Protein AF-A0A0K9CNA4-F1 (afdb_monomer_lite)

Radius of gyration: 55.71 Å; chains: 1; bounding box: 121×59×143 Å

pLDDT: mean 85.48, std 12.44, range [35.09, 97.56]

InterPro domains:
  IPR031617 Putative exopolysaccharide exporter [PF16933] (3-164)

Secondary structure (DSSP, 8-state):
-HHHIIIIIHHHHHHHHHIIIII--HHHHHHHHHHHHHHHHHHHHHHHHHHHHHHHHHHHHHHHHHHHTT--HHHHHHHHHHHHHHHHHHHHHHHHHHHHHTT-HHHHHHHHHHHHHHHHHHHHHHHHH-GGGTTHHHHHHHHHHHHHHHHHHHHHHHTHHHHHHHHTT-------HHHHHHHHHHHTTHHHHHHHHHHHHHH-GGGGB-TTSBBTTT--BTTTSSSB-TTSBBTTSBBTTSBBTTSBBTTS-BTTTSSSB-TTSBBTTS-BTTT-SSS-TTSB-TTS-BTTTTBSS-TTSB-TTS-BTTTSSSS-TTSB-TTS-BTTTSSSS-TTSB-TTSBBTTSBBTTS-BTTTTBSS-TTSB-TTS-BTTT-SSS-TTSB-TTS-BTTTTBSS-TTSB-TTS-BTTTSSSB-TTSBBTTS-BTTTSSSS-TTSB-TTSBBTTSPBTT-SPTT---TT--TTSB-TTS-B-S--

Structure (mmCIF, N/CA/C/O backbone):
data_AF-A0A0K9CNA4-F1
#
_entry.id   AF-A0A0K9CNA4-F1
#
loop_
_atom_site.group_PDB
_atom_site.id
_atom_site.type_symbol
_atom_site.label_atom_id
_atom_site.label_alt_id
_atom_site.label_comp_id
_atom_site.label_asym_id
_atom_site.label_entity_id
_atom_site.label_seq_id
_atom_site.pdbx_PDB_ins_code
_atom_site.Cartn_x
_atom_site.Cartn_y
_atom_site.Cartn_z
_atom_site.occupancy
_atom_site.B_iso_or_equiv
_atom_site.auth_seq_id
_atom_site.auth_comp_id
_atom_site.auth_asym_id
_atom_site.auth_atom_id
_atom_site.pdbx_PDB_model_num
ATOM 1 N N . MET A 1 1 ? -33.905 -14.607 45.290 1.00 48.09 1 MET A N 1
ATOM 2 C CA . MET A 1 1 ? -34.233 -13.929 46.566 1.00 48.09 1 MET A CA 1
ATOM 3 C C . MET A 1 1 ? -35.742 -13.783 46.834 1.00 48.09 1 MET A C 1
ATOM 5 O O . MET A 1 1 ? -36.136 -14.145 47.935 1.00 48.09 1 MET A O 1
ATOM 9 N N . PRO A 1 2 ? -36.607 -13.326 45.896 1.00 49.91 2 PRO A N 1
ATOM 10 C CA . PRO A 1 2 ? -38.028 -13.052 46.197 1.00 49.91 2 PRO A CA 1
ATOM 11 C C . PRO A 1 2 ? -38.812 -14.277 46.697 1.00 49.91 2 PRO A C 1
ATOM 13 O O . PRO A 1 2 ? -39.568 -14.187 47.656 1.00 49.91 2 PRO A O 1
ATOM 16 N N . PHE A 1 3 ? -38.535 -15.444 46.113 1.00 51.66 3 PHE A N 1
ATOM 17 C CA . PHE A 1 3 ? -39.210 -16.709 46.414 1.00 51.66 3 PHE A CA 1
ATOM 18 C C . PHE A 1 3 ? -39.052 -17.189 47.874 1.00 51.66 3 PHE A C 1
ATOM 20 O O . PHE A 1 3 ? -39.953 -17.803 48.441 1.00 51.66 3 PHE A O 1
ATOM 27 N N . PHE A 1 4 ? -37.920 -16.895 48.521 1.00 59.25 4 PHE A N 1
ATOM 28 C CA . PHE A 1 4 ? -37.645 -17.368 49.887 1.00 59.25 4 PHE A CA 1
ATOM 29 C C . PHE A 1 4 ? -38.283 -16.479 50.964 1.00 59.25 4 PHE A C 1
ATOM 31 O O . PHE A 1 4 ? -38.802 -16.977 51.966 1.00 59.25 4 PHE A O 1
ATOM 38 N N . LEU A 1 5 ? -38.344 -15.170 50.705 1.00 61.72 5 LEU A N 1
ATOM 39 C CA . LEU A 1 5 ? -39.048 -14.193 51.543 1.00 61.72 5 LEU A CA 1
ATOM 40 C C . LEU A 1 5 ? -40.558 -14.504 51.608 1.00 61.72 5 LEU A C 1
ATOM 42 O O . LEU A 1 5 ? -41.210 -14.317 52.634 1.00 61.72 5 LEU A O 1
ATOM 46 N N . GLU A 1 6 ? -41.103 -15.051 50.526 1.00 62.84 6 GLU A N 1
ATOM 47 C CA . GLU A 1 6 ? -42.517 -15.400 50.410 1.00 62.84 6 GLU A CA 1
ATOM 48 C C . GLU A 1 6 ? -42.867 -16.762 51.034 1.00 62.84 6 GLU A C 1
ATOM 50 O O . GLU A 1 6 ? -43.941 -16.920 51.607 1.00 62.84 6 GLU A O 1
ATOM 55 N N . THR A 1 7 ? -41.962 -17.742 50.995 1.00 75.81 7 THR A N 1
ATOM 56 C CA . THR A 1 7 ? -42.242 -19.104 51.490 1.00 75.81 7 THR A CA 1
ATOM 57 C C . THR A 1 7 ? -42.028 -19.272 52.994 1.00 75.81 7 THR A C 1
ATOM 59 O O . THR A 1 7 ? -42.847 -19.911 53.654 1.00 75.81 7 THR A O 1
ATOM 62 N N . LYS A 1 8 ? -40.965 -18.690 53.567 1.00 76.81 8 LYS A N 1
ATOM 63 C CA . LYS A 1 8 ? -40.631 -18.865 54.995 1.00 76.81 8 LYS A CA 1
ATOM 64 C C . LYS A 1 8 ? -41.016 -17.689 55.882 1.00 76.81 8 LYS A C 1
ATOM 66 O O . LYS A 1 8 ? -41.422 -17.890 57.025 1.00 76.81 8 LYS A O 1
ATOM 71 N N . PHE A 1 9 ? -40.887 -16.465 55.380 1.00 82.25 9 PHE A N 1
ATOM 72 C CA . PHE A 1 9 ? -41.113 -15.269 56.188 1.00 82.25 9 PHE A CA 1
ATOM 73 C C . PHE A 1 9 ? -42.588 -14.829 56.192 1.00 82.25 9 PHE A C 1
ATOM 75 O O . PHE A 1 9 ? -43.105 -14.453 57.246 1.00 82.25 9 PHE A O 1
ATOM 82 N N . LEU A 1 10 ? -43.310 -14.963 55.071 1.00 82.00 10 LEU A N 1
ATOM 83 C CA . LEU A 1 10 ? -44.731 -14.594 54.974 1.00 82.00 10 LEU A CA 1
ATOM 84 C C . LEU A 1 10 ? -45.638 -15.265 56.031 1.00 82.00 10 LEU A C 1
ATOM 86 O O . LEU A 1 10 ? -46.483 -14.559 56.592 1.00 82.00 10 LEU A O 1
ATOM 90 N N . PRO A 1 11 ? -45.507 -16.572 56.354 1.00 85.19 11 PRO A N 1
ATOM 91 C CA . PRO A 1 11 ? -46.324 -17.193 57.399 1.00 85.19 11 PRO A CA 1
ATOM 92 C C . PRO A 1 11 ? -46.094 -16.561 58.779 1.00 85.19 11 PRO A C 1
ATOM 94 O O . PRO A 1 11 ? -47.057 -16.242 59.476 1.00 85.19 11 PRO A O 1
ATOM 97 N N . VAL A 1 12 ? -44.830 -16.313 59.144 1.00 86.75 12 VAL A N 1
ATOM 98 C CA . VAL A 1 12 ? -44.446 -15.732 60.444 1.00 86.75 12 VAL A CA 1
ATOM 99 C C . VAL A 1 12 ? -44.872 -14.264 60.540 1.00 86.75 12 VAL A C 1
ATOM 101 O O . VAL A 1 12 ? -45.348 -13.817 61.583 1.00 86.75 12 VAL A O 1
ATOM 104 N N . TYR A 1 13 ? -44.781 -13.526 59.432 1.00 85.44 13 TYR A N 1
ATOM 105 C CA . TYR A 1 13 ? -45.308 -12.168 59.318 1.00 85.44 13 TYR A CA 1
ATOM 106 C C . TYR A 1 13 ? -46.828 -12.121 59.532 1.00 85.44 13 TYR A C 1
ATOM 108 O O . TYR A 1 13 ? -47.316 -11.332 60.342 1.00 85.44 13 TYR A O 1
ATOM 116 N N . LYS A 1 14 ? -47.589 -12.992 58.850 1.00 85.31 14 LYS A N 1
ATOM 117 C CA . LYS A 1 14 ? -49.051 -13.075 59.010 1.00 85.31 14 LYS A CA 1
ATOM 118 C C . LYS A 1 14 ? -49.438 -13.433 60.444 1.00 85.31 14 LYS A C 1
ATOM 120 O O . LYS A 1 14 ? -50.411 -12.888 60.962 1.00 85.31 14 LYS A O 1
ATOM 125 N N . GLU A 1 15 ? -48.684 -14.321 61.090 1.00 86.06 15 GLU A N 1
ATOM 126 C CA . GLU A 1 15 ? -48.907 -14.691 62.489 1.00 86.06 15 GLU A CA 1
ATOM 127 C C . GLU A 1 15 ? -48.700 -13.498 63.437 1.00 86.06 15 GLU A C 1
ATOM 129 O O . GLU A 1 15 ? -49.558 -13.235 64.283 1.00 86.06 15 GLU A O 1
ATOM 134 N N . TYR A 1 16 ? -47.625 -12.726 63.249 1.00 86.81 16 TYR A N 1
ATOM 135 C CA . TYR A 1 16 ? -47.361 -11.509 64.022 1.00 86.81 16 TYR A CA 1
ATOM 136 C C . TYR A 1 16 ? -48.473 -10.463 63.854 1.00 86.81 16 TYR A C 1
ATOM 138 O O . TYR A 1 16 ? -49.037 -10.008 64.851 1.00 86.81 16 TYR A O 1
ATOM 146 N N . TYR A 1 17 ? -48.867 -10.141 62.616 1.00 83.50 17 TYR A N 1
ATOM 147 C CA . TYR A 1 17 ? -49.935 -9.161 62.378 1.00 83.50 17 TYR A CA 1
ATOM 148 C C . TYR A 1 17 ? -51.318 -9.654 62.833 1.00 83.50 17 TYR A C 1
ATOM 150 O O . TYR A 1 17 ? -52.154 -8.859 63.259 1.00 83.50 17 TYR A O 1
ATOM 158 N N . LYS A 1 18 ? -51.573 -10.969 62.823 1.00 84.12 18 LYS A N 1
ATOM 159 C CA . LYS A 1 18 ? -52.784 -11.539 63.433 1.00 84.12 18 LYS A CA 1
ATOM 160 C C . LYS A 1 18 ? -52.814 -11.278 64.943 1.00 84.12 18 LYS A C 1
ATOM 162 O O . LYS A 1 18 ? -53.856 -10.878 65.461 1.00 84.12 18 LYS A O 1
ATOM 167 N N . LYS A 1 19 ? -51.690 -11.492 65.636 1.00 82.56 19 LYS A N 1
ATOM 168 C CA . LYS A 1 19 ? -51.584 -11.293 67.090 1.00 82.56 19 LYS A CA 1
ATOM 169 C C . LYS A 1 19 ? -51.678 -9.818 67.472 1.00 82.56 19 LYS A C 1
ATOM 171 O O . LYS A 1 19 ? -52.413 -9.507 68.401 1.00 82.56 19 LYS A O 1
ATOM 176 N N . ILE A 1 20 ? -51.027 -8.920 66.728 1.00 82.19 20 ILE A N 1
ATOM 177 C CA . ILE A 1 20 ? -51.046 -7.482 67.039 1.00 82.19 20 ILE A CA 1
ATOM 178 C C . ILE A 1 20 ? -52.407 -6.820 66.765 1.00 82.19 20 ILE A C 1
ATOM 180 O O . ILE A 1 20 ? -52.779 -5.904 67.487 1.00 82.19 20 ILE A O 1
ATOM 184 N N . CYS A 1 21 ? -53.163 -7.284 65.757 1.00 74.06 21 CYS A N 1
ATOM 185 C CA . CYS A 1 21 ? -54.408 -6.628 65.335 1.00 74.06 21 CYS A CA 1
ATOM 186 C C . CYS A 1 21 ? -55.697 -7.235 65.911 1.00 74.06 21 CYS A C 1
ATOM 188 O O . CYS A 1 21 ? -56.732 -6.580 65.829 1.00 74.06 21 CYS A O 1
ATOM 190 N N . LYS A 1 22 ? -55.701 -8.489 66.393 1.00 71.31 22 LYS A N 1
ATOM 191 C CA . LYS A 1 22 ? -56.961 -9.177 66.750 1.00 71.31 22 LYS A CA 1
ATOM 192 C C . LYS A 1 22 ? -57.032 -9.734 68.172 1.00 71.31 22 LYS A C 1
ATOM 194 O O . LYS A 1 22 ? -58.067 -9.558 68.802 1.00 71.31 22 LYS A O 1
ATOM 199 N N . THR A 1 23 ? -56.020 -10.464 68.654 1.00 67.81 23 THR A N 1
ATOM 200 C CA . THR A 1 23 ? -56.215 -11.346 69.832 1.00 67.81 23 THR A CA 1
ATOM 201 C C . THR A 1 23 ? -54.992 -11.583 70.732 1.00 67.81 23 THR A C 1
ATOM 203 O O . THR A 1 23 ? -55.099 -12.391 71.646 1.00 67.81 23 THR A O 1
ATOM 206 N N . GLY A 1 24 ? -53.821 -10.994 70.470 1.00 76.25 24 GLY A N 1
ATOM 207 C CA . GLY A 1 24 ? -52.584 -11.360 71.178 1.00 76.25 24 GLY A CA 1
ATOM 208 C C . GLY A 1 24 ? -52.373 -10.628 72.505 1.00 76.25 24 GLY A C 1
ATOM 209 O O . GLY A 1 24 ? -52.599 -9.422 72.595 1.00 76.25 24 GLY A O 1
ATOM 210 N N . THR A 1 25 ? -51.862 -11.331 73.519 1.00 84.19 25 THR A N 1
ATOM 211 C CA . THR A 1 25 ? -51.316 -10.682 74.728 1.00 84.19 25 THR A CA 1
ATOM 212 C C . THR A 1 25 ? -49.968 -10.009 74.430 1.00 84.19 25 THR A C 1
ATOM 214 O O . THR A 1 25 ? -49.297 -10.350 73.454 1.00 84.19 25 THR A O 1
ATOM 217 N N . TYR A 1 26 ? -49.521 -9.069 75.275 1.00 83.25 26 TYR A N 1
ATOM 218 C CA . TYR A 1 26 ? -48.230 -8.383 75.088 1.00 83.25 26 TYR A CA 1
ATOM 219 C C . TYR A 1 26 ? -47.056 -9.371 74.918 1.00 83.25 26 TYR A C 1
ATOM 221 O O . TYR A 1 26 ? -46.272 -9.242 73.978 1.00 83.25 26 TYR A O 1
ATOM 229 N N . SER A 1 27 ? -46.994 -10.413 75.757 1.00 84.00 27 SER A N 1
ATOM 230 C CA . SER A 1 27 ? -45.951 -11.448 75.686 1.00 84.00 27 SER A CA 1
ATOM 231 C C . SER A 1 27 ? -46.016 -12.263 74.387 1.00 84.00 27 SER A C 1
ATOM 233 O O . SER A 1 27 ? -44.988 -12.555 73.776 1.00 84.00 27 SER A O 1
ATOM 235 N N . GLU A 1 28 ? -47.216 -12.590 73.902 1.00 86.62 28 GLU A N 1
ATOM 236 C CA . GLU A 1 28 ? -47.394 -13.307 72.634 1.00 86.62 28 GLU A CA 1
ATOM 237 C C . GLU A 1 28 ? -46.996 -12.465 71.418 1.00 86.62 28 GLU A C 1
ATOM 239 O O . GLU A 1 28 ? -46.422 -13.000 70.463 1.00 86.62 28 GLU A O 1
ATOM 244 N N . ILE A 1 29 ? -47.283 -11.159 71.447 1.00 85.06 29 ILE A N 1
ATOM 245 C CA . ILE A 1 29 ? -46.887 -10.207 70.402 1.00 85.06 29 ILE A CA 1
ATOM 246 C C . ILE A 1 29 ? -45.363 -10.072 70.376 1.00 85.06 29 ILE A C 1
ATOM 248 O O . ILE A 1 29 ? -44.761 -10.150 69.305 1.00 85.06 29 ILE A O 1
ATOM 252 N N . GLU A 1 30 ? -44.726 -9.926 71.537 1.00 85.00 30 GLU A N 1
ATOM 253 C CA . GLU A 1 30 ? -43.272 -9.790 71.643 1.00 85.00 30 GLU A CA 1
ATOM 254 C C . GLU A 1 30 ? -42.537 -11.067 71.203 1.00 85.00 30 GLU A C 1
ATOM 256 O O . GLU A 1 30 ? -41.606 -10.998 70.394 1.00 85.00 30 GLU A O 1
ATOM 261 N N . ASN A 1 31 ? -43.024 -12.243 71.611 1.00 87.31 31 ASN A N 1
ATOM 262 C CA . ASN A 1 31 ? -42.500 -13.532 71.151 1.00 87.31 31 ASN A CA 1
ATOM 263 C C . ASN A 1 31 ? -42.659 -13.708 69.632 1.00 87.31 31 ASN A C 1
ATOM 265 O O . ASN A 1 31 ? -41.731 -14.144 68.947 1.00 87.31 31 ASN A O 1
ATOM 269 N N . SER A 1 32 ? -43.814 -13.328 69.078 1.00 86.56 32 SER A N 1
ATOM 270 C CA . SER A 1 32 ? -44.059 -13.394 67.634 1.00 86.56 32 SER A CA 1
ATOM 271 C C . SER A 1 32 ? -43.191 -12.412 66.843 1.00 86.56 32 SER A C 1
ATOM 273 O O . SER A 1 32 ? -42.721 -12.758 65.758 1.00 86.56 32 SER A O 1
ATOM 275 N N . LEU A 1 33 ? -42.952 -11.210 67.376 1.00 86.88 33 LEU A N 1
ATOM 276 C CA . LEU A 1 33 ? -42.043 -10.222 66.795 1.00 86.88 33 LEU A CA 1
ATOM 277 C C . LEU A 1 33 ? -40.601 -10.739 66.795 1.00 86.88 33 LEU A C 1
ATOM 279 O O . LEU A 1 33 ? -39.902 -10.592 65.794 1.00 86.88 33 LEU A O 1
ATOM 283 N N . SER A 1 34 ? -40.156 -11.340 67.902 1.00 87.12 34 SER A N 1
ATOM 284 C CA . SER A 1 34 ? -38.816 -11.923 68.020 1.00 87.12 34 SER A CA 1
ATOM 285 C C . SER A 1 34 ? -38.610 -13.043 66.998 1.00 87.12 34 SER A C 1
ATOM 287 O O . SER A 1 34 ? -37.649 -13.007 66.228 1.00 87.12 34 SER A O 1
ATOM 289 N N . LYS A 1 35 ? -39.581 -13.962 66.886 1.00 88.75 35 LYS A N 1
ATOM 290 C CA . LYS A 1 35 ? -39.570 -15.038 65.885 1.00 88.75 35 LYS A CA 1
ATOM 291 C C . LYS A 1 35 ? -39.524 -14.488 64.457 1.00 88.75 35 LYS A C 1
ATOM 293 O O . LYS A 1 35 ? -38.694 -14.922 63.666 1.00 88.75 35 LYS A O 1
ATOM 298 N N . MET A 1 36 ? -40.348 -13.485 64.141 1.00 88.38 36 MET A N 1
ATOM 299 C CA . MET A 1 36 ? -40.337 -12.822 62.831 1.00 88.38 36 MET A CA 1
ATOM 300 C C . MET A 1 36 ? -38.982 -12.172 62.524 1.00 88.38 36 MET A C 1
ATOM 302 O O . MET A 1 36 ? -38.463 -12.338 61.421 1.00 88.38 36 MET A O 1
ATOM 306 N N . LYS A 1 37 ? -38.391 -11.455 63.490 1.00 87.06 37 LYS A N 1
ATOM 307 C CA . LYS A 1 37 ? -37.064 -10.835 63.348 1.00 87.06 37 LYS A CA 1
ATOM 308 C C . LYS A 1 37 ? -35.988 -11.881 63.096 1.00 87.06 37 LYS A C 1
ATOM 310 O O . LYS A 1 37 ? -35.196 -11.711 62.177 1.00 87.06 37 LYS A O 1
ATOM 315 N N . GLN A 1 38 ? -35.968 -12.950 63.887 1.00 85.81 38 GLN A N 1
ATOM 316 C CA . GLN A 1 38 ? -34.984 -14.017 63.752 1.00 85.81 38 GLN A CA 1
ATOM 317 C C . GLN A 1 38 ? -35.065 -14.675 62.372 1.00 85.81 38 GLN A C 1
ATOM 319 O O . GLN A 1 38 ? -34.043 -14.770 61.696 1.00 85.81 38 GLN A O 1
ATOM 324 N N . THR A 1 39 ? -36.268 -15.054 61.926 1.00 85.94 39 THR A N 1
ATOM 325 C CA . THR A 1 39 ? -36.469 -15.619 60.585 1.00 85.94 39 THR A CA 1
ATOM 326 C C . THR A 1 39 ? -36.018 -14.640 59.502 1.00 85.94 39 THR A C 1
ATOM 328 O O . THR A 1 39 ? -35.315 -15.032 58.579 1.00 85.94 39 THR A O 1
ATOM 331 N N . LEU A 1 40 ? -36.348 -13.353 59.625 1.00 85.75 40 LEU A N 1
ATOM 332 C CA . LEU A 1 40 ? -35.943 -12.345 58.647 1.00 85.75 40 LEU A CA 1
ATOM 333 C C . LEU A 1 40 ? -34.417 -12.183 58.561 1.00 85.75 40 LEU A C 1
ATOM 335 O O . LEU A 1 40 ? -33.871 -12.173 57.461 1.00 85.75 40 LEU A O 1
ATOM 339 N N . TYR A 1 41 ? -33.722 -12.082 59.699 1.00 86.25 41 TYR A N 1
ATOM 340 C CA . TYR A 1 41 ? -32.261 -11.964 59.716 1.00 86.25 41 TYR A CA 1
ATOM 341 C C . TYR A 1 41 ? -31.575 -13.202 59.145 1.00 86.25 41 TYR A C 1
ATOM 343 O O . TYR A 1 41 ? -30.636 -13.058 58.368 1.00 86.25 41 TYR A O 1
ATOM 351 N N . GLN A 1 42 ? -32.054 -14.400 59.490 1.00 84.69 42 GLN A N 1
ATOM 352 C CA . GLN A 1 42 ? -31.517 -15.652 58.954 1.00 84.69 42 GLN A CA 1
ATOM 353 C C . GLN A 1 42 ? -31.632 -15.705 57.428 1.00 84.69 42 GLN A C 1
ATOM 355 O O . GLN A 1 42 ? -30.658 -16.020 56.753 1.00 84.69 42 GLN A O 1
ATOM 360 N N . GLU A 1 43 ? -32.789 -15.339 56.875 1.00 83.25 43 GLU A N 1
ATOM 361 C CA . GLU A 1 43 ? -33.006 -15.382 55.426 1.00 83.25 43 GLU A CA 1
ATOM 362 C C . GLU A 1 43 ? -32.226 -14.282 54.679 1.00 83.25 43 GLU A C 1
ATOM 364 O O . GLU A 1 43 ? -31.711 -14.528 53.587 1.00 83.25 43 GLU A O 1
ATOM 369 N N . ILE A 1 44 ? -32.076 -13.084 55.264 1.00 84.31 44 ILE A N 1
ATOM 370 C CA . ILE A 1 44 ? -31.217 -12.030 54.696 1.00 84.31 44 ILE A CA 1
ATOM 371 C C . ILE A 1 44 ? -29.754 -12.484 54.682 1.00 84.31 44 ILE A C 1
ATOM 373 O O . ILE A 1 44 ? -29.110 -12.371 53.641 1.00 84.31 44 ILE A O 1
ATOM 377 N N . LEU A 1 45 ? -29.240 -13.011 55.799 1.00 86.12 45 LEU A N 1
ATOM 378 C CA . LEU A 1 45 ? -27.852 -13.473 55.911 1.00 86.12 45 LEU A CA 1
ATOM 379 C C . LEU A 1 45 ? -27.560 -14.626 54.952 1.00 86.12 45 LEU A C 1
ATOM 381 O O . LEU A 1 45 ? -26.584 -14.560 54.213 1.00 86.12 45 LEU A O 1
ATOM 385 N N . TYR A 1 46 ? -28.444 -15.623 54.883 1.00 84.69 46 TYR A N 1
ATOM 386 C CA . TYR A 1 46 ? -28.299 -16.733 53.943 1.00 84.69 46 TYR A CA 1
ATOM 387 C C . TYR A 1 46 ? -28.238 -16.248 52.488 1.00 84.69 46 TYR A C 1
ATOM 389 O O . TYR A 1 46 ? -27.394 -16.681 51.702 1.00 84.69 46 TYR A O 1
ATOM 397 N N . GLY A 1 47 ? -29.106 -15.304 52.114 1.00 83.19 47 GLY A N 1
ATOM 398 C CA . GLY A 1 47 ? -29.063 -14.737 50.771 1.00 83.19 47 GLY A CA 1
ATOM 399 C C . GLY A 1 47 ? -27.835 -13.854 50.520 1.00 83.19 47 GLY A C 1
ATOM 400 O O . GLY A 1 47 ? -27.329 -13.852 49.399 1.00 83.19 47 GLY A O 1
ATOM 401 N N . MET A 1 48 ? -27.320 -13.155 51.540 1.00 87.44 48 MET A N 1
ATOM 402 C CA . MET A 1 48 ? -26.035 -12.446 51.474 1.00 87.44 48 MET A CA 1
ATOM 403 C C . MET A 1 48 ? -24.877 -13.402 51.213 1.00 87.44 48 MET A C 1
ATOM 405 O O . MET A 1 48 ? -24.109 -13.163 50.286 1.00 87.44 48 MET A O 1
ATOM 409 N N . GLU A 1 49 ? -24.783 -14.500 51.960 1.00 88.00 49 GLU A N 1
ATOM 410 C CA . GLU A 1 49 ? -23.741 -15.516 51.785 1.00 88.00 49 GLU A CA 1
ATOM 411 C C . GLU A 1 49 ? -23.778 -16.126 50.380 1.00 88.00 49 GLU A C 1
ATOM 413 O O 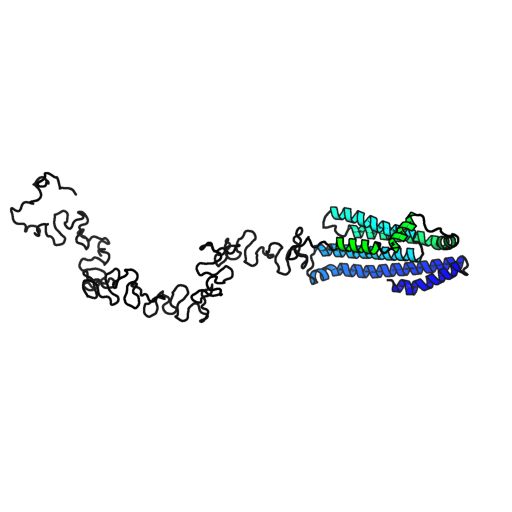. GLU A 1 49 ? -22.765 -16.128 49.677 1.00 88.00 49 GLU A O 1
ATOM 418 N N . LEU A 1 50 ? -24.955 -16.570 49.924 1.00 87.06 50 LEU A N 1
ATOM 419 C CA . LEU A 1 50 ? -25.106 -17.170 48.599 1.00 87.06 50 LEU A CA 1
ATOM 420 C C . LEU A 1 50 ? -24.755 -16.178 47.480 1.00 87.06 50 LEU A C 1
ATOM 422 O O . LEU A 1 50 ? -23.995 -16.506 46.568 1.00 87.06 50 LEU A O 1
ATOM 426 N N . GLN A 1 51 ? -25.285 -14.954 47.544 1.00 88.62 51 GLN A N 1
ATOM 427 C CA . GLN A 1 51 ? -25.028 -13.937 46.526 1.00 88.62 51 GLN A CA 1
ATOM 428 C C . GLN A 1 51 ? -23.564 -13.485 46.538 1.00 88.62 51 GLN A C 1
ATOM 430 O O . GLN A 1 51 ? -23.014 -13.173 45.479 1.00 88.62 51 GLN A O 1
ATOM 435 N N . PHE A 1 52 ? -22.926 -13.458 47.710 1.00 91.00 52 PHE A N 1
ATOM 436 C CA . PHE A 1 52 ? -21.512 -13.137 47.836 1.00 91.00 52 PHE A CA 1
ATOM 437 C C . PHE A 1 52 ? -20.654 -14.211 47.169 1.00 91.00 52 PHE A C 1
ATOM 439 O O . PHE A 1 52 ? -19.782 -13.864 46.378 1.00 91.00 52 PHE A O 1
ATOM 446 N N . LEU A 1 53 ? -20.952 -15.496 47.399 1.00 91.56 53 LEU A N 1
ATOM 447 C CA . LEU A 1 53 ? -20.260 -16.607 46.739 1.00 91.56 53 LEU A CA 1
ATOM 448 C C . LEU A 1 53 ? -20.386 -16.521 45.214 1.00 91.56 53 LEU A C 1
ATOM 450 O O . LEU A 1 53 ? -19.373 -16.560 44.524 1.00 91.56 53 LEU A O 1
ATOM 454 N N . ILE A 1 54 ? -21.600 -16.314 44.691 1.00 90.69 54 ILE A N 1
ATOM 455 C CA . ILE A 1 54 ? -21.835 -16.145 43.246 1.00 90.69 54 ILE A CA 1
ATOM 456 C C . ILE A 1 54 ? -21.036 -14.955 42.695 1.00 90.69 54 ILE A C 1
ATOM 458 O O . ILE A 1 54 ? -20.361 -15.072 41.673 1.00 90.69 54 ILE A O 1
ATOM 462 N N . SER A 1 55 ? -21.085 -13.810 43.381 1.00 92.25 55 SER A N 1
ATOM 463 C CA . SER A 1 55 ? -20.369 -12.598 42.961 1.00 92.25 55 SER A CA 1
ATOM 464 C C . SER A 1 55 ? -18.853 -12.816 42.960 1.00 92.25 55 SER A C 1
ATOM 466 O O . SER A 1 55 ? -18.174 -12.433 42.008 1.00 92.25 55 SER A O 1
ATOM 468 N N . LEU A 1 56 ? -18.324 -13.491 43.984 1.00 92.81 56 LEU A N 1
ATOM 469 C CA . LEU A 1 56 ? -16.912 -13.845 44.089 1.00 92.81 56 LEU A CA 1
ATOM 470 C C . LEU A 1 56 ? -16.488 -14.785 42.954 1.00 92.81 56 LEU A C 1
ATOM 472 O O . LEU A 1 56 ? -15.457 -14.553 42.327 1.00 92.81 56 LEU A O 1
ATOM 476 N N . THR A 1 57 ? -17.298 -15.797 42.632 1.00 93.12 57 THR A N 1
ATOM 477 C CA . THR A 1 57 ? -17.044 -16.695 41.497 1.00 93.12 57 THR A CA 1
ATOM 478 C C . THR A 1 57 ? -16.978 -15.926 40.175 1.00 93.12 57 THR A C 1
ATOM 480 O O . THR A 1 57 ? -16.036 -16.129 39.410 1.00 93.12 57 THR A O 1
ATOM 483 N N . CYS A 1 58 ? -17.905 -14.995 39.921 1.00 92.25 58 CYS A N 1
ATOM 484 C CA . CYS A 1 58 ? -17.873 -14.144 38.725 1.00 92.25 58 CYS A CA 1
ATOM 485 C C . CYS A 1 58 ? -16.600 -13.288 38.642 1.00 92.25 58 CYS A C 1
ATOM 487 O O . CYS A 1 58 ? -16.031 -13.138 37.564 1.00 92.25 58 CYS A O 1
ATOM 489 N N . VAL A 1 59 ? -16.130 -12.743 39.769 1.00 93.62 59 VAL A N 1
ATOM 490 C CA . VAL A 1 59 ? -14.895 -11.942 39.831 1.00 93.62 59 VAL A CA 1
ATOM 491 C C . VAL A 1 59 ? -13.658 -12.796 39.550 1.00 93.62 59 VAL A C 1
ATOM 493 O O . VAL A 1 59 ? -12.782 -12.367 38.799 1.00 93.62 59 VAL A O 1
ATOM 496 N N . LEU A 1 60 ? -13.588 -14.007 40.111 1.00 92.94 60 LEU A N 1
ATOM 497 C CA . LEU A 1 60 ? -12.463 -14.927 39.906 1.00 92.94 60 LEU A CA 1
ATOM 498 C C . LEU A 1 60 ? -12.410 -15.464 38.468 1.00 92.94 60 LEU A C 1
ATOM 500 O O . LEU A 1 60 ? -11.332 -15.560 37.885 1.00 92.94 60 LEU A O 1
ATOM 504 N N . LEU A 1 61 ? -13.568 -15.757 37.871 1.00 92.81 61 LEU A N 1
ATOM 505 C CA . LEU A 1 61 ? -13.673 -16.208 36.480 1.00 92.81 61 LEU A CA 1
ATOM 506 C C . LEU A 1 61 ? -13.578 -15.067 35.458 1.00 92.81 61 LEU A C 1
ATOM 508 O O . LEU A 1 61 ? -13.492 -15.342 34.262 1.00 92.81 61 LEU A O 1
ATOM 512 N N . ALA A 1 62 ? -13.556 -13.803 35.897 1.00 91.19 62 ALA A N 1
ATOM 513 C CA . ALA A 1 62 ? -13.563 -12.645 35.006 1.00 91.19 62 ALA A CA 1
ATOM 514 C C . ALA A 1 62 ? -12.418 -12.693 33.985 1.00 91.19 62 ALA A C 1
ATOM 516 O O . ALA A 1 62 ? -12.650 -12.447 32.810 1.00 91.19 62 ALA A O 1
ATOM 517 N N . ASN A 1 63 ? -11.210 -13.094 34.397 1.00 90.12 63 ASN A N 1
ATOM 518 C CA . ASN A 1 63 ? -10.081 -13.222 33.469 1.00 90.12 63 ASN A CA 1
ATOM 519 C C . ASN A 1 63 ? -10.379 -14.213 32.345 1.00 90.12 63 ASN A C 1
ATOM 521 O O . ASN A 1 63 ? -10.218 -13.878 31.180 1.00 90.12 63 ASN A O 1
ATOM 525 N N . ALA A 1 64 ? -10.853 -15.412 32.694 1.00 89.19 64 ALA A N 1
ATOM 526 C CA . ALA A 1 64 ? -11.146 -16.456 31.718 1.00 89.19 64 ALA A CA 1
ATOM 527 C C . ALA A 1 64 ? -12.248 -16.023 30.741 1.00 89.19 64 ALA A C 1
ATOM 529 O O . ALA A 1 64 ? -12.121 -16.236 29.540 1.00 89.19 64 ALA A O 1
ATOM 530 N N . VAL A 1 65 ? -13.297 -15.365 31.246 1.00 87.88 65 VAL A N 1
ATOM 531 C CA . VAL A 1 65 ? -14.387 -14.833 30.418 1.00 87.88 65 VAL A CA 1
ATOM 532 C C . VAL A 1 65 ? -13.872 -13.744 29.473 1.00 87.88 65 VAL A C 1
ATOM 534 O O . VAL A 1 65 ? -14.153 -13.790 28.280 1.00 87.88 65 VAL A O 1
ATOM 537 N N . PHE A 1 66 ? -13.087 -12.789 29.972 1.00 89.56 66 PHE A N 1
ATOM 538 C CA . PHE A 1 66 ? -12.565 -11.688 29.160 1.00 89.56 66 PHE A CA 1
ATOM 539 C C . PHE A 1 66 ? -11.585 -12.165 28.090 1.00 89.56 66 PHE A C 1
ATOM 541 O O . PHE A 1 66 ? -11.667 -11.701 26.959 1.00 89.56 66 PHE A O 1
ATOM 548 N N . THR A 1 67 ? -10.725 -13.135 28.411 1.00 86.81 67 THR A N 1
ATOM 549 C CA . THR A 1 67 ? -9.829 -13.759 27.431 1.00 86.81 67 THR A CA 1
ATOM 550 C C . THR A 1 67 ? -10.600 -14.568 26.390 1.00 86.81 67 THR A C 1
ATOM 552 O O . THR A 1 67 ? -10.281 -14.487 25.210 1.00 86.81 67 THR A O 1
ATOM 555 N N . TYR A 1 68 ? -11.629 -15.321 26.791 1.00 87.50 68 TYR A N 1
ATOM 556 C CA . TYR A 1 68 ? -12.433 -16.115 25.855 1.00 87.50 68 TYR A CA 1
ATOM 557 C C . TYR A 1 68 ? -13.182 -15.247 24.831 1.00 87.50 68 TYR A C 1
ATOM 559 O O . TYR A 1 68 ? -13.315 -15.641 23.675 1.00 87.50 68 TYR A O 1
ATOM 567 N N . PHE A 1 69 ? -13.652 -14.066 25.243 1.00 85.19 69 PHE A N 1
ATOM 568 C CA . PHE A 1 69 ? -14.373 -13.123 24.380 1.00 85.19 69 PHE A CA 1
ATOM 569 C C . PHE A 1 69 ? -13.491 -12.020 23.768 1.00 85.19 69 PHE A C 1
ATOM 571 O O . PHE A 1 69 ? -14.038 -11.112 23.147 1.00 85.19 69 PHE A O 1
ATOM 578 N N . ASP A 1 70 ? -12.166 -12.086 23.940 1.00 81.62 70 ASP A N 1
ATOM 579 C CA . ASP A 1 70 ? -11.198 -11.092 23.443 1.00 81.62 70 ASP A CA 1
ATOM 580 C C . ASP A 1 70 ? -11.559 -9.638 23.827 1.00 81.62 70 ASP A C 1
ATOM 582 O O . ASP A 1 70 ? -11.531 -8.709 23.021 1.00 81.62 70 ASP A O 1
ATOM 586 N N . MET A 1 71 ? -11.982 -9.446 25.082 1.00 81.12 71 MET A N 1
ATOM 587 C CA . MET A 1 71 ? -12.396 -8.143 25.613 1.00 81.12 71 MET A CA 1
ATOM 588 C C . MET A 1 71 ? -11.212 -7.361 26.203 1.00 81.12 71 MET A C 1
ATOM 590 O O . MET A 1 71 ? -10.319 -7.934 26.824 1.00 81.12 71 MET A O 1
ATOM 594 N N . ASP A 1 72 ? -11.251 -6.029 26.081 1.00 78.56 72 ASP A N 1
ATOM 595 C CA . ASP A 1 72 ? -10.209 -5.121 26.588 1.00 78.56 72 ASP A CA 1
ATOM 596 C C . ASP A 1 72 ? -9.966 -5.283 28.108 1.00 78.56 72 ASP A C 1
ATOM 598 O O . ASP A 1 72 ? -10.899 -5.306 28.919 1.00 78.56 72 ASP A O 1
ATOM 602 N N . ILE A 1 73 ? -8.689 -5.322 28.500 1.00 73.62 73 ILE A N 1
ATOM 603 C CA . ILE A 1 73 ? -8.211 -5.400 29.888 1.00 73.62 73 ILE A CA 1
ATOM 604 C C . ILE A 1 73 ? -8.722 -4.214 30.722 1.00 73.62 73 ILE A C 1
ATOM 606 O O . ILE A 1 73 ? -8.993 -4.375 31.908 1.00 73.62 73 ILE A O 1
ATOM 610 N N . TYR A 1 74 ? -8.938 -3.036 30.128 1.00 75.94 74 TYR A N 1
ATOM 611 C CA . TYR A 1 74 ? -9.521 -1.896 30.847 1.00 75.94 74 TYR A CA 1
ATOM 612 C C . TYR A 1 74 ? -10.924 -2.199 31.407 1.00 75.94 74 TYR A C 1
ATOM 614 O O . TYR A 1 74 ? -11.293 -1.744 32.493 1.00 75.94 74 TYR A O 1
ATOM 622 N N . LEU A 1 75 ? -11.718 -2.990 30.683 1.00 83.69 75 LEU A N 1
ATOM 623 C CA . LEU A 1 75 ? -13.072 -3.352 31.098 1.00 83.69 75 LEU A CA 1
ATOM 624 C C . LEU A 1 75 ? -13.080 -4.417 32.202 1.00 83.69 75 LEU A C 1
ATOM 626 O O . LEU A 1 75 ? -14.073 -4.536 32.918 1.00 83.69 75 LEU A O 1
ATOM 630 N N . LEU A 1 76 ? -11.984 -5.160 32.370 1.00 86.50 76 LEU A N 1
ATOM 631 C CA . LEU A 1 76 ? -11.852 -6.198 33.388 1.00 86.50 76 LEU A CA 1
ATOM 632 C C . LEU A 1 76 ? -11.910 -5.607 34.802 1.00 86.50 76 LEU A C 1
ATOM 634 O O . LEU A 1 76 ? -12.664 -6.090 35.649 1.00 86.50 76 LEU A O 1
ATOM 638 N N . ASP A 1 77 ? -11.156 -4.537 35.056 1.00 84.94 77 ASP A N 1
ATOM 639 C CA . ASP A 1 77 ? -11.141 -3.887 36.371 1.00 84.94 77 ASP A CA 1
ATOM 640 C C . ASP A 1 77 ? -12.481 -3.207 36.671 1.00 84.94 77 ASP A C 1
ATOM 642 O O . ASP A 1 77 ? -13.028 -3.350 37.770 1.00 84.94 77 ASP A O 1
ATOM 646 N N . LEU A 1 78 ? -13.076 -2.568 35.657 1.00 88.62 78 LEU A N 1
ATOM 647 C CA . LEU A 1 78 ? -14.421 -2.004 35.749 1.00 88.62 78 LEU A CA 1
ATOM 648 C C . LEU A 1 78 ? -15.463 -3.080 36.083 1.00 88.62 78 LEU A C 1
ATOM 650 O O . LEU A 1 78 ? -16.318 -2.864 36.946 1.00 88.62 78 LEU A O 1
ATOM 654 N N . PHE A 1 79 ? -15.399 -4.237 35.420 1.00 91.12 79 PHE A N 1
ATOM 655 C CA . PHE A 1 79 ? -16.309 -5.354 35.652 1.00 91.12 79 PHE A CA 1
ATOM 656 C C . PHE A 1 79 ? -16.203 -5.865 37.088 1.00 91.12 79 PHE A C 1
ATOM 658 O O . PHE A 1 79 ? -17.216 -5.947 37.782 1.00 91.12 79 PHE A O 1
ATOM 665 N N . ARG A 1 80 ? -14.984 -6.131 37.573 1.00 90.75 80 ARG A N 1
ATOM 666 C CA . ARG A 1 80 ? -14.752 -6.629 38.939 1.00 90.75 80 ARG A CA 1
ATOM 667 C C . ARG A 1 80 ? -15.324 -5.688 40.000 1.00 90.75 80 ARG A C 1
ATOM 669 O O . ARG A 1 80 ? -16.038 -6.134 40.898 1.00 90.75 80 ARG A O 1
ATOM 676 N N . ILE A 1 81 ? -15.065 -4.385 39.874 1.00 91.75 81 ILE A N 1
ATOM 677 C CA . ILE A 1 81 ? -15.596 -3.370 40.798 1.00 91.75 81 ILE A CA 1
ATOM 678 C C . ILE A 1 81 ? -17.126 -3.294 40.695 1.00 91.75 81 ILE A C 1
ATOM 680 O O . ILE A 1 81 ? -17.826 -3.198 41.708 1.00 91.75 81 ILE A O 1
ATOM 684 N N . SER A 1 82 ? -17.674 -3.386 39.483 1.00 92.00 82 SER A N 1
ATOM 685 C CA . SER A 1 82 ? -19.120 -3.320 39.247 1.00 92.00 82 SER A CA 1
ATOM 686 C C . SER A 1 82 ? -19.870 -4.515 39.838 1.00 92.00 82 SER A C 1
ATOM 688 O O . SER A 1 82 ? -20.964 -4.334 40.374 1.00 92.00 82 SER A O 1
ATOM 690 N N . VAL A 1 83 ? -19.292 -5.720 39.819 1.00 94.12 83 VAL A N 1
ATOM 691 C CA . VAL A 1 83 ? -19.891 -6.910 40.450 1.00 94.12 83 VAL A CA 1
ATOM 692 C C . VAL A 1 83 ? -20.074 -6.696 41.958 1.00 94.12 83 VAL A C 1
ATOM 694 O O . VAL A 1 83 ? -21.168 -6.895 42.483 1.00 94.12 83 VAL A O 1
ATOM 697 N N . PHE A 1 84 ? -19.061 -6.188 42.664 1.00 93.12 84 PHE A N 1
ATOM 698 C CA . PHE A 1 84 ? -19.211 -5.880 44.093 1.00 93.12 84 PHE A CA 1
ATOM 699 C C . PHE A 1 84 ? -20.146 -4.691 44.356 1.00 93.12 84 PHE A C 1
ATOM 701 O O . PHE A 1 84 ? -20.898 -4.687 45.332 1.00 93.12 84 PHE A O 1
ATOM 708 N N . SER A 1 85 ? -20.153 -3.697 43.468 1.00 93.44 85 SER A N 1
ATOM 709 C CA . SER A 1 85 ? -21.065 -2.551 43.573 1.00 93.44 85 SER A CA 1
ATOM 710 C C . SER A 1 85 ? -22.526 -2.979 43.455 1.00 93.44 85 SER A C 1
ATOM 712 O O . SER A 1 85 ? -23.367 -2.599 44.271 1.00 93.44 85 SER A O 1
ATOM 714 N N . THR A 1 86 ? -22.823 -3.811 42.455 1.00 92.38 86 THR A N 1
ATOM 715 C CA . THR A 1 86 ? -24.166 -4.346 42.204 1.00 92.38 86 THR A CA 1
ATOM 716 C C . THR A 1 86 ? -24.612 -5.294 43.310 1.00 92.38 86 THR A C 1
ATOM 718 O O . THR A 1 86 ? -25.781 -5.239 43.693 1.00 92.38 86 THR A O 1
ATOM 721 N N . TYR A 1 87 ? -23.701 -6.078 43.897 1.00 93.50 87 TYR A N 1
ATOM 722 C CA . TYR A 1 87 ? -23.964 -6.838 45.122 1.00 93.50 87 TYR A CA 1
ATOM 723 C C . TYR A 1 87 ? -24.514 -5.922 46.230 1.00 93.50 87 TYR A C 1
ATOM 725 O O . TYR A 1 87 ? -25.646 -6.117 46.677 1.00 93.50 87 TYR A O 1
ATOM 733 N N . CYS A 1 88 ? -23.788 -4.862 46.610 1.00 93.88 88 CYS A N 1
ATOM 734 C CA . CYS A 1 88 ? -24.237 -3.928 47.650 1.00 93.88 88 CYS A CA 1
ATOM 735 C C . CYS A 1 88 ? -25.559 -3.234 47.287 1.00 93.88 88 CYS A C 1
ATOM 737 O O . CYS A 1 88 ? -26.475 -3.177 48.109 1.00 93.88 88 CYS A O 1
ATOM 739 N N . ALA A 1 89 ? -25.688 -2.740 46.052 1.00 92.62 89 ALA A N 1
ATOM 740 C CA . ALA A 1 89 ? -26.894 -2.056 45.586 1.00 92.62 89 ALA A CA 1
ATOM 741 C C . ALA A 1 89 ? -28.136 -2.967 45.623 1.00 92.62 89 ALA A C 1
ATOM 743 O O . ALA A 1 89 ? -29.222 -2.526 46.005 1.00 92.62 89 ALA A O 1
ATOM 744 N N . THR A 1 90 ? -27.975 -4.252 45.296 1.00 90.88 90 THR A N 1
ATOM 745 C CA . THR A 1 90 ? -29.057 -5.245 45.367 1.00 90.88 90 THR A CA 1
ATOM 746 C C . THR A 1 90 ? -29.554 -5.411 46.801 1.00 90.88 90 THR A C 1
ATOM 748 O O . THR A 1 90 ? -30.762 -5.401 47.038 1.00 90.88 90 THR A O 1
ATOM 751 N N . PHE A 1 91 ? -28.652 -5.477 47.784 1.00 90.25 91 PHE A N 1
ATOM 752 C CA . PHE A 1 91 ? -29.056 -5.559 49.190 1.00 90.25 91 PHE A CA 1
ATOM 753 C C . PHE A 1 91 ? -29.681 -4.272 49.722 1.00 90.25 91 PHE A C 1
ATOM 755 O O . PHE A 1 91 ? -30.644 -4.341 50.486 1.00 90.25 91 PHE A O 1
ATOM 762 N N . VAL A 1 92 ? -29.217 -3.101 49.277 1.00 92.69 92 VAL A N 1
ATOM 763 C CA . VAL A 1 92 ? -29.912 -1.834 49.555 1.00 92.69 92 VAL A CA 1
ATOM 764 C C . VAL A 1 92 ? -31.346 -1.888 49.017 1.00 92.69 92 VAL A C 1
ATOM 766 O O . VAL A 1 92 ? -32.279 -1.552 49.744 1.00 92.69 92 VAL A O 1
ATOM 769 N N . SER A 1 93 ? -31.547 -2.377 47.790 1.00 91.00 93 SER A N 1
ATOM 770 C CA . SER A 1 93 ? -32.881 -2.540 47.197 1.00 91.00 93 SER A CA 1
ATOM 771 C C . SER A 1 93 ? -33.767 -3.509 47.991 1.00 91.00 93 SER A C 1
ATOM 773 O O . SER A 1 93 ? -34.952 -3.235 48.199 1.00 91.00 93 SER A O 1
ATOM 775 N N . ILE A 1 94 ? -33.213 -4.626 48.475 1.00 87.56 94 ILE A N 1
ATOM 776 C CA . ILE A 1 94 ? -33.936 -5.578 49.334 1.00 87.56 94 ILE A CA 1
ATOM 777 C C . ILE A 1 94 ? -34.346 -4.909 50.651 1.00 87.56 94 ILE A C 1
ATOM 779 O O . ILE A 1 94 ? -35.503 -5.018 51.051 1.00 87.56 94 ILE A O 1
ATOM 783 N N . LEU A 1 95 ? -33.444 -4.169 51.302 1.00 88.19 95 LEU A N 1
ATOM 784 C CA . LEU A 1 95 ? -33.745 -3.459 52.548 1.00 88.19 95 LEU A CA 1
ATOM 785 C C . LEU A 1 95 ? -34.800 -2.364 52.349 1.00 88.19 95 LEU A C 1
ATOM 787 O O . LEU A 1 95 ? -35.709 -2.252 53.165 1.00 88.19 95 LEU A O 1
ATOM 791 N N . ILE A 1 96 ? -34.739 -1.602 51.251 1.00 90.19 96 ILE A N 1
ATOM 792 C CA . ILE A 1 96 ? -35.790 -0.638 50.885 1.00 90.19 96 ILE A CA 1
ATOM 793 C C . ILE A 1 96 ? -37.132 -1.356 50.718 1.00 90.19 96 ILE A C 1
ATOM 795 O O . ILE A 1 96 ? -38.135 -0.913 51.276 1.00 90.19 96 ILE A O 1
ATOM 799 N N . THR A 1 97 ? -37.150 -2.484 50.005 1.00 87.25 97 THR A N 1
ATOM 800 C CA . THR A 1 97 ? -38.367 -3.288 49.811 1.00 87.25 97 THR A CA 1
ATOM 801 C C . THR A 1 97 ? -38.920 -3.780 51.149 1.00 87.25 97 THR A C 1
ATOM 803 O O . THR A 1 97 ? -40.122 -3.692 51.381 1.00 87.25 97 THR A O 1
ATOM 806 N N . LEU A 1 98 ? -38.055 -4.211 52.070 1.00 85.88 98 LEU A N 1
ATOM 807 C CA . LEU A 1 98 ? -38.454 -4.586 53.425 1.00 85.88 98 LEU A CA 1
ATOM 808 C C . LEU A 1 98 ? -39.036 -3.403 54.201 1.00 85.88 98 LEU A C 1
ATOM 810 O O . LEU A 1 98 ? -40.099 -3.548 54.794 1.00 85.88 98 LEU A O 1
ATOM 814 N N . TYR A 1 99 ? -38.415 -2.220 54.167 1.00 86.94 99 TYR A N 1
ATOM 815 C CA . TYR A 1 99 ? -38.996 -1.034 54.804 1.00 86.94 99 TYR A CA 1
ATOM 816 C C . TYR A 1 99 ? -40.397 -0.735 54.266 1.00 86.94 99 TYR A C 1
ATOM 818 O O . TYR A 1 99 ? -41.307 -0.486 55.051 1.00 86.94 99 TYR A O 1
ATOM 826 N N . LEU A 1 100 ? -40.596 -0.813 52.949 1.00 84.88 100 LEU A N 1
ATOM 827 C CA . LEU A 1 100 ? -41.910 -0.614 52.335 1.00 84.88 100 LEU A CA 1
ATOM 828 C C . LEU A 1 100 ? -42.914 -1.701 52.740 1.00 84.88 100 LEU A C 1
ATOM 830 O O . LEU A 1 100 ? -44.073 -1.386 52.994 1.00 84.88 100 LEU A O 1
ATOM 834 N N . TYR A 1 101 ? -42.470 -2.952 52.862 1.00 82.75 101 TYR A N 1
ATOM 835 C CA . TYR A 1 101 ? -43.300 -4.077 53.298 1.00 82.75 101 TYR A CA 1
ATOM 836 C C . TYR A 1 101 ? -43.823 -3.914 54.738 1.00 82.75 101 TYR A C 1
ATOM 838 O O . TYR A 1 101 ? -44.928 -4.348 55.059 1.00 82.75 101 TYR A O 1
ATOM 846 N N . PHE A 1 102 ? -43.058 -3.237 55.598 1.00 81.50 102 PHE A N 1
ATOM 847 C CA . PHE A 1 102 ? -43.452 -2.876 56.965 1.00 81.50 102 PHE A CA 1
ATOM 848 C C . PHE A 1 102 ? -44.086 -1.476 57.085 1.00 81.50 102 PHE A C 1
ATOM 850 O O . PHE A 1 102 ? -44.243 -0.971 58.193 1.00 81.50 102 PHE A O 1
ATOM 857 N N . ASP A 1 103 ? -44.439 -0.844 55.961 1.00 80.62 103 ASP A N 1
ATOM 858 C CA . ASP A 1 103 ? -45.001 0.514 55.867 1.00 80.62 103 ASP A CA 1
ATOM 859 C C . ASP A 1 103 ? -44.093 1.642 56.414 1.00 80.62 103 ASP A C 1
ATOM 861 O O . ASP A 1 103 ? -44.515 2.769 56.672 1.00 80.62 103 ASP A O 1
ATOM 865 N N . LEU A 1 104 ? -42.788 1.388 56.515 1.00 83.50 104 LEU A N 1
ATOM 866 C CA . LEU A 1 104 ? -41.761 2.327 56.980 1.00 83.50 104 LEU A CA 1
ATOM 867 C C . LEU A 1 104 ? -41.256 3.222 55.831 1.00 83.50 104 LEU A C 1
ATOM 869 O O . LEU A 1 104 ? -40.056 3.312 55.550 1.00 83.50 104 LEU A O 1
ATOM 873 N N . ARG A 1 105 ? -42.185 3.898 55.141 1.00 83.38 105 ARG A N 1
ATOM 874 C CA . ARG A 1 105 ? -41.932 4.615 53.871 1.00 83.38 105 ARG A CA 1
ATOM 875 C C . ARG A 1 105 ? -40.862 5.698 53.974 1.00 83.38 105 ARG A C 1
ATOM 877 O O . ARG A 1 105 ? -40.043 5.828 53.071 1.00 83.38 105 ARG A O 1
ATOM 884 N N . ILE A 1 106 ? -40.847 6.458 55.072 1.00 84.06 106 ILE A N 1
ATOM 885 C CA . ILE A 1 106 ? -39.889 7.558 55.272 1.00 84.06 106 ILE A CA 1
ATOM 886 C C . ILE A 1 106 ? -38.457 7.016 55.301 1.00 84.06 106 ILE A C 1
ATOM 888 O O . ILE A 1 106 ? -37.590 7.547 54.617 1.00 84.06 106 ILE A O 1
ATOM 892 N N . HIS A 1 107 ? -38.211 5.924 56.029 1.00 87.56 107 HIS A N 1
ATOM 893 C CA . HIS A 1 107 ? -36.883 5.314 56.104 1.00 87.56 107 HIS A CA 1
ATOM 894 C C . HIS A 1 107 ? -36.439 4.740 54.754 1.00 87.56 107 HIS A C 1
ATOM 896 O O . HIS A 1 107 ? -35.290 4.943 54.359 1.00 87.56 107 HIS A O 1
ATOM 902 N N . GLY A 1 108 ? -37.361 4.115 54.010 1.00 89.50 108 GLY A N 1
ATOM 903 C CA . GLY A 1 108 ? -37.107 3.672 52.637 1.00 89.50 108 GLY A CA 1
ATOM 904 C C . GLY A 1 108 ? -36.718 4.829 51.707 1.00 89.50 108 GLY A C 1
ATOM 905 O O . GLY A 1 108 ? -35.716 4.736 51.000 1.00 89.50 108 GLY A O 1
ATOM 906 N N . ILE A 1 109 ? -37.453 5.947 51.760 1.00 89.00 109 ILE A N 1
ATOM 907 C CA . ILE A 1 109 ? -37.162 7.158 50.974 1.00 89.00 109 ILE A CA 1
ATOM 908 C C . ILE A 1 109 ? -35.811 7.763 51.369 1.00 89.00 109 ILE A C 1
ATOM 910 O O . ILE A 1 109 ? -35.028 8.108 50.488 1.00 89.00 109 ILE A O 1
ATOM 914 N N . CYS A 1 110 ? -35.504 7.867 52.666 1.00 91.69 110 CYS A N 1
ATOM 915 C CA . CYS A 1 110 ? -34.229 8.412 53.136 1.00 91.69 110 CYS A CA 1
ATOM 916 C C . CYS A 1 110 ? -33.032 7.603 52.620 1.00 91.69 110 CYS A C 1
ATOM 918 O O . CYS A 1 110 ? -32.067 8.192 52.139 1.00 91.69 110 CYS A O 1
ATOM 920 N N . ILE A 1 111 ? -33.096 6.268 52.676 1.00 93.06 111 ILE A N 1
ATOM 921 C CA . ILE A 1 111 ? -32.016 5.397 52.184 1.00 93.06 111 ILE A CA 1
ATOM 922 C C . ILE A 1 111 ? -31.894 5.481 50.660 1.00 93.06 111 ILE A C 1
ATOM 924 O O . ILE A 1 111 ? -30.783 5.591 50.145 1.00 93.06 111 ILE A O 1
ATOM 928 N N . ALA A 1 112 ? -33.016 5.488 49.933 1.00 92.94 112 ALA A N 1
ATOM 929 C CA . ALA A 1 112 ? -33.009 5.641 48.478 1.00 92.94 112 ALA A CA 1
ATOM 930 C C . ALA A 1 112 ? -32.408 6.989 48.044 1.00 92.94 112 ALA A C 1
ATOM 932 O O . ALA A 1 112 ? -31.593 7.046 47.123 1.00 92.94 112 ALA A O 1
ATOM 933 N N . PHE A 1 113 ? -32.771 8.074 48.732 1.00 93.50 113 PHE A N 1
ATOM 934 C CA . PHE A 1 113 ? -32.238 9.405 48.454 1.00 93.50 113 PHE A CA 1
ATOM 935 C C . PHE A 1 113 ? -30.748 9.503 48.792 1.00 93.50 113 PHE A C 1
ATOM 937 O O . PHE A 1 113 ? -29.980 10.084 48.027 1.00 93.50 113 PHE A O 1
ATOM 944 N N . PHE A 1 114 ? -30.321 8.882 49.895 1.00 95.06 114 PHE A N 1
ATOM 945 C CA . PHE A 1 114 ? -28.909 8.795 50.246 1.00 95.06 114 PHE A CA 1
ATOM 946 C C . PHE A 1 114 ? -28.105 8.039 49.178 1.00 95.06 114 PHE A C 1
ATOM 948 O O . PHE A 1 114 ? -27.046 8.522 48.777 1.00 95.06 114 PHE A O 1
ATOM 955 N N . LEU A 1 115 ? -28.616 6.915 48.656 1.00 94.88 115 LEU A N 1
ATOM 956 C CA . LEU A 1 115 ? -27.972 6.193 47.552 1.00 94.88 115 LEU A CA 1
ATOM 957 C C . LEU A 1 115 ? -27.831 7.079 46.314 1.00 94.88 115 LEU A C 1
ATOM 959 O O . LEU A 1 115 ? -26.760 7.152 45.723 1.00 94.88 115 LEU A O 1
ATOM 963 N N . LEU A 1 116 ? -28.906 7.770 45.931 1.00 94.00 116 LEU A N 1
ATOM 964 C CA . LEU A 1 116 ? -28.918 8.632 44.752 1.00 94.00 116 LEU A CA 1
ATOM 965 C C . LEU A 1 116 ? -27.904 9.776 44.879 1.00 94.00 116 LEU A C 1
ATOM 967 O O . LEU A 1 116 ? -27.105 9.997 43.968 1.00 94.00 116 LEU A O 1
ATOM 971 N N . PHE A 1 117 ? -27.907 10.476 46.016 1.00 93.81 117 PHE A N 1
ATOM 972 C CA . PHE A 1 117 ? -27.012 11.606 46.248 1.00 93.81 117 PHE A CA 1
ATOM 973 C C . PHE A 1 117 ? -25.550 11.165 46.363 1.00 93.81 117 PHE A C 1
ATOM 975 O O . PHE A 1 117 ? -24.684 11.738 45.703 1.00 93.81 117 PHE A O 1
ATOM 982 N N . SER A 1 118 ? -25.273 10.124 47.155 1.00 94.94 118 SER A N 1
ATOM 983 C CA . SER A 1 118 ? -23.916 9.587 47.299 1.00 94.94 118 SER A CA 1
ATOM 984 C C . SER A 1 118 ? -23.375 9.066 45.968 1.00 94.94 118 SER A C 1
ATOM 986 O O . SER A 1 118 ? -22.225 9.342 45.637 1.00 94.94 118 SER A O 1
ATOM 988 N N . ASN A 1 119 ? -24.203 8.402 45.154 1.00 94.38 119 ASN A N 1
ATOM 989 C CA . ASN A 1 119 ? -23.795 7.916 43.840 1.00 94.38 119 ASN A CA 1
ATOM 990 C C . ASN A 1 119 ? -23.415 9.064 42.900 1.00 94.38 119 ASN A C 1
ATOM 992 O O . ASN A 1 119 ? -22.361 9.009 42.271 1.00 94.38 119 ASN A O 1
ATOM 996 N N . PHE A 1 120 ? -24.220 10.129 42.841 1.00 92.44 120 PHE A N 1
ATOM 997 C CA . PHE A 1 120 ? -23.875 11.312 42.052 1.00 92.44 120 PHE A CA 1
ATOM 998 C C . PHE A 1 120 ? -22.574 11.961 42.548 1.00 92.44 120 PHE A C 1
ATOM 1000 O O . PHE A 1 120 ? -21.663 12.212 41.760 1.00 92.44 120 PHE A O 1
ATOM 1007 N N . PHE A 1 121 ? -22.464 12.176 43.861 1.00 94.19 121 PHE A N 1
ATOM 1008 C CA . PHE A 1 121 ? -21.318 12.831 44.487 1.00 94.19 121 PHE A CA 1
ATOM 1009 C C . PHE A 1 121 ? -20.007 12.066 44.265 1.00 94.19 121 PHE A C 1
ATOM 1011 O O . PHE A 1 121 ? -19.031 12.634 43.773 1.00 94.19 121 PHE A O 1
ATOM 1018 N N . PHE A 1 122 ? -19.980 10.765 44.566 1.00 94.56 122 PHE A N 1
ATOM 1019 C CA . PHE A 1 122 ? -18.779 9.951 44.395 1.00 94.56 122 PHE A CA 1
ATOM 1020 C C . PHE A 1 122 ? -18.450 9.720 42.921 1.00 94.56 122 PHE A C 1
ATOM 1022 O O . PHE A 1 122 ? -17.286 9.825 42.543 1.00 94.56 122 PHE A O 1
ATOM 1029 N N . THR A 1 123 ? -19.441 9.476 42.061 1.00 91.62 123 THR A N 1
ATOM 1030 C CA . THR A 1 123 ? -19.184 9.317 40.620 1.00 91.62 123 THR A CA 1
ATOM 1031 C C . THR A 1 123 ? -18.579 10.584 40.017 1.00 91.62 123 THR A C 1
ATOM 1033 O O . THR A 1 123 ? -17.649 10.492 39.219 1.00 91.62 123 THR A O 1
ATOM 1036 N N . TYR A 1 124 ? -19.031 11.770 40.438 1.00 90.50 124 TYR A N 1
ATOM 1037 C CA . TYR A 1 124 ? -18.448 13.040 40.005 1.00 90.50 124 TYR A CA 1
ATOM 1038 C C . TYR A 1 124 ? -16.983 13.202 40.447 1.00 90.50 124 TYR A C 1
ATOM 1040 O O . TYR A 1 124 ? -16.134 13.581 39.637 1.00 90.50 124 TYR A O 1
ATOM 1048 N N . ILE A 1 125 ? -16.668 12.880 41.707 1.00 92.44 125 ILE A N 1
ATOM 1049 C CA . ILE A 1 125 ? -15.299 12.956 42.244 1.00 92.44 125 ILE A CA 1
ATOM 1050 C C . ILE A 1 125 ? -14.372 11.967 41.527 1.00 92.44 125 ILE A C 1
ATOM 1052 O O . ILE A 1 125 ? -13.337 12.366 40.995 1.00 92.44 125 ILE A O 1
ATOM 1056 N N . PHE A 1 126 ? -14.744 10.687 41.465 1.00 90.56 126 PHE A N 1
ATOM 1057 C CA . PHE A 1 126 ? -13.892 9.655 40.865 1.00 90.56 126 PHE A CA 1
ATOM 1058 C C . PHE A 1 126 ? -13.807 9.772 39.340 1.00 90.56 126 PHE A C 1
ATOM 1060 O O . PHE A 1 126 ? -12.764 9.465 38.770 1.00 90.56 126 PHE A O 1
ATOM 1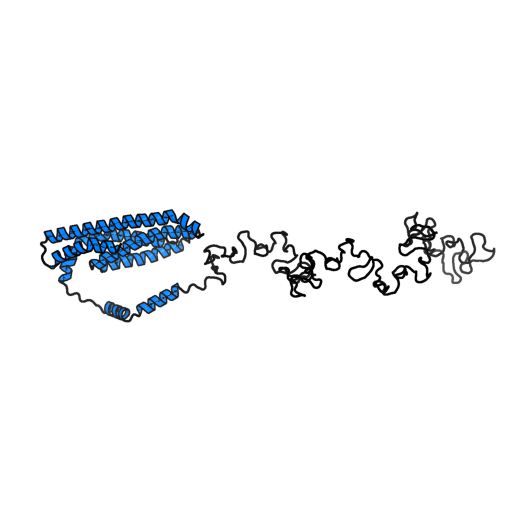067 N N . GLY A 1 127 ? -14.832 10.318 38.679 1.00 85.25 127 GLY A N 1
ATOM 1068 C CA . GLY A 1 127 ? -14.771 10.651 37.255 1.00 85.25 127 GLY A CA 1
ATOM 1069 C C . GLY A 1 127 ? -13.722 11.722 36.925 1.00 85.25 127 GLY A C 1
ATOM 1070 O O . GLY A 1 127 ? -13.118 11.675 35.856 1.00 85.25 127 GLY A O 1
ATOM 1071 N N . ARG A 1 128 ? -13.455 12.660 37.847 1.00 87.06 128 ARG A N 1
ATOM 1072 C CA . ARG A 1 128 ? -12.408 13.692 37.699 1.00 87.06 128 ARG A CA 1
ATOM 1073 C C . ARG A 1 128 ? -10.992 13.165 37.957 1.00 87.06 128 ARG A C 1
ATOM 1075 O O . ARG A 1 128 ? -10.049 13.725 37.409 1.00 87.06 128 ARG A O 1
ATOM 1082 N N . LEU A 1 129 ? -10.837 12.118 38.771 1.00 86.25 129 LEU A N 1
ATOM 1083 C CA . LEU A 1 129 ? -9.534 11.545 39.147 1.00 86.25 129 LEU A CA 1
ATOM 1084 C C . LEU A 1 129 ? -8.902 10.674 38.048 1.00 86.25 129 LEU A C 1
ATOM 1086 O O . LEU A 1 129 ? -7.720 10.348 38.127 1.00 86.25 129 LEU A O 1
ATOM 1090 N N . GLY A 1 130 ? -9.663 10.332 37.006 1.00 80.50 130 GLY A N 1
ATOM 1091 C CA . GLY A 1 130 ? -9.166 9.665 35.804 1.00 80.50 130 GLY A CA 1
ATOM 1092 C C . GLY A 1 130 ? -9.852 8.331 35.513 1.00 80.50 130 GLY A C 1
ATOM 1093 O O . GLY A 1 130 ? -10.574 7.771 36.334 1.00 80.50 130 GLY A O 1
ATOM 1094 N N . LYS A 1 131 ? -9.598 7.801 34.310 1.00 76.31 131 LYS A N 1
ATOM 1095 C CA . LYS A 1 131 ? -10.269 6.600 33.780 1.00 76.31 131 LYS A CA 1
ATOM 1096 C C . LYS A 1 131 ? -10.024 5.336 34.617 1.00 76.31 131 LYS A C 1
ATOM 1098 O O . LYS A 1 131 ? -10.893 4.477 34.677 1.00 76.31 131 LYS A O 1
ATOM 1103 N N . GLN A 1 132 ? -8.891 5.239 35.311 1.00 79.06 132 GLN A N 1
ATOM 1104 C CA . GLN A 1 132 ? -8.552 4.092 36.168 1.00 79.06 132 GLN A CA 1
ATOM 1105 C C . GLN A 1 132 ? -9.504 3.911 37.365 1.00 79.06 132 GLN A C 1
ATOM 1107 O O . GLN A 1 132 ? -9.634 2.806 37.875 1.00 79.06 132 GLN A O 1
ATOM 1112 N N . TYR A 1 133 ? -10.203 4.968 37.794 1.00 84.62 133 TYR A N 1
ATOM 1113 C CA . TYR A 1 133 ? -11.131 4.923 38.933 1.00 84.62 133 TYR A CA 1
ATOM 1114 C C . TYR A 1 133 ? -12.600 4.789 38.507 1.00 84.62 133 TYR A C 1
ATOM 1116 O O . TYR A 1 133 ? -13.516 4.960 39.319 1.00 84.62 133 TYR A O 1
ATOM 1124 N N . THR A 1 134 ? -12.850 4.497 37.229 1.00 83.31 134 THR A N 1
ATOM 1125 C CA . THR A 1 134 ? -14.210 4.337 36.708 1.00 83.31 134 THR A CA 1
ATOM 1126 C C . THR A 1 134 ? -14.904 3.176 37.429 1.00 83.31 134 THR A C 1
ATOM 1128 O O . THR A 1 134 ? -14.344 2.096 37.575 1.00 83.31 134 THR A O 1
ATOM 1131 N N . GLY A 1 135 ? -16.121 3.407 37.931 1.00 86.06 135 GLY A N 1
ATOM 1132 C CA . GLY A 1 135 ? -16.892 2.421 38.703 1.00 86.06 135 GLY A CA 1
ATOM 1133 C C . GLY A 1 135 ? -16.656 2.449 40.220 1.00 86.06 135 GLY A C 1
ATOM 1134 O O . GLY A 1 135 ? -17.562 2.090 40.971 1.00 86.06 135 GLY A O 1
ATOM 1135 N N . VAL A 1 136 ? -15.520 2.973 40.701 1.00 91.06 136 VAL A N 1
ATOM 1136 C CA . VAL A 1 136 ? -15.213 3.062 42.147 1.00 91.06 136 VAL A CA 1
ATOM 1137 C C . VAL A 1 136 ? -16.219 3.946 42.890 1.00 91.06 136 VAL A C 1
ATOM 1139 O O . VAL A 1 136 ? -16.629 3.627 44.006 1.00 91.06 136 VAL A O 1
ATOM 1142 N N . GLY A 1 137 ? -16.678 5.032 42.259 1.00 93.31 137 GLY A N 1
ATOM 1143 C CA . GLY A 1 137 ? -17.678 5.916 42.860 1.00 93.31 137 GLY A CA 1
ATOM 1144 C C . GLY A 1 137 ? -19.002 5.206 43.161 1.00 93.31 137 GLY A C 1
ATOM 1145 O O . GLY A 1 137 ? -19.548 5.359 44.255 1.00 93.31 137 GLY A O 1
ATOM 1146 N N . PHE A 1 138 ? -19.470 4.364 42.235 1.00 93.94 138 PHE A N 1
ATOM 1147 C CA . PHE A 1 138 ? -20.682 3.568 42.424 1.00 93.94 138 PHE A CA 1
ATOM 1148 C C . PHE A 1 138 ? -20.506 2.503 43.517 1.00 93.94 138 PHE A C 1
ATOM 1150 O O . PHE A 1 138 ? -21.419 2.299 44.326 1.00 93.94 138 PHE A O 1
ATOM 1157 N N . PHE A 1 139 ? -19.326 1.877 43.593 1.00 95.00 139 PHE A N 1
ATOM 1158 C CA . PHE A 1 139 ? -18.986 0.928 44.655 1.00 95.00 139 PHE A CA 1
ATOM 1159 C C . PHE A 1 139 ? -19.082 1.572 46.037 1.00 95.00 139 PHE A C 1
ATOM 1161 O O . PHE A 1 139 ? -19.826 1.092 46.891 1.00 95.00 139 PHE A O 1
ATOM 1168 N N . ILE A 1 140 ? -18.379 2.689 46.242 1.00 95.00 140 ILE A N 1
ATOM 1169 C CA . ILE A 1 140 ? -18.316 3.380 47.535 1.00 95.00 140 ILE A CA 1
ATOM 1170 C C . ILE A 1 140 ? -19.701 3.879 47.952 1.00 95.00 140 ILE A C 1
ATOM 1172 O O . ILE A 1 140 ? -20.104 3.678 49.098 1.00 95.00 140 ILE A O 1
ATOM 1176 N N . ALA A 1 141 ? -20.461 4.470 47.025 1.00 96.38 141 ALA A N 1
ATOM 1177 C CA . ALA A 1 141 ? -21.827 4.916 47.287 1.00 96.38 141 ALA A CA 1
ATOM 1178 C C . ALA A 1 141 ? -22.723 3.763 47.765 1.00 96.38 141 ALA A C 1
ATOM 1180 O O . ALA A 1 141 ? -23.395 3.867 48.797 1.00 96.38 141 ALA A O 1
ATOM 1181 N N . SER A 1 142 ? -22.696 2.641 47.044 1.00 96.19 142 SER A N 1
ATOM 1182 C CA . SER A 1 142 ? -23.513 1.466 47.355 1.00 96.19 142 SER A CA 1
ATOM 1183 C C . SER A 1 142 ? -23.081 0.800 48.661 1.00 96.19 142 SER A C 1
ATOM 1185 O O . SER A 1 142 ? -23.932 0.439 49.471 1.00 96.19 142 SER A O 1
ATOM 1187 N N . PHE A 1 143 ? -21.775 0.684 48.904 1.00 95.75 143 PHE A N 1
ATOM 1188 C CA . PHE A 1 143 ? -21.210 0.093 50.116 1.00 95.75 143 PHE A CA 1
ATOM 1189 C C . PHE A 1 143 ? -21.551 0.910 51.370 1.00 95.75 143 PHE A C 1
ATOM 1191 O O . PHE A 1 143 ? -22.055 0.360 52.350 1.00 95.75 143 PHE A O 1
ATOM 1198 N N . LEU A 1 144 ? -21.357 2.234 51.326 1.00 96.06 144 LEU A N 1
ATOM 1199 C CA . LEU A 1 144 ? -21.700 3.126 52.438 1.00 96.06 144 LEU A CA 1
ATOM 1200 C C . LEU A 1 144 ? -23.202 3.117 52.720 1.00 96.06 144 LEU A C 1
ATOM 1202 O O . LEU A 1 144 ? -23.617 3.005 53.875 1.00 96.06 144 LEU A O 1
ATOM 1206 N N . THR A 1 145 ? -24.023 3.184 51.668 1.00 96.00 145 THR A N 1
ATOM 1207 C CA . THR A 1 145 ? -25.482 3.113 51.807 1.00 96.00 145 THR A CA 1
ATOM 1208 C C . THR A 1 145 ? -25.908 1.794 52.438 1.00 96.00 145 THR A C 1
ATOM 1210 O O . THR A 1 145 ? -26.749 1.785 53.335 1.00 96.00 145 THR A O 1
ATOM 1213 N N . PHE A 1 146 ? -25.320 0.680 52.002 1.00 94.75 146 PHE A N 1
ATOM 1214 C CA . PHE A 1 146 ? -25.615 -0.636 52.549 1.00 94.75 146 PHE A CA 1
ATOM 1215 C C . PHE A 1 146 ? -25.248 -0.739 54.034 1.00 94.75 146 PHE A C 1
ATOM 1217 O O . PHE A 1 146 ? -26.072 -1.182 54.836 1.00 94.75 146 PHE A O 1
ATOM 1224 N N . GLY A 1 147 ? -24.065 -0.251 54.420 1.00 93.19 147 GLY A N 1
ATOM 1225 C CA . GLY A 1 147 ? -23.635 -0.204 55.819 1.00 93.19 147 GLY A CA 1
ATOM 1226 C C . GLY A 1 147 ? -24.577 0.623 56.699 1.00 93.19 147 GLY A C 1
ATOM 1227 O O . GLY A 1 147 ? -24.995 0.167 57.765 1.00 93.19 147 GLY A O 1
ATOM 1228 N N . ILE A 1 148 ? -24.989 1.806 56.228 1.00 93.44 148 ILE A N 1
ATOM 1229 C CA . ILE A 1 148 ? -25.976 2.647 56.924 1.00 93.44 148 ILE A CA 1
ATOM 1230 C C . ILE A 1 148 ? -27.322 1.925 57.032 1.00 93.44 148 ILE A C 1
ATOM 1232 O O . ILE A 1 148 ? -27.930 1.916 58.103 1.00 93.44 148 ILE A O 1
ATOM 1236 N N . ALA A 1 149 ? -27.787 1.296 55.951 1.00 90.94 149 ALA A N 1
ATOM 1237 C CA . ALA A 1 149 ? -29.064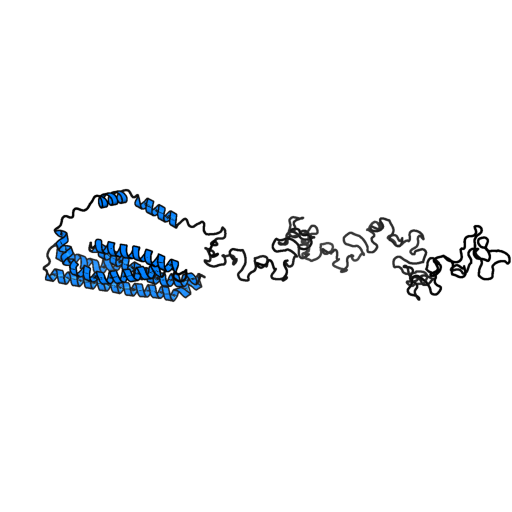 0.597 55.926 1.00 90.94 149 ALA A CA 1
ATOM 1238 C C . ALA A 1 149 ? -29.096 -0.567 56.930 1.00 90.94 149 ALA A C 1
ATOM 1240 O O . ALA A 1 149 ? -30.060 -0.662 57.690 1.00 90.94 149 ALA A O 1
ATOM 1241 N N . ILE A 1 150 ? -28.037 -1.386 57.000 1.00 89.88 150 ILE A N 1
ATOM 1242 C CA . ILE A 1 150 ? -27.898 -2.454 58.006 1.00 89.88 150 ILE A CA 1
ATOM 1243 C C . ILE A 1 150 ? -27.859 -1.876 59.421 1.00 89.88 150 ILE A C 1
ATOM 1245 O O . ILE A 1 150 ? -28.511 -2.409 60.312 1.00 89.88 150 ILE A O 1
ATOM 1249 N N . PHE A 1 151 ? -27.124 -0.788 59.652 1.00 90.75 151 PHE A N 1
ATOM 1250 C CA . PHE A 1 151 ? -27.004 -0.197 60.987 1.00 90.75 151 PHE A CA 1
ATOM 1251 C C .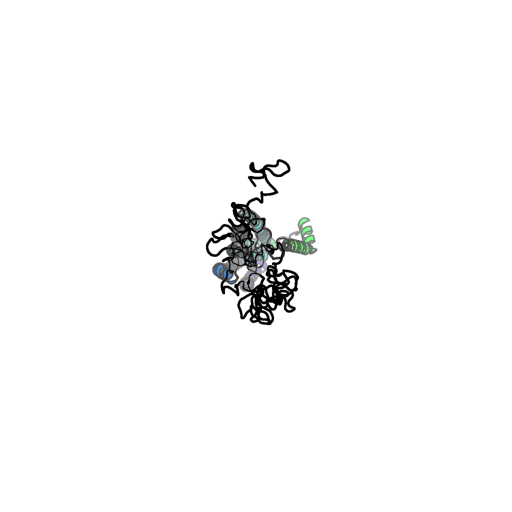 PHE A 1 151 ? -28.326 0.396 61.504 1.00 90.75 151 PHE A C 1
ATOM 1253 O O . PHE A 1 151 ? -28.647 0.307 62.693 1.00 90.75 151 PHE A O 1
ATOM 1260 N N . VAL A 1 152 ? -29.106 1.014 60.616 1.00 88.19 152 VAL A N 1
ATOM 1261 C CA . VAL A 1 152 ? -30.397 1.632 60.948 1.00 88.19 152 VAL A CA 1
ATOM 1262 C C . VAL A 1 152 ? -31.491 0.577 61.140 1.00 88.19 152 VAL A C 1
ATOM 1264 O O . VAL A 1 152 ? -32.361 0.746 61.999 1.00 88.19 152 VAL A O 1
ATOM 1267 N N . PHE A 1 153 ? -31.427 -0.531 60.402 1.00 86.25 153 PHE A N 1
ATOM 1268 C CA . PHE A 1 153 ? -32.492 -1.530 60.336 1.00 86.25 153 PHE A CA 1
ATOM 1269 C C . PHE A 1 153 ? -32.921 -2.101 61.705 1.00 86.25 153 PHE A C 1
ATOM 1271 O O . PHE A 1 153 ? -34.110 -1.993 62.027 1.00 86.25 153 PHE A O 1
ATOM 1278 N N . PRO A 1 154 ? -32.022 -2.586 62.590 1.00 84.31 154 PRO A N 1
ATOM 1279 C CA . PRO A 1 154 ? -32.405 -3.074 63.916 1.00 84.31 154 PRO A CA 1
ATOM 1280 C C . PRO A 1 154 ? -33.048 -2.003 64.802 1.00 84.31 154 PRO A C 1
ATOM 1282 O O . PRO A 1 154 ? -33.974 -2.304 65.561 1.00 84.31 154 PRO A O 1
ATOM 1285 N N . LYS A 1 155 ? -32.574 -0.750 64.713 1.00 85.50 155 LYS A N 1
ATOM 1286 C CA . LYS A 1 155 ? -33.081 0.367 65.529 1.00 85.50 155 LYS A CA 1
ATOM 1287 C C . LYS A 1 155 ? -34.529 0.680 65.180 1.00 85.50 155 LYS A C 1
ATOM 1289 O O . LYS A 1 155 ? -35.355 0.829 66.077 1.00 85.50 155 LYS A O 1
ATOM 1294 N N . VAL A 1 156 ? -34.830 0.722 63.886 1.00 81.88 156 VAL A N 1
ATOM 1295 C CA . VAL A 1 156 ? -36.184 0.943 63.376 1.00 81.88 156 VAL A CA 1
ATOM 1296 C C . VAL A 1 156 ? -37.092 -0.235 63.741 1.00 81.88 156 VAL A C 1
ATOM 1298 O O . VAL A 1 156 ? -38.178 -0.041 64.281 1.00 81.88 156 VAL A O 1
ATOM 1301 N N . PHE A 1 157 ? -36.618 -1.470 63.555 1.00 79.69 157 PHE A N 1
ATOM 1302 C CA . PHE A 1 157 ? -37.387 -2.679 63.865 1.00 79.69 157 PHE A CA 1
ATOM 1303 C C . PHE A 1 157 ? -37.681 -2.886 65.354 1.00 79.69 157 PHE A C 1
ATOM 1305 O O . PHE A 1 157 ? -38.622 -3.601 65.709 1.00 79.69 157 PHE A O 1
ATOM 1312 N N . ARG A 1 158 ? -36.888 -2.312 66.264 1.00 79.12 158 ARG A N 1
ATOM 1313 C CA . ARG A 1 158 ? -37.183 -2.356 67.705 1.00 79.12 158 ARG A CA 1
ATOM 1314 C C . ARG A 1 158 ? -38.472 -1.610 68.041 1.00 79.12 158 ARG A C 1
ATOM 1316 O O . ARG A 1 158 ? -39.237 -2.090 68.867 1.00 79.12 158 ARG A O 1
ATOM 1323 N N . ASN A 1 159 ? -38.744 -0.518 67.338 1.00 77.50 159 ASN A N 1
ATOM 1324 C CA . ASN A 1 159 ? -39.924 0.309 67.566 1.00 77.50 159 ASN A CA 1
ATOM 1325 C C . ASN A 1 159 ? -41.139 -0.150 66.746 1.00 77.50 159 ASN A C 1
ATOM 1327 O O . ASN A 1 159 ? -42.174 0.506 66.788 1.00 77.50 159 ASN A O 1
ATOM 1331 N N . LEU A 1 160 ? -41.046 -1.280 66.032 1.00 81.12 160 LEU A N 1
ATOM 1332 C CA . LEU A 1 160 ? -42.094 -1.744 65.122 1.00 81.12 160 LEU A CA 1
ATOM 1333 C C . LEU A 1 160 ? -43.443 -1.957 65.829 1.00 81.12 160 LEU A C 1
ATOM 1335 O O . LEU A 1 160 ? -44.457 -1.514 65.298 1.00 81.12 160 LEU A O 1
ATOM 1339 N N . ASN A 1 161 ? -43.464 -2.560 67.028 1.00 79.00 161 ASN A N 1
ATOM 1340 C CA . ASN A 1 161 ? -44.695 -2.729 67.822 1.00 79.00 161 ASN A CA 1
ATOM 1341 C C . ASN A 1 161 ? -45.366 -1.376 68.096 1.00 79.00 161 ASN A C 1
ATOM 1343 O O . ASN A 1 161 ? -46.550 -1.197 67.819 1.00 79.00 161 ASN A O 1
ATOM 1347 N N . TYR A 1 162 ? -44.582 -0.415 68.593 1.00 76.25 162 TYR A N 1
ATOM 1348 C CA . TYR A 1 162 ? -45.057 0.926 68.919 1.00 76.25 162 TYR A CA 1
ATOM 1349 C C . TYR A 1 162 ? -45.560 1.663 67.674 1.00 76.25 162 TYR A C 1
ATOM 1351 O O . TYR A 1 162 ? -46.675 2.174 67.666 1.00 76.25 162 TYR A O 1
ATOM 1359 N N . SER A 1 163 ? -44.775 1.663 66.594 1.00 72.25 163 SER A N 1
ATOM 1360 C CA . SER A 1 163 ? -45.158 2.292 65.331 1.00 72.25 163 SER A CA 1
ATOM 1361 C C . SER A 1 163 ? -46.414 1.657 64.732 1.00 72.25 163 SER A C 1
ATOM 1363 O O . SER A 1 163 ? -47.292 2.387 64.296 1.00 72.25 163 SER A O 1
ATOM 1365 N N . THR A 1 164 ? -46.553 0.329 64.771 1.00 75.38 164 THR A N 1
ATOM 1366 C CA . THR A 1 164 ? -47.729 -0.365 64.214 1.00 75.38 164 THR A CA 1
ATOM 1367 C C . THR A 1 164 ? -48.998 -0.068 65.015 1.00 75.38 164 THR A C 1
ATOM 1369 O O . THR A 1 164 ? -50.042 0.173 64.418 1.00 75.38 164 THR A O 1
ATOM 1372 N N . MET A 1 165 ? -48.923 -0.043 66.352 1.00 70.75 165 MET A N 1
ATOM 1373 C CA . MET A 1 165 ? -50.084 0.246 67.206 1.00 70.75 165 MET A CA 1
ATOM 1374 C C . MET A 1 165 ? -50.476 1.729 67.194 1.00 70.75 165 MET A C 1
ATOM 1376 O O . MET A 1 165 ? -51.658 2.055 67.138 1.00 70.75 165 MET A O 1
ATOM 1380 N N . PHE A 1 166 ? -49.504 2.645 67.228 1.00 67.44 166 PHE A N 1
ATOM 1381 C CA . PHE A 1 166 ? -49.777 4.084 67.286 1.00 67.44 166 PHE A CA 1
ATOM 1382 C C . PHE A 1 166 ? -50.306 4.635 65.954 1.00 67.44 166 PHE A C 1
ATOM 1384 O O . PHE A 1 166 ? -51.182 5.498 65.951 1.00 67.44 166 PHE A O 1
ATOM 1391 N N . TRP A 1 167 ? -49.835 4.111 64.815 1.00 58.72 167 TRP A N 1
ATOM 1392 C CA . TRP A 1 167 ? -50.296 4.540 63.487 1.00 58.72 167 TRP A CA 1
ATOM 1393 C C . TRP A 1 167 ? -51.739 4.133 63.161 1.00 58.72 167 TRP A C 1
ATOM 1395 O O . TRP A 1 167 ? -52.341 4.743 62.283 1.00 58.72 167 TRP A O 1
ATOM 1405 N N . GLN A 1 168 ? -52.326 3.164 63.872 1.00 59.66 168 GLN A N 1
ATOM 1406 C CA . GLN A 1 168 ? -53.739 2.798 63.694 1.00 59.66 168 GLN A CA 1
ATOM 1407 C C . GLN A 1 168 ? -54.712 3.849 64.257 1.00 59.66 168 GLN A C 1
ATOM 1409 O O . GLN A 1 168 ? -55.858 3.899 63.823 1.00 59.66 168 GLN A O 1
ATOM 1414 N N . ASN A 1 169 ? -54.261 4.708 65.179 1.00 52.84 169 ASN A N 1
ATOM 1415 C CA . ASN A 1 169 ? -55.125 5.661 65.886 1.00 52.84 169 ASN A CA 1
ATOM 1416 C C . ASN A 1 169 ? -55.166 7.071 65.268 1.00 52.84 169 ASN A C 1
ATOM 1418 O O . ASN A 1 169 ? -55.902 7.922 65.762 1.00 52.84 169 ASN A O 1
ATOM 1422 N N . PHE A 1 170 ? -54.409 7.342 64.199 1.00 52.16 170 PHE A N 1
ATOM 1423 C CA . PHE A 1 170 ? -54.405 8.652 63.540 1.00 52.16 170 PHE A CA 1
ATOM 1424 C C . PHE A 1 170 ? -54.955 8.564 62.112 1.00 52.16 170 PHE A C 1
ATOM 1426 O O . PHE A 1 170 ? -54.299 8.034 61.216 1.00 52.16 170 PHE A O 1
ATOM 1433 N N . GLU A 1 171 ? -56.126 9.166 61.871 1.00 47.09 171 GLU A N 1
ATOM 1434 C CA . GLU A 1 171 ? -56.563 9.530 60.518 1.00 47.09 171 GLU A CA 1
ATOM 1435 C C . GLU A 1 171 ? -55.589 10.565 59.941 1.00 47.09 171 GLU A C 1
ATOM 1437 O O . GLU A 1 171 ? -55.612 11.755 60.266 1.00 47.09 171 GLU A O 1
ATOM 1442 N N . TYR A 1 172 ? -54.682 10.110 59.082 1.00 52.53 172 TYR A N 1
ATOM 1443 C CA . TYR A 1 172 ? -53.711 10.984 58.443 1.00 52.53 172 TYR A CA 1
ATOM 1444 C C . TYR A 1 172 ? -54.399 11.813 57.347 1.00 52.53 172 TYR A C 1
ATOM 1446 O O . TYR A 1 172 ? -54.849 11.272 56.335 1.00 52.53 172 TYR A O 1
ATOM 1454 N N . LYS A 1 173 ? -54.424 13.148 57.478 1.00 52.19 173 LYS A N 1
ATOM 1455 C CA . LYS A 1 173 ? -54.711 14.038 56.338 1.00 52.19 173 LYS A CA 1
ATOM 1456 C C . LYS A 1 173 ? -53.536 13.990 55.362 1.00 52.19 173 LYS A C 1
ATOM 1458 O O . LYS A 1 173 ? -52.606 14.792 55.433 1.00 52.19 173 LYS A O 1
ATOM 1463 N N . VAL A 1 174 ? -53.562 13.039 54.434 1.00 54.94 174 VAL A N 1
ATOM 1464 C CA . VAL A 1 174 ? -52.596 12.988 53.334 1.00 54.94 174 VAL A CA 1
ATOM 1465 C C . VAL A 1 174 ? -52.912 14.118 52.349 1.00 54.94 174 VAL A C 1
ATOM 1467 O O . VAL A 1 174 ? -53.912 14.065 51.638 1.00 54.94 174 VAL A O 1
ATOM 1470 N N . GLY A 1 175 ? -52.047 15.134 52.275 1.00 55.25 175 GLY A N 1
ATOM 1471 C CA . GLY A 1 175 ? -52.013 16.052 51.131 1.00 55.25 175 GLY A CA 1
ATOM 1472 C C . GLY A 1 175 ? -52.028 17.541 51.464 1.00 55.25 175 GLY A C 1
ATOM 1473 O O . GLY A 1 175 ? -53.075 18.181 51.447 1.00 55.25 175 GLY A O 1
ATOM 1474 N N . GLY A 1 176 ? -50.839 18.125 51.624 1.00 65.44 176 GLY A N 1
ATOM 1475 C CA . GLY A 1 176 ? -50.640 19.548 51.334 1.00 65.44 176 GLY A CA 1
ATOM 1476 C C . GLY A 1 176 ? -50.678 19.814 49.821 1.00 65.44 176 GLY A C 1
ATOM 1477 O O . GLY A 1 176 ? -50.525 18.887 49.017 1.00 65.44 176 GLY A O 1
ATOM 1478 N N . ASN A 1 177 ? -50.833 21.081 49.417 1.00 66.44 177 ASN A N 1
ATOM 1479 C CA . ASN A 1 177 ? -50.916 21.486 48.001 1.00 66.44 177 ASN A CA 1
ATOM 1480 C C . ASN A 1 177 ? -49.782 20.907 47.130 1.00 66.44 177 ASN A C 1
ATOM 1482 O O . ASN A 1 177 ? -50.017 20.525 45.985 1.00 66.44 177 ASN A O 1
ATOM 1486 N N . PHE A 1 178 ? -48.575 20.762 47.686 1.00 66.50 178 PHE A N 1
ATOM 1487 C CA . PHE A 1 178 ? -47.419 20.179 47.002 1.00 66.50 178 PHE A CA 1
ATOM 1488 C C . PHE A 1 178 ? -47.623 18.706 46.606 1.00 66.50 178 PHE A C 1
ATOM 1490 O O . PHE A 1 178 ? -47.463 18.344 45.442 1.00 66.50 178 PHE A O 1
ATOM 1497 N N . VAL A 1 179 ? -48.058 17.858 47.546 1.00 68.06 179 VAL A N 1
ATOM 1498 C CA . VAL A 1 179 ? -48.291 16.422 47.299 1.00 68.06 179 VAL A CA 1
ATOM 1499 C C . VAL A 1 179 ? -49.448 16.224 46.319 1.00 68.06 179 VAL A C 1
ATOM 1501 O O . VAL A 1 179 ? -49.383 15.341 45.464 1.00 68.06 179 VAL A O 1
ATOM 1504 N N . LYS A 1 180 ? -50.473 17.085 46.384 1.00 72.00 180 LYS A N 1
ATOM 1505 C CA . LYS A 1 180 ? -51.625 17.083 45.465 1.00 72.00 180 LYS A CA 1
ATOM 1506 C C . LYS A 1 180 ? -51.226 17.453 44.028 1.00 72.00 180 LYS A C 1
ATOM 1508 O O . LYS A 1 180 ? -51.739 16.873 43.072 1.00 72.00 180 LYS A O 1
ATOM 1513 N N . ASN A 1 181 ? -50.276 18.377 43.870 1.00 69.00 181 ASN A N 1
ATOM 1514 C CA . ASN A 1 181 ? -49.719 18.741 42.566 1.00 69.00 181 ASN A CA 1
ATOM 1515 C C . ASN A 1 181 ? -48.809 17.643 41.997 1.00 69.00 181 ASN A C 1
ATOM 1517 O O . ASN A 1 181 ? -48.930 17.314 40.818 1.00 69.00 181 ASN A O 1
ATOM 1521 N N . ILE A 1 182 ? -47.967 17.018 42.829 1.00 66.88 182 ILE A N 1
ATOM 1522 C CA . ILE A 1 182 ? -47.142 15.872 42.418 1.00 66.88 182 ILE A CA 1
ATOM 1523 C C . ILE A 1 182 ? -48.021 14.690 41.995 1.00 66.88 182 ILE A C 1
ATOM 1525 O O . ILE A 1 182 ? -47.819 14.130 40.922 1.00 66.88 182 ILE A O 1
ATOM 1529 N N . THR A 1 183 ? -49.045 14.336 42.773 1.00 68.12 183 THR A N 1
ATOM 1530 C CA . THR A 1 183 ? -49.969 13.246 42.404 1.00 68.12 183 THR A CA 1
ATOM 1531 C C . THR A 1 183 ? -50.751 13.550 41.125 1.00 68.12 183 THR A C 1
ATOM 1533 O O . THR A 1 183 ? -50.932 12.651 40.309 1.00 68.12 183 THR A O 1
ATOM 1536 N N . LYS A 1 184 ? -51.136 14.811 40.868 1.00 71.50 184 LYS A N 1
ATOM 1537 C CA . LYS A 1 184 ? -51.693 15.231 39.566 1.00 71.50 184 LYS A CA 1
ATOM 1538 C C . LYS A 1 184 ? -50.709 15.034 38.406 1.00 71.50 184 LYS A C 1
ATOM 1540 O O . LYS A 1 184 ? -51.135 14.625 37.328 1.00 71.50 184 LYS A O 1
ATOM 1545 N N . LEU A 1 185 ? -49.422 15.319 38.614 1.00 66.12 185 LEU A N 1
ATOM 1546 C CA . LEU A 1 185 ? -48.369 15.127 37.612 1.00 66.12 185 LEU A CA 1
ATOM 1547 C C . LEU A 1 185 ? -48.157 13.633 37.300 1.00 66.12 185 LEU A C 1
ATOM 1549 O O . LEU A 1 185 ? -48.129 13.247 36.130 1.00 66.12 185 LEU A O 1
ATOM 1553 N N . PHE A 1 186 ? -48.073 12.789 38.335 1.00 63.16 186 PHE A N 1
ATOM 1554 C CA . PHE A 1 186 ? -47.919 11.339 38.184 1.00 63.16 186 PHE A CA 1
ATOM 1555 C C . PHE A 1 186 ? -49.170 10.683 37.574 1.00 63.16 186 PHE A C 1
ATOM 1557 O O . PHE A 1 186 ? -49.045 9.873 36.662 1.00 63.16 186 PHE A O 1
ATOM 1564 N N . ASN A 1 187 ? -50.386 11.090 37.953 1.00 67.69 187 ASN A N 1
ATOM 1565 C CA . ASN A 1 187 ? -51.619 10.516 37.390 1.00 67.69 187 ASN A CA 1
ATOM 1566 C C . ASN A 1 187 ? -51.805 10.783 35.890 1.00 67.69 187 ASN A C 1
ATOM 1568 O O . ASN A 1 187 ? -52.452 9.996 35.205 1.00 67.69 187 ASN A O 1
ATOM 1572 N N . LYS A 1 188 ? -51.220 11.856 35.346 1.00 71.94 188 LYS A N 1
ATOM 1573 C CA . LYS A 1 188 ? -51.306 12.157 33.909 1.00 71.94 188 LYS A CA 1
ATOM 1574 C C . LYS A 1 188 ? -50.375 11.308 33.035 1.00 71.94 188 LYS A C 1
ATOM 1576 O O . LYS A 1 188 ? -50.296 11.568 31.839 1.00 71.94 188 LYS A O 1
ATOM 1581 N N . LYS A 1 189 ? -49.631 10.344 33.598 1.00 72.62 189 LYS A N 1
ATOM 1582 C CA . LYS A 1 189 ? -48.610 9.549 32.881 1.00 72.62 189 LYS A CA 1
ATOM 1583 C C . LYS A 1 189 ? -47.517 10.386 32.190 1.00 72.62 189 LYS A C 1
ATOM 1585 O O . LYS A 1 189 ? -46.686 9.833 31.481 1.00 72.62 189 LYS A O 1
ATOM 1590 N N . ILE A 1 190 ? -47.452 11.699 32.450 1.00 72.19 190 ILE A N 1
ATOM 1591 C CA . ILE A 1 190 ? -46.461 12.635 31.885 1.00 72.19 190 ILE A CA 1
ATOM 1592 C C . ILE A 1 190 ? -45.036 12.200 32.248 1.00 72.19 190 ILE A C 1
ATOM 1594 O O . ILE A 1 190 ? -44.116 12.348 31.449 1.00 72.19 190 ILE A O 1
ATOM 1598 N N . TYR A 1 191 ? -44.865 11.583 33.419 1.00 73.06 191 TYR A N 1
ATOM 1599 C CA . TYR A 1 191 ? -43.598 10.996 33.844 1.00 73.06 191 TYR A CA 1
ATOM 1600 C C . TYR A 1 191 ? -43.077 9.918 32.874 1.00 73.06 191 TYR A C 1
ATOM 1602 O O . TYR A 1 191 ? -41.867 9.811 32.721 1.00 73.06 191 TYR A O 1
ATOM 1610 N N . LEU A 1 192 ? -43.943 9.173 32.167 1.00 77.69 192 LEU A N 1
ATOM 1611 C CA . LEU A 1 192 ? -43.512 8.222 31.131 1.00 77.69 192 LEU A CA 1
ATOM 1612 C C . LEU A 1 192 ? -42.879 8.950 29.943 1.00 77.69 192 LEU A C 1
ATOM 1614 O O . LEU A 1 192 ? -41.864 8.495 29.435 1.00 77.69 192 LEU A O 1
ATOM 1618 N N . GLY A 1 193 ? -43.431 10.100 29.544 1.00 77.38 193 GLY A N 1
ATOM 1619 C CA . GLY A 1 193 ? -42.847 10.949 28.502 1.00 77.38 193 GLY A CA 1
ATOM 1620 C C . GLY A 1 193 ? -41.506 11.552 28.924 1.00 77.38 193 GLY A C 1
ATOM 1621 O O . GLY A 1 193 ? -40.572 11.572 28.132 1.00 77.38 193 GLY A O 1
ATOM 1622 N N . ILE A 1 194 ? -41.376 11.966 30.189 1.00 78.62 194 ILE A N 1
ATOM 1623 C CA . ILE A 1 194 ? -40.109 12.463 30.753 1.00 78.62 194 ILE A CA 1
ATOM 1624 C C . ILE A 1 194 ? -39.058 11.341 30.806 1.00 78.62 194 ILE A C 1
ATOM 1626 O O . ILE A 1 194 ? -37.909 11.564 30.436 1.00 78.62 194 ILE A O 1
ATOM 1630 N N . ILE A 1 195 ? -39.444 10.125 31.209 1.00 77.69 195 ILE A N 1
ATOM 1631 C CA . ILE A 1 195 ? -38.561 8.948 31.204 1.00 77.69 195 ILE A CA 1
ATOM 1632 C C . ILE A 1 195 ? -38.142 8.589 29.774 1.00 77.69 195 ILE A C 1
ATOM 1634 O O . ILE A 1 195 ? -36.962 8.349 29.537 1.00 77.69 195 ILE A O 1
ATOM 1638 N N . LEU A 1 196 ? -39.075 8.596 28.816 1.00 77.81 196 LEU A N 1
ATOM 1639 C CA . LEU A 1 196 ? -38.789 8.326 27.404 1.00 77.81 196 LEU A CA 1
ATOM 1640 C C . LEU A 1 196 ? -37.836 9.377 26.814 1.00 77.81 196 LEU A C 1
ATOM 1642 O O . LEU A 1 196 ? -36.911 9.026 26.090 1.00 77.81 196 LEU A O 1
ATOM 1646 N N . LEU A 1 197 ? -38.022 10.652 27.169 1.00 78.06 197 LEU A N 1
ATOM 1647 C CA . LEU A 1 197 ? -37.142 11.752 26.773 1.00 78.06 197 LEU A CA 1
ATOM 1648 C C . LEU A 1 197 ? -35.730 11.575 27.346 1.00 78.06 197 LEU A C 1
ATOM 1650 O O . LEU A 1 197 ? -34.758 11.716 26.611 1.00 78.06 197 LEU A O 1
ATOM 1654 N N . PHE A 1 198 ? -35.600 11.227 28.631 1.00 75.19 198 PHE A N 1
ATOM 1655 C CA . PHE A 1 198 ? -34.295 10.931 29.227 1.00 75.19 198 PHE A CA 1
ATOM 1656 C C . PHE A 1 198 ? -33.642 9.698 28.589 1.00 75.19 198 PHE A C 1
ATOM 1658 O O . PHE A 1 198 ? -32.455 9.742 28.281 1.00 75.19 198 PHE A O 1
ATOM 1665 N N . LEU A 1 199 ? -34.399 8.630 28.318 1.00 70.31 199 LEU A N 1
ATOM 1666 C CA . LEU A 1 199 ? -33.900 7.446 27.608 1.00 70.31 199 LEU A CA 1
ATOM 1667 C C . LEU A 1 199 ? -33.415 7.782 26.190 1.00 70.31 199 LEU A C 1
ATOM 1669 O O . LEU A 1 199 ? -32.371 7.288 25.775 1.00 70.31 199 LEU A O 1
ATOM 1673 N N . LEU A 1 200 ? -34.126 8.654 25.470 1.00 66.56 200 LEU A N 1
ATOM 1674 C CA . LEU A 1 200 ? -33.728 9.137 24.143 1.00 66.56 200 LEU A CA 1
ATOM 1675 C C . LEU A 1 200 ? -32.478 10.028 24.199 1.00 66.56 200 LEU A C 1
ATOM 1677 O O . LEU A 1 200 ? -31.598 9.890 23.354 1.00 66.56 200 LEU A O 1
ATOM 1681 N N . LEU A 1 201 ? -32.360 10.893 25.211 1.00 61.16 201 LEU A N 1
ATOM 1682 C CA . LEU A 1 201 ? -31.176 11.734 25.421 1.00 61.16 201 LEU A CA 1
ATOM 1683 C C . LEU A 1 201 ? -29.928 10.909 25.773 1.00 61.16 201 LEU A C 1
ATOM 1685 O O . LEU A 1 201 ? -28.845 11.223 25.288 1.00 61.16 201 LEU A O 1
ATOM 1689 N N . PHE A 1 202 ? -30.066 9.837 26.560 1.00 54.22 202 PHE A N 1
ATOM 1690 C CA . PHE A 1 202 ? -28.951 8.933 26.874 1.00 54.22 202 PHE A CA 1
ATOM 1691 C C . PHE A 1 202 ? -28.644 7.926 25.749 1.00 54.22 202 PHE A C 1
ATOM 1693 O O . PHE A 1 202 ? -27.496 7.510 25.610 1.00 54.22 202 PHE A O 1
ATOM 1700 N N . GLY A 1 203 ? -29.630 7.556 24.923 1.00 49.16 203 GLY A N 1
ATOM 1701 C CA . GLY A 1 203 ? -29.446 6.690 23.749 1.00 49.16 203 GLY A CA 1
ATOM 1702 C C . GLY A 1 203 ? -28.878 7.403 22.513 1.00 49.16 203 GLY A C 1
ATOM 1703 O O . GLY A 1 203 ? -28.363 6.752 21.607 1.00 49.16 203 GLY A O 1
ATOM 1704 N N . GLY A 1 204 ? -28.932 8.738 22.476 1.00 45.47 204 GLY A N 1
ATOM 1705 C CA . GLY A 1 204 ? -28.535 9.583 21.344 1.00 45.47 204 GLY A CA 1
ATOM 1706 C C . GLY A 1 204 ? -27.030 9.832 21.168 1.00 45.47 204 GLY A C 1
ATOM 1707 O O . GLY A 1 204 ? -26.653 10.771 20.473 1.00 45.47 204 GLY A O 1
ATOM 1708 N N . CYS A 1 205 ? -26.145 9.025 21.758 1.00 45.88 205 CYS A N 1
ATOM 1709 C CA . CYS A 1 205 ? -24.691 9.156 21.584 1.00 45.88 205 CYS A CA 1
ATOM 1710 C C . CYS A 1 205 ? -24.183 8.474 20.296 1.00 45.88 205 CYS A C 1
ATOM 1712 O O . CYS A 1 205 ? -23.165 7.786 20.308 1.00 45.88 205 CYS A O 1
ATOM 1714 N N . THR A 1 206 ? -24.873 8.645 19.167 1.00 49.03 206 THR A N 1
ATOM 1715 C CA . THR A 1 206 ? -24.434 8.099 17.867 1.00 49.03 206 THR A CA 1
ATOM 1716 C C . THR A 1 206 ? -23.420 8.998 17.150 1.00 49.03 206 THR A C 1
ATOM 1718 O O . THR A 1 206 ? -22.779 8.557 16.203 1.00 49.03 206 THR A O 1
ATOM 1721 N N . SER A 1 207 ? -23.192 10.231 17.621 1.00 53.50 207 SER A N 1
ATOM 1722 C CA . SER A 1 207 ? -22.273 11.192 16.986 1.00 53.50 207 SER A CA 1
ATOM 1723 C C . SER A 1 207 ? -20.791 11.026 17.358 1.00 53.50 207 SER A C 1
ATOM 1725 O O . SER A 1 207 ? -19.955 11.797 16.891 1.00 53.50 207 SER A O 1
ATOM 1727 N N . TYR A 1 208 ? -20.445 10.066 18.222 1.00 59.19 208 TYR A N 1
ATOM 1728 C CA . TYR A 1 208 ? -19.069 9.884 18.707 1.00 59.19 208 TYR A CA 1
ATOM 1729 C C . TYR A 1 208 ? -18.236 8.890 17.898 1.00 59.19 208 TYR A C 1
ATOM 1731 O O . TYR A 1 208 ? -17.023 8.841 18.102 1.00 59.19 208 TYR A O 1
ATOM 1739 N N . TYR A 1 209 ? -18.853 8.121 16.999 1.00 63.97 209 TYR A N 1
ATOM 1740 C CA . TYR A 1 209 ? -18.188 7.054 16.256 1.00 63.97 209 TYR A CA 1
ATOM 1741 C C . TYR A 1 209 ? -18.131 7.365 14.757 1.00 63.97 209 TYR A C 1
ATOM 1743 O O . TYR A 1 209 ? -19.100 7.840 14.167 1.00 63.97 209 TYR A O 1
ATOM 1751 N N . SER A 1 210 ? -16.981 7.101 14.141 1.00 75.25 210 SER A N 1
ATOM 1752 C CA . SER A 1 210 ? -16.774 7.186 12.700 1.00 75.25 210 SER A CA 1
ATOM 1753 C C . SER A 1 210 ? -17.623 6.144 11.969 1.00 75.25 210 SER A C 1
ATOM 1755 O O . SER A 1 210 ? -18.104 5.178 12.565 1.00 75.25 210 SER A O 1
ATOM 1757 N N . LYS A 1 211 ? -17.755 6.289 10.644 1.00 76.56 211 LYS A N 1
ATOM 1758 C CA . LYS A 1 211 ? -18.454 5.318 9.781 1.00 76.56 211 LYS A CA 1
ATOM 1759 C C . LYS A 1 211 ? -17.923 3.883 9.939 1.00 76.56 211 LYS A C 1
ATOM 1761 O O . LYS A 1 211 ? -18.677 2.934 9.762 1.00 76.56 211 LYS A O 1
ATOM 1766 N N . ASN A 1 212 ? -16.657 3.741 10.334 1.00 74.19 212 ASN A N 1
ATOM 1767 C CA . ASN A 1 212 ? -15.985 2.456 10.535 1.00 74.19 212 ASN A CA 1
ATOM 1768 C C . ASN A 1 212 ? -16.077 1.968 11.998 1.00 74.19 212 ASN A C 1
ATOM 1770 O O . ASN A 1 212 ? -15.443 0.986 12.375 1.00 74.19 212 ASN A O 1
ATOM 1774 N N . GLY A 1 213 ? -16.862 2.651 12.837 1.00 80.81 213 GLY A N 1
ATOM 1775 C CA . GLY A 1 213 ? -17.123 2.275 14.223 1.00 80.81 213 GLY A CA 1
ATOM 1776 C C . GLY A 1 213 ? -16.072 2.746 15.226 1.00 80.81 213 GLY A C 1
ATOM 1777 O O . GLY A 1 213 ? -16.098 2.266 16.352 1.00 80.81 213 GLY A O 1
ATOM 1778 N N . PHE A 1 214 ? -15.166 3.664 14.870 1.00 85.44 214 PHE A N 1
ATOM 1779 C CA . PHE A 1 214 ? -14.121 4.159 15.781 1.00 85.44 214 PHE A CA 1
ATOM 1780 C C . PHE A 1 214 ? -14.533 5.428 16.509 1.00 85.44 214 PHE A C 1
ATOM 1782 O O . PHE A 1 214 ? -14.983 6.382 15.885 1.00 85.44 214 PHE A O 1
ATOM 1789 N N . ASN A 1 215 ? -14.323 5.483 17.818 1.00 81.94 215 ASN A N 1
ATOM 1790 C CA . ASN A 1 215 ? -14.579 6.679 18.604 1.00 81.94 215 ASN A CA 1
ATOM 1791 C C . ASN A 1 215 ? -13.635 7.817 18.182 1.00 81.94 215 ASN A C 1
ATOM 1793 O O . ASN A 1 215 ? -12.415 7.644 18.160 1.00 81.94 215 ASN A O 1
ATOM 1797 N N . ASN A 1 216 ? -14.177 9.003 17.916 1.00 79.38 216 ASN A N 1
ATOM 1798 C CA . ASN A 1 216 ? -13.395 10.140 17.426 1.00 79.38 216 ASN A CA 1
ATOM 1799 C C . ASN A 1 216 ? -12.307 10.597 18.415 1.00 79.38 216 ASN A C 1
ATOM 1801 O O . ASN A 1 216 ? -11.227 11.007 17.977 1.00 79.38 216 ASN A O 1
ATOM 1805 N N . ASN A 1 217 ? -12.566 10.471 19.723 1.00 78.75 217 ASN A N 1
ATOM 1806 C CA . ASN A 1 217 ? -11.665 10.899 20.793 1.00 78.75 217 ASN A CA 1
ATOM 1807 C C . ASN A 1 217 ? -10.736 9.776 21.258 1.00 78.75 217 ASN A C 1
ATOM 1809 O O . ASN A 1 217 ? -9.538 9.995 21.399 1.00 78.75 217 ASN A O 1
ATOM 1813 N N . THR A 1 218 ? -11.275 8.585 21.536 1.00 80.25 218 THR A N 1
ATOM 1814 C CA . THR A 1 218 ? -10.473 7.489 22.108 1.00 80.25 218 THR A CA 1
ATOM 1815 C C . THR A 1 218 ? -9.803 6.611 21.062 1.00 80.25 218 THR A C 1
ATOM 1817 O O . THR A 1 218 ? -8.923 5.844 21.425 1.00 80.25 218 THR A O 1
ATOM 1820 N N . LYS A 1 219 ? -10.207 6.702 19.788 1.00 83.88 219 LYS A N 1
ATOM 1821 C CA . LYS A 1 219 ? -9.767 5.823 18.690 1.00 83.88 219 LYS A CA 1
ATOM 1822 C C . LYS A 1 219 ? -10.079 4.335 18.892 1.00 83.88 219 LYS A C 1
ATOM 1824 O O . LYS A 1 219 ? -9.590 3.513 18.133 1.00 83.88 219 LYS A O 1
ATOM 1829 N N . HIS A 1 220 ? -10.920 3.977 19.865 1.00 81.50 220 HIS A N 1
ATOM 1830 C CA . HIS A 1 220 ? -11.362 2.592 20.053 1.00 81.50 220 HIS A CA 1
ATOM 1831 C C . HIS A 1 220 ? -12.537 2.265 19.130 1.00 81.50 220 HIS A C 1
ATOM 1833 O O . HIS A 1 220 ? -13.447 3.084 18.973 1.00 81.50 220 HIS A O 1
ATOM 1839 N N . ASN A 1 221 ? -12.540 1.073 18.541 1.00 85.62 221 ASN A N 1
ATOM 1840 C CA . ASN A 1 221 ? -13.646 0.569 17.743 1.00 85.62 221 ASN A CA 1
ATOM 1841 C C . ASN A 1 221 ? -14.759 0.032 18.650 1.00 85.62 221 ASN A C 1
ATOM 1843 O O . ASN A 1 221 ? -14.487 -0.713 19.579 1.00 85.62 221 ASN A O 1
ATOM 1847 N N . TRP A 1 222 ? -16.021 0.353 18.381 1.00 77.38 222 TRP A N 1
ATOM 1848 C CA . TRP A 1 222 ? -17.147 -0.143 19.179 1.00 77.38 222 TRP A CA 1
ATOM 1849 C C . TRP A 1 222 ? -17.357 -1.663 19.045 1.00 77.38 222 TRP A C 1
ATOM 1851 O O . TRP A 1 222 ? -17.867 -2.298 19.961 1.00 77.38 222 TRP A O 1
ATOM 1861 N N . HIS A 1 223 ? -16.948 -2.278 17.933 1.00 77.19 223 HIS A N 1
ATOM 1862 C CA . HIS A 1 223 ? -17.140 -3.717 17.744 1.00 77.19 223 HIS A CA 1
ATOM 1863 C C . HIS A 1 223 ? -16.115 -4.560 18.501 1.00 77.19 223 HIS A C 1
ATOM 1865 O O . HIS A 1 223 ? -16.487 -5.565 19.096 1.00 77.19 223 HIS A O 1
ATOM 1871 N N . THR A 1 224 ? -14.838 -4.188 18.436 1.00 79.38 224 THR A N 1
ATOM 1872 C CA . THR A 1 224 ? -13.738 -4.918 19.095 1.00 79.38 224 THR A CA 1
ATOM 1873 C C . THR A 1 224 ? -13.411 -4.346 20.471 1.00 79.38 224 THR A C 1
ATOM 1875 O O . THR A 1 224 ? -12.649 -4.935 21.223 1.00 79.38 224 THR A O 1
ATOM 1878 N N . MET A 1 225 ? -13.947 -3.168 20.798 1.00 76.94 225 MET A N 1
ATOM 1879 C CA . MET A 1 225 ? -13.632 -2.387 21.994 1.00 76.94 225 MET A CA 1
ATOM 1880 C C . MET A 1 225 ? -12.159 -1.948 22.131 1.00 76.94 225 MET A C 1
ATOM 1882 O O . MET A 1 225 ? -11.838 -1.235 23.082 1.00 76.94 225 MET A O 1
ATOM 1886 N N . GLY A 1 226 ? -11.289 -2.288 21.173 1.00 78.00 226 GLY A N 1
ATOM 1887 C CA . GLY A 1 226 ? -9.859 -1.965 21.151 1.00 78.00 226 GLY A CA 1
ATOM 1888 C C . GLY A 1 226 ? -9.469 -0.957 20.064 1.00 78.00 226 GLY A C 1
ATOM 1889 O O . GLY A 1 226 ? -10.318 -0.410 19.362 1.00 78.00 226 GLY A O 1
ATOM 1890 N N . MET A 1 227 ? -8.165 -0.703 19.909 1.00 83.19 227 MET A N 1
ATOM 1891 C CA . MET A 1 227 ? -7.633 0.259 18.923 1.00 83.19 227 MET A CA 1
ATOM 1892 C C . MET A 1 227 ? -7.753 -0.190 17.460 1.00 83.19 227 MET A C 1
ATOM 1894 O O . MET A 1 227 ? -7.641 0.649 16.570 1.00 83.19 227 MET A O 1
ATOM 1898 N N . TYR A 1 228 ? -7.998 -1.477 17.213 1.00 86.62 228 TYR A N 1
ATOM 1899 C CA . TYR A 1 228 ? -8.106 -2.066 15.878 1.00 86.62 228 TYR A CA 1
ATOM 1900 C C . TYR A 1 228 ? -9.525 -2.568 15.632 1.00 86.62 228 TYR A C 1
ATOM 1902 O O . TYR A 1 228 ? -10.152 -3.112 16.537 1.00 86.62 228 TYR A O 1
ATOM 1910 N N . GLY A 1 229 ? -10.042 -2.378 14.423 1.00 86.19 229 GLY A N 1
ATOM 1911 C CA . GLY A 1 229 ? -11.332 -2.888 13.981 1.00 86.19 229 GLY A CA 1
ATOM 1912 C C . GLY A 1 229 ? -11.309 -4.397 13.739 1.00 86.19 229 GLY A C 1
ATOM 1913 O O . GLY A 1 229 ? -10.300 -5.072 13.932 1.00 86.19 229 GLY A O 1
ATOM 1914 N N . LYS A 1 230 ? -12.445 -4.944 13.289 1.00 84.94 230 LYS A N 1
ATOM 1915 C CA . LYS A 1 230 ? -12.557 -6.374 12.938 1.00 84.94 230 LYS A CA 1
ATOM 1916 C C . LYS A 1 230 ? -11.639 -6.790 11.781 1.00 84.94 230 LYS A C 1
ATOM 1918 O O . LYS A 1 230 ? -11.327 -7.964 11.645 1.00 84.94 230 LYS A O 1
ATOM 1923 N N . ASP A 1 231 ? -11.249 -5.835 10.949 1.00 85.81 231 ASP A N 1
ATOM 1924 C CA . ASP A 1 231 ? -10.290 -5.972 9.852 1.00 85.81 231 ASP A CA 1
ATOM 1925 C C . ASP A 1 231 ? -8.825 -5.948 10.322 1.00 85.81 231 ASP A C 1
ATOM 1927 O O . ASP A 1 231 ? -7.919 -6.098 9.506 1.00 85.81 231 ASP A O 1
ATOM 1931 N N . GLY A 1 232 ? -8.580 -5.761 11.623 1.00 86.25 232 GLY A N 1
ATOM 1932 C CA . GLY A 1 232 ? -7.239 -5.656 12.193 1.00 86.25 232 GLY A CA 1
ATOM 1933 C C . GLY A 1 232 ? -6.554 -4.315 11.923 1.00 86.25 232 GLY A C 1
ATOM 1934 O O . GLY A 1 232 ? -5.361 -4.194 12.198 1.00 86.25 232 GLY A O 1
ATOM 1935 N N . LEU A 1 233 ? -7.277 -3.316 11.404 1.00 90.75 233 LEU A N 1
ATOM 1936 C CA . LEU A 1 233 ? -6.754 -1.983 11.110 1.00 90.75 233 LEU A CA 1
ATOM 1937 C C . LEU A 1 233 ? -7.192 -0.978 12.171 1.00 90.75 233 LEU A C 1
ATOM 1939 O O . LEU A 1 233 ? -8.281 -1.082 12.727 1.00 90.75 233 LEU A O 1
ATOM 1943 N N . ASP A 1 234 ? -6.354 0.004 12.467 1.00 90.19 234 ASP A N 1
ATOM 1944 C CA . ASP A 1 234 ? -6.688 1.087 13.382 1.00 90.19 234 ASP A CA 1
ATOM 1945 C C . ASP A 1 234 ? -7.596 2.141 12.727 1.00 90.19 234 ASP A C 1
ATOM 1947 O O . ASP A 1 234 ? -7.979 2.052 11.558 1.00 90.19 234 ASP A O 1
ATOM 1951 N N . SER A 1 235 ? -7.938 3.187 13.485 1.00 88.75 235 SER A N 1
ATOM 1952 C CA . SER A 1 235 ? -8.793 4.275 12.994 1.00 88.75 235 SER A CA 1
ATOM 1953 C C . SER A 1 235 ? -8.241 5.029 11.774 1.00 88.75 235 SER A C 1
ATOM 1955 O O . SER A 1 235 ? -8.979 5.797 11.158 1.00 88.75 235 SER A O 1
ATOM 1957 N N . GLU A 1 236 ? -6.959 4.849 11.453 1.00 87.56 236 GLU A N 1
ATOM 1958 C CA . GLU A 1 236 ? -6.264 5.464 10.321 1.00 87.56 236 GLU A CA 1
ATOM 1959 C C . GLU A 1 236 ? -5.951 4.456 9.200 1.00 87.56 236 GLU A C 1
ATOM 1961 O O . GLU A 1 236 ? -5.386 4.846 8.180 1.00 87.56 236 GLU A O 1
ATOM 1966 N N . GLY A 1 237 ? -6.346 3.186 9.348 1.00 88.50 237 GLY A N 1
ATOM 1967 C CA . GLY A 1 237 ? -6.166 2.147 8.334 1.00 88.50 237 GLY A CA 1
ATOM 1968 C C . GLY A 1 237 ? -4.843 1.381 8.422 1.00 88.50 237 GLY A C 1
ATOM 1969 O O . GLY A 1 237 ? -4.452 0.757 7.436 1.00 88.50 237 GLY A O 1
ATOM 1970 N N . TYR A 1 238 ? -4.149 1.413 9.564 1.00 91.38 238 TYR A N 1
ATOM 1971 C CA . TYR A 1 238 ? -2.887 0.693 9.768 1.00 91.38 238 TYR A CA 1
ATOM 1972 C C . TYR A 1 238 ? -3.074 -0.526 10.668 1.00 91.38 238 TYR A C 1
ATOM 1974 O O . TYR A 1 238 ? -3.732 -0.458 11.702 1.00 91.38 238 TYR A O 1
ATOM 1982 N N . ALA A 1 239 ? -2.465 -1.646 10.295 1.00 91.69 239 ALA A N 1
ATOM 1983 C CA . ALA A 1 239 ? -2.415 -2.836 11.126 1.00 91.69 239 ALA A CA 1
ATOM 1984 C C . ALA A 1 239 ? -1.470 -2.646 12.322 1.00 91.69 239 ALA A C 1
ATOM 1986 O O . ALA A 1 239 ? -0.664 -1.714 12.371 1.00 91.69 239 ALA A O 1
ATOM 1987 N N . ALA A 1 240 ? -1.519 -3.574 13.281 1.00 87.69 240 ALA A N 1
ATOM 1988 C CA . ALA A 1 240 ? -0.703 -3.516 14.498 1.00 87.69 240 ALA A CA 1
ATOM 1989 C C . ALA A 1 240 ? 0.818 -3.512 14.254 1.00 87.69 240 ALA A C 1
ATOM 1991 O O . ALA A 1 240 ? 1.585 -3.047 15.094 1.00 87.69 240 ALA A O 1
ATOM 1992 N N . ASN A 1 241 ? 1.263 -3.985 13.088 1.00 88.06 241 ASN A N 1
ATOM 1993 C CA . ASN A 1 241 ? 2.657 -3.900 12.650 1.00 88.06 241 ASN A CA 1
ATOM 1994 C C . ASN A 1 241 ? 3.061 -2.494 12.146 1.00 88.06 241 ASN A C 1
ATOM 1996 O O . ASN A 1 241 ? 4.221 -2.287 11.792 1.00 88.06 241 ASN A O 1
ATOM 2000 N N . GLY A 1 242 ? 2.129 -1.537 12.108 1.00 90.00 242 GLY A N 1
ATOM 2001 C CA . GLY A 1 242 ? 2.343 -0.160 11.673 1.00 90.00 242 GLY A CA 1
ATOM 2002 C C . GLY A 1 242 ? 2.219 0.073 10.166 1.00 90.00 242 GLY A C 1
ATOM 2003 O O . GLY A 1 242 ? 2.585 1.161 9.714 1.00 90.00 242 GLY A O 1
ATOM 2004 N N . PHE A 1 243 ? 1.724 -0.904 9.399 1.00 92.19 243 PHE A N 1
ATOM 2005 C CA . PHE A 1 243 ? 1.573 -0.827 7.943 1.00 92.19 243 PHE A CA 1
ATOM 2006 C C . PHE A 1 243 ? 0.104 -0.921 7.519 1.00 92.19 243 PHE A C 1
ATOM 2008 O O . PHE A 1 243 ? -0.684 -1.633 8.137 1.00 92.19 243 PHE A O 1
ATOM 2015 N N . ASN A 1 244 ? -0.275 -0.190 6.473 1.00 91.00 244 ASN A N 1
ATOM 2016 C CA . ASN A 1 244 ? -1.593 -0.306 5.854 1.00 91.00 244 ASN A CA 1
ATOM 2017 C C . ASN A 1 244 ? -1.683 -1.585 4.992 1.00 91.00 244 ASN A C 1
ATOM 2019 O O . ASN A 1 244 ? -0.709 -2.326 4.847 1.00 91.00 244 ASN A O 1
ATOM 2023 N N . GLN A 1 245 ? -2.849 -1.839 4.392 1.00 88.50 245 GLN A N 1
ATOM 2024 C CA . GLN A 1 245 ? -3.061 -3.006 3.517 1.00 88.50 245 GLN A CA 1
ATOM 2025 C C . GLN A 1 245 ? -2.136 -3.038 2.289 1.00 88.50 245 GLN A C 1
ATOM 2027 O O . GLN A 1 245 ? -1.851 -4.108 1.765 1.00 88.50 245 GLN A O 1
ATOM 2032 N N . GLU A 1 246 ? -1.651 -1.878 1.852 1.00 86.31 246 GLU A N 1
ATOM 2033 C CA . GLU A 1 246 ? -0.730 -1.721 0.720 1.00 86.31 246 GLU A CA 1
ATOM 2034 C C . GLU A 1 246 ? 0.748 -1.821 1.156 1.00 86.31 246 GLU A C 1
ATOM 2036 O O . GLU A 1 246 ? 1.666 -1.661 0.354 1.00 86.31 246 GLU A O 1
ATOM 2041 N N . GLY A 1 247 ? 1.007 -2.095 2.440 1.00 90.88 247 GLY A N 1
ATOM 2042 C CA . GLY A 1 247 ? 2.350 -2.269 2.982 1.00 90.88 247 GLY A CA 1
ATOM 2043 C C . GLY A 1 247 ? 3.104 -0.965 3.244 1.00 90.88 247 GLY A C 1
ATOM 2044 O O . GLY A 1 247 ? 4.317 -1.004 3.429 1.00 90.88 247 GLY A O 1
ATOM 2045 N N . PHE A 1 248 ? 2.439 0.190 3.287 1.00 94.44 248 PHE A N 1
ATOM 2046 C CA . PHE A 1 248 ? 3.041 1.479 3.640 1.00 94.44 248 PHE A CA 1
ATOM 2047 C C . PHE A 1 248 ? 2.852 1.803 5.116 1.00 94.44 248 PHE A C 1
ATOM 2049 O O . PHE A 1 248 ? 1.779 1.604 5.682 1.00 94.44 248 PHE A O 1
ATOM 2056 N N . ASN A 1 249 ? 3.894 2.335 5.751 1.00 92.94 249 ASN A N 1
ATOM 2057 C CA . ASN A 1 249 ? 3.791 2.851 7.111 1.00 92.94 249 ASN A CA 1
ATOM 2058 C C . ASN A 1 249 ? 3.245 4.286 7.143 1.00 92.94 249 ASN A C 1
ATOM 2060 O O . ASN A 1 249 ? 3.083 4.944 6.118 1.00 92.94 249 ASN A O 1
ATOM 2064 N N . ARG A 1 250 ? 3.040 4.813 8.352 1.00 92.81 250 ARG A N 1
ATOM 2065 C CA . ARG A 1 250 ? 2.555 6.187 8.597 1.00 92.81 250 ARG A CA 1
ATOM 2066 C C . ARG A 1 250 ? 3.473 7.302 8.072 1.00 92.81 250 ARG A C 1
ATOM 2068 O O . ARG A 1 250 ? 3.066 8.455 8.024 1.00 92.81 250 ARG A O 1
ATOM 2075 N N . LYS A 1 251 ? 4.716 6.977 7.703 1.00 92.56 251 LYS A N 1
ATOM 2076 C CA . LYS A 1 251 ? 5.662 7.882 7.025 1.00 92.56 251 LYS A CA 1
ATOM 2077 C C . LYS A 1 251 ? 5.687 7.662 5.506 1.00 92.56 251 LYS A C 1
ATOM 2079 O O . LYS A 1 251 ? 6.584 8.173 4.845 1.00 92.56 251 LYS A O 1
ATOM 2084 N N . HIS A 1 252 ? 4.735 6.896 4.975 1.00 92.38 252 HIS A N 1
ATOM 2085 C CA . HIS A 1 252 ? 4.613 6.524 3.566 1.00 92.38 252 HIS A CA 1
ATOM 2086 C C . HIS A 1 252 ? 5.799 5.715 3.023 1.00 92.38 252 HIS A C 1
ATOM 2088 O O . HIS A 1 252 ? 6.094 5.765 1.834 1.00 92.38 252 HIS A O 1
ATOM 2094 N N . MET A 1 253 ? 6.480 4.956 3.884 1.00 94.12 253 MET A N 1
ATOM 2095 C CA . MET A 1 253 ? 7.556 4.049 3.482 1.00 94.12 253 MET A CA 1
ATOM 2096 C C . MET A 1 253 ? 7.021 2.623 3.369 1.00 94.12 253 MET A C 1
ATOM 2098 O O . MET A 1 253 ? 6.402 2.117 4.310 1.00 94.12 253 MET A O 1
ATOM 2102 N N . ASN A 1 254 ? 7.289 1.973 2.242 1.00 94.69 254 ASN A N 1
ATOM 2103 C CA . ASN A 1 254 ? 6.879 0.607 1.961 1.00 94.69 254 ASN A CA 1
ATOM 2104 C C . ASN A 1 254 ? 7.708 -0.410 2.767 1.00 94.69 254 ASN A C 1
ATOM 2106 O O . ASN A 1 254 ? 8.929 -0.290 2.918 1.00 94.69 254 ASN A O 1
ATOM 2110 N N . GLN A 1 255 ? 7.034 -1.436 3.280 1.00 92.81 255 GLN A N 1
ATOM 2111 C CA . GLN A 1 255 ? 7.612 -2.477 4.120 1.00 92.81 255 GLN A CA 1
ATOM 2112 C C . GLN A 1 255 ? 8.684 -3.289 3.390 1.00 92.81 255 GLN A C 1
ATOM 2114 O O . GLN A 1 255 ? 9.702 -3.618 4.006 1.00 92.81 255 GLN A O 1
ATOM 2119 N N . SER A 1 256 ? 8.461 -3.607 2.116 1.00 91.25 256 SER A N 1
ATOM 2120 C CA . SER A 1 256 ? 9.295 -4.515 1.327 1.00 91.25 256 SER A CA 1
ATOM 2121 C C . SER A 1 256 ? 10.488 -3.790 0.717 1.00 91.25 256 SER A C 1
ATOM 2123 O O . SER A 1 256 ? 11.624 -4.216 0.901 1.00 91.25 256 SER A O 1
ATOM 2125 N N . THR A 1 257 ? 10.253 -2.659 0.049 1.00 91.44 257 THR A N 1
ATOM 2126 C CA . THR A 1 257 ? 11.323 -1.931 -0.657 1.00 91.44 257 THR A CA 1
ATOM 2127 C C . THR A 1 257 ? 12.145 -1.033 0.264 1.00 91.44 257 THR A C 1
ATOM 2129 O O . THR A 1 257 ? 13.236 -0.614 -0.109 1.00 91.44 257 THR A O 1
ATOM 2132 N N . LYS A 1 258 ? 11.625 -0.701 1.457 1.00 91.94 258 LYS A N 1
ATOM 2133 C CA . LYS A 1 258 ? 12.187 0.327 2.353 1.00 91.94 258 LYS A CA 1
ATOM 2134 C C . LYS A 1 258 ? 12.312 1.705 1.690 1.00 91.94 258 LYS A C 1
ATOM 2136 O O . LYS A 1 258 ? 13.109 2.527 2.136 1.00 91.94 258 LYS A O 1
ATOM 2141 N N . THR A 1 259 ? 11.514 1.977 0.659 1.00 93.69 259 THR A N 1
ATOM 2142 C CA . THR A 1 259 ? 11.448 3.275 -0.031 1.00 93.69 259 THR A CA 1
ATOM 2143 C C . THR A 1 259 ? 10.041 3.866 0.049 1.00 93.69 259 THR A C 1
ATOM 2145 O O . THR A 1 259 ? 9.143 3.253 0.619 1.00 93.69 259 THR A O 1
ATOM 2148 N N . ALA A 1 260 ? 9.832 5.050 -0.531 1.00 93.88 260 ALA A N 1
ATOM 2149 C CA . ALA A 1 260 ? 8.504 5.652 -0.659 1.00 93.88 260 ALA A CA 1
ATOM 2150 C C . ALA A 1 260 ? 7.596 4.948 -1.691 1.00 93.88 260 ALA A C 1
ATOM 2152 O O . ALA A 1 260 ? 6.459 5.374 -1.872 1.00 93.88 260 ALA A O 1
ATOM 2153 N N . TYR A 1 261 ? 8.093 3.905 -2.367 1.00 95.00 261 TYR A N 1
ATOM 2154 C CA . TYR A 1 261 ? 7.409 3.204 -3.451 1.00 95.00 261 TYR A CA 1
ATOM 2155 C C . TYR A 1 261 ? 7.298 1.702 -3.167 1.00 95.00 261 TYR A C 1
ATOM 2157 O O . TYR A 1 261 ? 8.165 1.131 -2.506 1.00 95.00 261 TYR A O 1
ATOM 2165 N N . ASP A 1 262 ? 6.258 1.045 -3.664 1.00 92.69 262 ASP A N 1
ATOM 2166 C CA . ASP A 1 262 ? 6.120 -0.412 -3.637 1.00 92.69 262 ASP A CA 1
ATOM 2167 C C . ASP A 1 262 ? 7.037 -1.111 -4.665 1.00 92.69 262 ASP A C 1
ATOM 2169 O O . ASP A 1 262 ? 7.841 -0.473 -5.354 1.00 92.69 262 ASP A O 1
ATOM 2173 N N . SER A 1 263 ? 6.956 -2.443 -4.756 1.00 91.12 263 SER A N 1
ATOM 2174 C CA . SER A 1 263 ? 7.743 -3.236 -5.717 1.00 91.12 263 SER A CA 1
ATOM 2175 C C . SER A 1 263 ? 7.420 -2.918 -7.177 1.00 91.12 263 SER A C 1
ATOM 2177 O O . SER A 1 263 ? 8.258 -3.145 -8.045 1.00 91.12 263 SER A O 1
ATOM 2179 N N . ASN A 1 264 ? 6.232 -2.374 -7.430 1.00 90.38 264 ASN A N 1
ATOM 2180 C CA . ASN A 1 264 ? 5.739 -2.000 -8.747 1.00 90.38 264 ASN A CA 1
ATOM 2181 C C . ASN A 1 264 ? 6.005 -0.514 -9.054 1.00 90.38 264 ASN A C 1
ATOM 2183 O O . ASN A 1 264 ? 5.599 -0.021 -10.100 1.00 90.38 264 ASN A O 1
ATOM 2187 N N . GLY A 1 265 ? 6.692 0.208 -8.162 1.00 93.38 265 GLY A N 1
ATOM 2188 C CA . GLY A 1 265 ? 7.069 1.603 -8.356 1.00 93.38 265 GLY A CA 1
ATOM 2189 C C . GLY A 1 265 ? 5.983 2.625 -8.015 1.00 93.38 265 GLY A C 1
ATOM 2190 O O . GLY A 1 265 ? 6.149 3.788 -8.382 1.00 93.38 265 GLY A O 1
ATOM 2191 N N . PHE A 1 266 ? 4.905 2.250 -7.322 1.00 95.25 266 PHE A N 1
ATOM 2192 C CA . PHE A 1 266 ? 3.831 3.162 -6.908 1.00 95.25 266 PHE A CA 1
ATOM 2193 C C . PHE A 1 266 ? 4.044 3.697 -5.496 1.00 95.25 266 PHE A C 1
ATOM 2195 O O . PHE A 1 266 ? 4.448 2.958 -4.604 1.00 95.25 266 PHE A O 1
ATOM 2202 N N . ASP A 1 267 ? 3.775 4.984 -5.282 1.00 93.69 267 ASP A N 1
ATOM 2203 C CA . ASP A 1 267 ? 3.784 5.588 -3.948 1.00 93.69 267 ASP A CA 1
ATOM 2204 C C . ASP A 1 267 ? 2.503 5.278 -3.150 1.00 93.69 267 ASP A C 1
ATOM 2206 O O . ASP A 1 267 ? 1.563 4.664 -3.653 1.00 93.69 267 ASP A O 1
ATOM 2210 N N . TYR A 1 268 ? 2.431 5.760 -1.906 1.00 91.88 268 TYR A N 1
ATOM 2211 C CA . TYR A 1 268 ? 1.255 5.583 -1.038 1.00 91.88 268 TYR A CA 1
ATOM 2212 C C . TYR A 1 268 ? -0.051 6.203 -1.577 1.00 91.88 268 TYR A C 1
ATOM 2214 O O . TYR A 1 268 ? -1.121 5.961 -1.021 1.00 91.88 268 TYR A O 1
ATOM 2222 N N . LYS A 1 269 ? 0.019 7.066 -2.600 1.00 92.12 269 LYS A N 1
ATOM 2223 C CA . LYS A 1 269 ? -1.149 7.633 -3.292 1.00 92.12 269 LYS A CA 1
ATOM 2224 C C . LYS A 1 269 ? -1.479 6.867 -4.574 1.00 92.12 269 LYS A C 1
ATOM 2226 O O . LYS A 1 269 ? -2.410 7.258 -5.280 1.00 92.12 269 LYS A O 1
ATOM 2231 N N . GLY A 1 270 ? -0.721 5.822 -4.896 1.00 92.44 270 GLY A N 1
ATOM 2232 C CA . GLY A 1 270 ? -0.844 5.066 -6.131 1.00 92.44 270 GLY A CA 1
ATOM 2233 C C . GLY A 1 270 ? -0.272 5.789 -7.349 1.00 92.44 270 GLY A C 1
ATOM 2234 O O . GLY A 1 270 ? -0.740 5.537 -8.454 1.00 92.44 270 GLY A O 1
ATOM 2235 N N . ILE A 1 271 ? 0.699 6.694 -7.188 1.00 95.38 271 ILE A N 1
ATOM 2236 C CA . ILE A 1 271 ? 1.383 7.374 -8.297 1.00 95.38 271 ILE A CA 1
ATOM 2237 C C . ILE A 1 271 ? 2.697 6.664 -8.617 1.00 95.38 271 ILE A C 1
ATOM 2239 O O . ILE A 1 271 ? 3.550 6.486 -7.750 1.00 95.38 271 ILE A O 1
ATOM 2243 N N . HIS A 1 272 ? 2.875 6.290 -9.882 1.00 96.50 272 HIS A N 1
ATOM 2244 C CA . HIS A 1 272 ? 4.069 5.605 -10.357 1.00 96.50 272 HIS A CA 1
ATOM 2245 C C . HIS A 1 272 ? 5.271 6.558 -10.448 1.00 96.50 272 HIS A C 1
ATOM 2247 O O . HIS A 1 272 ? 5.163 7.697 -10.924 1.00 96.50 272 HIS A O 1
ATOM 2253 N N . LYS A 1 273 ? 6.439 6.080 -10.007 1.00 94.38 273 LYS A N 1
ATOM 2254 C CA . LYS A 1 273 ? 7.672 6.866 -9.870 1.00 94.38 273 LYS A CA 1
ATOM 2255 C C . LYS A 1 273 ? 8.154 7.487 -11.186 1.00 94.38 273 LYS A C 1
ATOM 2257 O O . LYS A 1 273 ? 8.616 8.627 -11.146 1.00 94.38 273 LYS A O 1
ATOM 2262 N N . ASP A 1 274 ? 8.009 6.801 -12.321 1.00 94.06 274 ASP A N 1
ATOM 2263 C CA . ASP A 1 274 ? 8.582 7.243 -13.604 1.00 94.06 274 ASP A CA 1
ATOM 2264 C C . ASP A 1 274 ? 7.566 8.042 -14.427 1.00 94.06 274 ASP A C 1
ATOM 2266 O O . ASP A 1 274 ? 7.825 9.170 -14.842 1.00 94.06 274 ASP A O 1
ATOM 2270 N N . THR A 1 275 ? 6.350 7.511 -14.574 1.00 94.69 275 THR A N 1
ATOM 2271 C CA . THR A 1 275 ? 5.291 8.118 -15.397 1.00 94.69 275 THR A CA 1
ATOM 2272 C C . THR A 1 275 ? 4.612 9.307 -14.715 1.00 94.69 275 THR A C 1
ATOM 2274 O O . THR A 1 275 ? 3.943 10.086 -15.395 1.00 94.69 275 THR A O 1
ATOM 2277 N N . LYS A 1 276 ? 4.742 9.445 -13.384 1.00 95.06 276 LYS A N 1
ATOM 2278 C CA . LYS A 1 276 ? 4.020 10.425 -12.545 1.00 95.06 276 LYS A CA 1
ATOM 2279 C C . LYS A 1 276 ? 2.495 10.343 -12.690 1.00 95.06 276 LYS A C 1
ATOM 2281 O O . LYS A 1 276 ? 1.784 11.325 -12.478 1.00 95.06 276 LYS A O 1
ATOM 2286 N N . LYS A 1 277 ? 1.992 9.167 -13.060 1.00 95.75 277 LYS A N 1
ATOM 2287 C CA . LYS A 1 277 ? 0.577 8.870 -13.312 1.00 95.75 277 LYS A CA 1
ATOM 2288 C C . LYS A 1 277 ? 0.102 7.738 -12.399 1.00 95.75 277 LYS A C 1
ATOM 2290 O O . LYS A 1 277 ? 0.939 7.040 -11.831 1.00 95.75 277 LYS A O 1
ATOM 2295 N N . PRO A 1 278 ? -1.218 7.506 -12.272 1.00 95.31 278 PRO A N 1
ATOM 2296 C CA . PRO A 1 278 ? -1.748 6.392 -11.483 1.00 95.31 278 PRO A CA 1
ATOM 2297 C C . PRO A 1 278 ? -1.558 5.005 -12.135 1.00 95.31 278 PRO A C 1
ATOM 2299 O O . PRO A 1 278 ? -2.267 4.057 -11.801 1.00 95.31 278 PRO A O 1
ATOM 2302 N N . TYR A 1 279 ? -0.647 4.891 -13.103 1.00 95.50 279 TYR A N 1
ATOM 2303 C CA . TYR A 1 279 ? -0.335 3.675 -13.846 1.00 95.50 279 TYR A CA 1
ATOM 2304 C C . TYR A 1 279 ? 1.112 3.703 -14.372 1.00 95.50 279 TYR A C 1
ATOM 2306 O O . TYR A 1 279 ? 1.684 4.782 -14.562 1.00 95.50 279 TYR A O 1
ATOM 2314 N N . ASP A 1 280 ? 1.694 2.527 -14.599 1.00 94.69 280 ASP A N 1
ATOM 2315 C CA . ASP A 1 280 ? 3.046 2.323 -15.132 1.00 94.69 280 ASP A CA 1
ATOM 2316 C C . ASP A 1 280 ? 3.120 2.527 -16.660 1.00 94.69 280 ASP A C 1
ATOM 2318 O O . ASP A 1 280 ? 2.142 2.900 -17.308 1.00 94.69 280 ASP A O 1
ATOM 2322 N N . GLU A 1 281 ? 4.288 2.315 -17.266 1.00 93.94 281 GLU A N 1
ATOM 2323 C CA . GLU A 1 281 ? 4.487 2.509 -18.713 1.00 93.94 281 GLU A CA 1
ATOM 2324 C C . GLU A 1 281 ? 3.645 1.563 -19.582 1.00 93.94 281 GLU A C 1
ATOM 2326 O O . GLU A 1 281 ? 3.268 1.921 -20.699 1.00 93.94 281 GLU A O 1
ATOM 2331 N N . ARG A 1 282 ? 3.290 0.385 -19.057 1.00 93.88 282 ARG A N 1
ATOM 2332 C CA . ARG A 1 282 ? 2.444 -0.600 -19.745 1.00 93.88 282 ARG A CA 1
ATOM 2333 C C . ARG A 1 282 ? 0.953 -0.401 -19.446 1.00 93.88 282 ARG A C 1
ATOM 2335 O O . ARG A 1 282 ? 0.110 -1.067 -20.045 1.00 93.88 282 ARG A O 1
ATOM 2342 N N . GLY A 1 283 ? 0.611 0.531 -18.557 1.00 94.62 283 GLY A N 1
ATOM 2343 C CA . GLY A 1 283 ? -0.755 0.899 -18.199 1.00 94.62 283 GLY A CA 1
ATOM 2344 C C . GLY A 1 283 ? -1.325 0.178 -16.979 1.00 94.62 283 GLY A C 1
ATOM 2345 O O . GLY A 1 283 ? -2.520 0.323 -16.725 1.00 94.62 283 GLY A O 1
ATOM 2346 N N . PHE A 1 284 ? -0.536 -0.577 -16.211 1.00 96.31 284 PHE A N 1
ATOM 2347 C CA . PHE A 1 284 ? -1.013 -1.207 -14.975 1.00 96.31 284 PHE A CA 1
ATOM 2348 C C . PHE A 1 284 ? -1.020 -0.209 -13.827 1.00 96.31 284 PHE A C 1
ATOM 2350 O O . PHE A 1 284 ? -0.088 0.569 -13.684 1.00 96.31 284 PHE A O 1
ATOM 2357 N N . ASN A 1 285 ? -2.060 -0.220 -13.000 1.00 93.69 285 ASN A N 1
ATOM 2358 C CA . ASN A 1 285 ? -2.101 0.543 -11.752 1.00 93.69 285 ASN A CA 1
ATOM 2359 C C . ASN A 1 285 ? -1.502 -0.251 -10.573 1.00 93.69 285 ASN A C 1
ATOM 2361 O O . ASN A 1 285 ? -1.133 -1.416 -10.715 1.00 93.69 285 ASN A O 1
ATOM 2365 N N . ALA A 1 286 ? -1.480 0.351 -9.380 1.00 91.50 286 ALA A N 1
ATOM 2366 C CA . ALA A 1 286 ? -0.992 -0.290 -8.150 1.00 91.50 286 ALA A CA 1
ATOM 2367 C C . ALA A 1 286 ? -1.736 -1.591 -7.762 1.00 91.50 286 ALA A C 1
ATOM 2369 O O . ALA A 1 286 ? -1.250 -2.365 -6.946 1.00 91.50 286 ALA A O 1
ATOM 2370 N N . LYS A 1 287 ? -2.913 -1.850 -8.347 1.00 91.06 287 LYS A N 1
ATOM 2371 C CA . LYS A 1 287 ? -3.714 -3.073 -8.157 1.00 91.06 287 LYS A CA 1
ATOM 2372 C C . LYS A 1 287 ? -3.550 -4.068 -9.312 1.00 91.06 287 LYS A C 1
ATOM 2374 O O . LYS A 1 287 ? -4.423 -4.911 -9.508 1.00 91.06 287 LYS A O 1
ATOM 2379 N N . SER A 1 288 ? -2.492 -3.925 -10.110 1.00 92.12 288 SER A N 1
ATOM 2380 C CA . SER A 1 288 ? -2.179 -4.800 -11.247 1.00 92.12 288 SER A CA 1
ATOM 2381 C C . SER A 1 288 ? -3.265 -4.831 -12.328 1.00 92.12 288 SER A C 1
ATOM 2383 O O . SER A 1 288 ? -3.381 -5.794 -13.083 1.00 92.12 288 SER A O 1
ATOM 2385 N N . TYR A 1 289 ? -4.072 -3.772 -12.430 1.00 95.12 289 TYR A N 1
ATOM 2386 C CA . TYR A 1 289 ? -5.135 -3.657 -13.425 1.00 95.12 289 TYR A CA 1
ATOM 2387 C C . TYR A 1 289 ? -4.739 -2.687 -14.535 1.00 95.12 289 TYR A C 1
ATOM 2389 O O . TYR A 1 289 ? -4.315 -1.565 -14.248 1.00 95.12 289 TYR A O 1
ATOM 2397 N N . ASN A 1 290 ? -4.900 -3.099 -15.793 1.00 96.81 290 ASN A N 1
ATOM 2398 C CA . ASN A 1 290 ? -4.531 -2.288 -16.942 1.00 96.81 290 ASN A CA 1
ATOM 2399 C C . ASN A 1 290 ? -5.636 -1.279 -17.292 1.00 96.81 290 ASN A C 1
ATOM 2401 O O . ASN A 1 290 ? -6.761 -1.648 -17.640 1.00 96.81 290 ASN A O 1
ATOM 2405 N N . VAL A 1 291 ? -5.312 0.013 -17.219 1.00 95.25 291 VAL A N 1
ATOM 2406 C CA . VAL A 1 291 ? -6.273 1.102 -17.453 1.00 95.25 291 VAL A CA 1
ATOM 2407 C C . VAL A 1 291 ? -6.599 1.313 -18.933 1.00 95.25 291 VAL A C 1
ATOM 2409 O O . VAL A 1 291 ? -7.633 1.901 -19.238 1.00 95.25 291 VAL A O 1
ATOM 2412 N N . PHE A 1 292 ? -5.746 0.848 -19.853 1.00 94.75 292 PHE A N 1
ATOM 2413 C CA . PHE A 1 292 ? -5.947 1.028 -21.294 1.00 94.75 292 PHE A CA 1
ATOM 2414 C C . PHE A 1 292 ? -6.848 -0.047 -21.892 1.00 94.75 292 PHE A C 1
ATOM 2416 O O . PHE A 1 292 ? -7.690 0.255 -22.733 1.00 94.75 292 PHE A O 1
ATOM 2423 N N . THR A 1 293 ? -6.694 -1.294 -21.451 1.00 95.44 293 THR A N 1
ATOM 2424 C CA . THR A 1 293 ? -7.513 -2.419 -21.933 1.00 95.44 293 THR A CA 1
ATOM 2425 C C . THR A 1 293 ? -8.734 -2.685 -21.060 1.00 95.44 293 THR A C 1
ATOM 2427 O O . THR A 1 293 ? -9.595 -3.471 -21.450 1.00 95.44 293 THR A O 1
ATOM 2430 N N . ASN A 1 294 ? -8.812 -2.052 -19.882 1.00 95.00 294 ASN A N 1
ATOM 2431 C CA . ASN A 1 294 ? -9.816 -2.339 -18.864 1.00 95.00 294 ASN A CA 1
ATOM 2432 C C . ASN A 1 294 ? -9.852 -3.843 -18.522 1.00 95.00 294 ASN A C 1
ATOM 2434 O O . ASN A 1 294 ? -10.910 -4.474 -18.510 1.00 95.00 294 ASN A O 1
ATOM 2438 N N . SER A 1 295 ? -8.673 -4.428 -18.299 1.00 95.38 295 SER A N 1
ATOM 2439 C CA . SER A 1 295 ? -8.507 -5.842 -17.962 1.00 95.38 295 SER A CA 1
ATOM 2440 C C . SER A 1 295 ? -7.230 -6.078 -17.135 1.00 95.38 295 SER A C 1
ATOM 2442 O O . SER A 1 295 ? -6.403 -5.176 -17.018 1.00 95.38 295 SER A O 1
ATOM 2444 N N . PRO A 1 296 ? -7.011 -7.285 -16.582 1.00 95.69 296 PRO A N 1
ATOM 2445 C CA . PRO A 1 296 ? -5.741 -7.655 -15.944 1.00 95.69 296 PRO A CA 1
ATOM 2446 C C . PRO A 1 296 ? -4.551 -7.803 -16.909 1.00 95.69 296 PRO A C 1
ATOM 2448 O O . PRO A 1 296 ? -3.473 -8.196 -16.471 1.00 95.69 296 PRO A O 1
ATOM 2451 N N . TYR A 1 297 ? -4.738 -7.547 -18.206 1.00 96.44 297 TYR A N 1
ATOM 2452 C CA . TYR A 1 297 ? -3.738 -7.769 -19.249 1.00 96.44 297 TYR A CA 1
ATOM 2453 C C . TYR A 1 297 ? -3.508 -6.501 -20.072 1.00 96.44 297 TYR A C 1
ATOM 2455 O O . TYR A 1 297 ? -4.422 -5.701 -20.255 1.00 96.44 297 TYR A O 1
ATOM 2463 N N . ASP A 1 298 ? -2.305 -6.303 -20.592 1.00 95.69 298 ASP A N 1
ATOM 2464 C CA . ASP A 1 298 ? -2.011 -5.234 -21.541 1.00 95.69 298 ASP A CA 1
ATOM 2465 C C . ASP A 1 298 ? -2.553 -5.544 -22.947 1.00 95.69 298 ASP A C 1
ATOM 2467 O O . ASP A 1 298 ? -3.246 -6.541 -23.182 1.00 95.69 298 ASP A O 1
ATOM 2471 N N . LYS A 1 299 ? -2.277 -4.638 -23.892 1.00 94.12 299 LYS A N 1
ATOM 2472 C CA . LYS A 1 299 ? -2.711 -4.755 -25.292 1.00 94.12 299 LYS A CA 1
ATOM 2473 C C . LYS A 1 299 ? -2.171 -6.020 -25.977 1.00 94.12 299 LYS A C 1
ATOM 2475 O O . LYS A 1 299 ? -2.827 -6.533 -26.878 1.00 94.12 299 LYS A O 1
ATOM 2480 N N . ASP A 1 300 ? -1.020 -6.513 -25.522 1.00 93.00 300 ASP A N 1
ATOM 2481 C CA . ASP A 1 300 ? -0.309 -7.664 -26.077 1.00 93.00 300 ASP A CA 1
ATOM 2482 C C . ASP A 1 300 ? -0.684 -8.962 -25.333 1.00 93.00 300 ASP A C 1
ATOM 2484 O O . ASP A 1 300 ? -0.245 -10.052 -25.691 1.00 93.00 300 ASP A O 1
ATOM 2488 N N . GLY A 1 301 ? -1.567 -8.865 -24.331 1.00 95.25 301 GLY A N 1
ATOM 2489 C CA . GLY A 1 301 ? -2.136 -9.993 -23.607 1.00 95.25 301 GLY A CA 1
ATOM 2490 C C . GLY A 1 301 ? -1.322 -10.453 -22.402 1.00 95.25 301 GLY A C 1
ATOM 2491 O O . GLY A 1 301 ? -1.623 -11.527 -21.878 1.00 95.25 301 GLY A O 1
ATOM 2492 N N . PHE A 1 302 ? -0.335 -9.683 -21.943 1.00 96.81 302 PHE A N 1
ATOM 2493 C CA . PHE A 1 302 ? 0.480 -10.002 -20.768 1.00 96.81 302 PHE A CA 1
ATOM 2494 C C . PHE A 1 302 ? -0.063 -9.337 -19.508 1.00 96.81 302 PHE A C 1
ATOM 2496 O O . PHE A 1 302 ? -0.567 -8.222 -19.560 1.00 96.81 302 PHE A O 1
ATOM 2503 N N . ASN A 1 303 ? 0.018 -10.009 -18.360 1.00 95.75 303 ASN A N 1
ATOM 2504 C CA . ASN A 1 303 ? -0.311 -9.413 -17.062 1.00 95.75 303 ASN A CA 1
ATOM 2505 C C . ASN A 1 303 ? 0.868 -8.589 -16.506 1.00 95.75 303 ASN A C 1
ATOM 2507 O O . ASN A 1 303 ? 1.919 -8.498 -17.147 1.00 95.75 303 ASN A O 1
ATOM 2511 N N . GLN A 1 304 ? 0.725 -8.002 -15.309 1.00 93.88 304 GLN A N 1
ATOM 2512 C CA . GLN A 1 304 ? 1.782 -7.180 -14.705 1.00 93.88 304 GLN A CA 1
ATOM 2513 C C . GLN A 1 304 ? 3.124 -7.930 -14.576 1.00 93.88 304 GLN A C 1
ATOM 2515 O O . GLN A 1 304 ? 4.177 -7.368 -14.862 1.00 93.88 304 GLN A O 1
ATOM 2520 N N . GLU A 1 305 ? 3.080 -9.221 -14.257 1.00 92.94 305 GLU A N 1
ATOM 2521 C CA . GLU A 1 305 ? 4.251 -10.091 -14.118 1.00 92.94 305 GLU A CA 1
ATOM 2522 C C . GLU A 1 305 ? 4.847 -10.554 -15.460 1.00 92.94 305 GLU A C 1
ATOM 2524 O O . GLU A 1 305 ? 5.873 -11.230 -15.476 1.00 92.94 305 GLU A O 1
ATOM 2529 N N . GLY A 1 306 ? 4.224 -10.204 -16.590 1.00 94.25 306 GLY A N 1
ATOM 2530 C CA . GLY A 1 306 ? 4.681 -10.596 -17.923 1.00 94.25 306 GLY A CA 1
ATOM 2531 C C . GLY A 1 306 ? 4.226 -11.990 -18.354 1.00 94.25 306 GLY A C 1
ATOM 2532 O O . GLY A 1 306 ? 4.829 -12.566 -19.246 1.00 94.25 306 GLY A O 1
ATOM 2533 N N . ILE A 1 307 ? 3.172 -12.545 -17.753 1.00 96.81 307 ILE A N 1
ATOM 2534 C CA . ILE A 1 307 ? 2.556 -13.819 -18.140 1.00 96.81 307 ILE A CA 1
ATOM 2535 C C . ILE A 1 307 ? 1.414 -13.577 -19.127 1.00 96.81 307 ILE A C 1
ATOM 2537 O O . ILE A 1 307 ? 0.485 -12.813 -18.856 1.00 96.81 307 ILE A O 1
ATOM 2541 N N . HIS A 1 308 ? 1.463 -14.258 -20.268 1.00 97.44 308 HIS A N 1
ATOM 2542 C CA . HIS A 1 308 ? 0.481 -14.126 -21.334 1.00 97.44 308 HIS A CA 1
ATOM 2543 C C . HIS A 1 308 ? -0.805 -14.914 -21.041 1.00 97.44 308 HIS A C 1
ATOM 2545 O O . HIS A 1 308 ? -0.773 -16.083 -20.646 1.00 97.44 308 HIS A O 1
ATOM 2551 N N . LYS A 1 309 ? -1.958 -14.280 -21.286 1.00 95.75 309 LYS A N 1
ATOM 2552 C CA . LYS A 1 309 ? -3.295 -14.775 -20.918 1.00 95.75 309 LYS A CA 1
ATOM 2553 C C . LYS A 1 309 ? -3.660 -16.142 -21.508 1.00 95.75 309 LYS A C 1
ATOM 2555 O O . LYS A 1 309 ? -4.388 -16.892 -20.869 1.00 95.75 309 LYS A O 1
ATOM 2560 N N . VAL A 1 310 ? -3.194 -16.448 -22.724 1.00 95.12 310 VAL A N 1
ATOM 2561 C CA . VAL A 1 310 ? -3.556 -17.685 -23.447 1.00 95.12 310 VAL A CA 1
ATOM 2562 C C . VAL A 1 310 ? -2.584 -18.817 -23.133 1.00 95.12 310 VAL A C 1
ATOM 2564 O O . VAL A 1 310 ? -2.995 -19.946 -22.887 1.00 95.12 310 VAL A O 1
ATOM 2567 N N . THR A 1 311 ? -1.286 -18.523 -23.140 1.00 95.19 311 THR A N 1
ATOM 2568 C CA . THR A 1 311 ? -0.234 -19.541 -23.013 1.00 95.19 311 THR A CA 1
ATOM 2569 C C . THR A 1 311 ? 0.075 -19.869 -21.554 1.00 95.19 311 THR A C 1
ATOM 2571 O O . THR A 1 311 ? 0.652 -20.921 -21.286 1.00 95.19 311 THR A O 1
ATOM 2574 N N . GLY A 1 312 ? -0.264 -18.977 -20.612 1.00 94.88 312 GLY A N 1
ATOM 2575 C CA . GLY A 1 312 ? 0.101 -19.108 -19.198 1.00 94.88 312 GLY A CA 1
ATOM 2576 C C . GLY A 1 312 ? 1.614 -19.047 -18.956 1.00 94.88 312 GLY A C 1
ATOM 2577 O O . GLY A 1 312 ? 2.095 -19.494 -17.918 1.00 94.88 312 GLY A O 1
ATOM 2578 N N . LYS A 1 313 ? 2.371 -18.529 -19.927 1.00 95.44 313 LYS A N 1
ATOM 2579 C CA . LYS A 1 313 ? 3.837 -18.468 -19.947 1.00 95.44 313 LYS A CA 1
ATOM 2580 C C . LYS A 1 313 ? 4.312 -17.023 -20.103 1.00 95.44 313 LYS A C 1
ATOM 2582 O O . LYS A 1 313 ? 3.519 -16.185 -20.529 1.00 95.44 313 LYS A O 1
ATOM 2587 N N . PRO A 1 314 ? 5.603 -16.730 -19.865 1.00 96.00 314 PRO A N 1
ATOM 2588 C CA . PRO A 1 314 ? 6.177 -15.414 -20.153 1.00 96.00 314 PRO A CA 1
ATOM 2589 C C . PRO A 1 314 ? 6.293 -15.078 -21.651 1.00 96.00 314 PRO A C 1
ATOM 2591 O O . PRO A 1 314 ? 6.876 -14.064 -22.007 1.00 96.00 314 PRO A O 1
ATOM 2594 N N . TYR A 1 315 ? 5.746 -15.919 -22.532 1.00 96.50 315 TYR A N 1
ATOM 2595 C CA . TYR A 1 315 ? 5.791 -15.763 -23.981 1.00 96.50 315 TYR A CA 1
ATOM 2596 C C . TYR A 1 315 ? 4.377 -15.856 -24.560 1.00 96.50 315 TYR A C 1
ATOM 2598 O O . TYR A 1 315 ? 3.569 -16.674 -24.105 1.00 96.50 315 TYR A O 1
ATOM 2606 N N . ASN A 1 316 ? 4.079 -15.040 -25.570 1.00 95.19 316 ASN A N 1
ATOM 2607 C CA . ASN A 1 316 ? 2.836 -15.111 -26.334 1.00 95.19 316 ASN A CA 1
ATOM 2608 C C . ASN A 1 316 ? 2.804 -16.345 -27.258 1.00 95.19 316 ASN A C 1
ATOM 2610 O O . ASN A 1 316 ? 3.737 -17.144 -27.302 1.00 95.19 316 ASN A O 1
ATOM 2614 N N . GLU A 1 317 ? 1.716 -16.515 -28.009 1.00 94.81 317 GLU A N 1
ATOM 2615 C CA . GLU A 1 317 ? 1.533 -17.656 -28.925 1.00 94.81 317 GLU A CA 1
ATOM 2616 C C . GLU A 1 317 ? 2.574 -17.708 -30.057 1.00 94.81 317 GLU A C 1
ATOM 2618 O O . GLU A 1 317 ? 2.863 -18.781 -30.581 1.00 94.81 317 GLU A O 1
ATOM 2623 N N . ASN A 1 318 ? 3.179 -16.564 -30.386 1.00 92.81 318 ASN A N 1
ATOM 2624 C CA . ASN A 1 318 ? 4.239 -16.438 -31.385 1.00 92.81 318 ASN A CA 1
ATOM 2625 C C . ASN A 1 318 ? 5.648 -16.612 -30.783 1.00 92.81 318 ASN A C 1
ATOM 2627 O O . ASN A 1 318 ? 6.639 -16.474 -31.498 1.00 92.81 318 ASN A O 1
ATOM 2631 N N . GLY A 1 319 ? 5.751 -16.910 -29.483 1.00 95.06 319 GLY A N 1
ATOM 2632 C CA . GLY A 1 319 ? 7.017 -17.136 -28.793 1.00 95.06 319 GLY A CA 1
ATOM 2633 C C . GLY A 1 319 ? 7.782 -15.863 -28.430 1.00 95.06 319 GLY A C 1
ATOM 2634 O O . GLY A 1 319 ? 8.994 -15.936 -28.280 1.00 95.06 319 GLY A O 1
ATOM 2635 N N . TRP A 1 320 ? 7.125 -14.712 -28.292 1.00 96.19 320 TRP A N 1
ATOM 2636 C CA . TRP A 1 320 ? 7.757 -13.451 -27.875 1.00 96.19 320 TRP A CA 1
ATOM 2637 C C . TRP A 1 320 ? 7.341 -13.068 -26.462 1.00 96.19 320 TRP A C 1
ATOM 2639 O O . TRP A 1 320 ? 6.176 -13.251 -26.115 1.00 96.19 320 TRP A O 1
ATOM 2649 N N . ASP A 1 321 ? 8.261 -12.546 -25.653 1.00 95.44 321 ASP A N 1
ATOM 2650 C CA . ASP A 1 321 ? 7.931 -11.956 -24.352 1.00 95.44 321 ASP A CA 1
ATOM 2651 C C . ASP A 1 321 ? 7.526 -10.476 -24.470 1.00 95.44 321 ASP A C 1
ATOM 2653 O O . ASP A 1 321 ? 7.492 -9.894 -25.557 1.00 95.44 321 ASP A O 1
ATOM 2657 N N . VAL A 1 322 ? 7.219 -9.857 -23.328 1.00 94.25 322 VAL A N 1
ATOM 2658 C CA . VAL A 1 322 ? 6.816 -8.443 -23.249 1.00 94.25 322 VAL A CA 1
ATOM 2659 C C . VAL A 1 322 ? 7.916 -7.457 -23.675 1.00 94.25 322 VAL A C 1
ATOM 2661 O O . VAL A 1 322 ? 7.622 -6.299 -23.960 1.00 94.25 322 VAL A O 1
ATOM 2664 N N . TYR A 1 323 ? 9.176 -7.896 -23.725 1.00 92.25 323 TYR A N 1
ATOM 2665 C CA . TYR A 1 323 ? 10.325 -7.097 -24.151 1.00 92.25 323 TYR A CA 1
ATOM 2666 C C . TYR A 1 323 ? 10.737 -7.382 -25.601 1.00 92.25 323 TYR A C 1
ATOM 2668 O O . TYR A 1 323 ? 11.714 -6.811 -26.076 1.00 92.25 323 TYR A O 1
ATOM 2676 N N . GLY A 1 324 ? 10.001 -8.240 -26.316 1.00 92.88 324 GLY A N 1
ATOM 2677 C CA . GLY A 1 324 ? 10.336 -8.627 -27.682 1.00 92.88 324 GLY A CA 1
ATOM 2678 C C . GLY A 1 324 ? 11.472 -9.648 -27.770 1.00 92.88 324 GLY A C 1
ATOM 2679 O O . GLY A 1 324 ? 12.104 -9.750 -28.814 1.00 92.88 324 GLY A O 1
ATOM 2680 N N . ILE A 1 325 ? 11.733 -10.429 -26.718 1.00 96.00 325 ILE A N 1
ATOM 2681 C CA . ILE A 1 325 ? 12.708 -11.525 -26.740 1.00 96.00 325 ILE A CA 1
ATOM 2682 C C . ILE A 1 325 ? 12.028 -12.835 -27.133 1.00 96.00 325 ILE A C 1
ATOM 2684 O O . ILE A 1 325 ? 11.001 -13.231 -26.577 1.00 96.00 325 ILE A O 1
ATOM 2688 N N . ASN A 1 326 ? 12.633 -13.537 -28.087 1.00 96.75 326 ASN A N 1
ATOM 2689 C CA . ASN A 1 326 ? 12.136 -14.800 -28.601 1.00 96.75 326 ASN A CA 1
ATOM 2690 C C . ASN A 1 326 ? 12.425 -15.971 -27.642 1.00 96.75 326 ASN A C 1
ATOM 2692 O O . ASN A 1 326 ? 13.536 -16.134 -27.128 1.00 96.75 326 ASN A O 1
ATOM 2696 N N . GLU A 1 327 ? 11.440 -16.850 -27.453 1.00 95.38 327 GLU A N 1
ATOM 2697 C CA . GLU A 1 327 ? 11.506 -18.012 -26.567 1.00 95.38 327 GLU A CA 1
ATOM 2698 C C . GLU A 1 327 ? 12.627 -18.978 -26.961 1.00 95.38 327 GLU A C 1
ATOM 2700 O O . GLU A 1 327 ? 13.273 -19.540 -26.074 1.00 95.38 327 GLU A O 1
ATOM 2705 N N . LYS A 1 328 ? 12.879 -19.174 -28.259 1.00 94.94 328 LYS A N 1
ATOM 2706 C CA . LYS A 1 328 ? 13.841 -20.169 -28.744 1.00 94.94 328 LYS A CA 1
ATOM 2707 C C . LYS A 1 328 ? 15.259 -19.622 -28.823 1.00 94.94 328 LYS A C 1
ATOM 2709 O O . LYS A 1 328 ? 16.177 -20.253 -28.308 1.00 94.94 328 LYS A O 1
ATOM 2714 N N . THR A 1 329 ? 15.442 -18.462 -29.451 1.00 95.38 329 THR A N 1
ATOM 2715 C CA . THR A 1 329 ? 16.785 -17.894 -29.670 1.00 95.38 329 THR A CA 1
ATOM 2716 C C . THR A 1 329 ? 17.321 -17.164 -28.442 1.00 95.38 329 THR A C 1
ATOM 2718 O O . THR A 1 329 ? 18.529 -16.972 -28.337 1.00 95.38 329 THR A O 1
ATOM 2721 N N . LYS A 1 330 ? 16.437 -16.751 -27.518 1.00 95.12 330 LYS A N 1
ATOM 2722 C CA . LYS A 1 330 ? 16.758 -15.858 -26.392 1.00 95.12 330 LYS A CA 1
ATOM 2723 C C . LYS A 1 330 ? 17.366 -14.523 -26.836 1.00 95.12 330 LYS A C 1
ATOM 2725 O O . LYS A 1 330 ? 18.118 -13.905 -26.089 1.00 95.12 330 LYS A O 1
ATOM 2730 N N . THR A 1 331 ? 17.030 -14.080 -28.044 1.00 95.38 331 THR A N 1
ATOM 2731 C CA . THR A 1 331 ? 17.411 -12.774 -28.592 1.00 95.38 331 THR A CA 1
ATOM 2732 C C . THR A 1 331 ? 16.173 -12.026 -29.077 1.00 95.38 331 THR A C 1
ATOM 2734 O O . THR A 1 331 ? 15.081 -12.588 -29.106 1.00 95.38 331 THR A O 1
ATOM 2737 N N . GLU A 1 332 ? 16.344 -10.778 -29.503 1.00 95.50 332 GLU A N 1
ATOM 2738 C CA . GLU A 1 332 ? 15.294 -9.966 -30.137 1.00 95.50 332 GLU A CA 1
ATOM 2739 C C . GLU A 1 332 ? 14.852 -10.498 -31.512 1.00 95.50 332 GLU A C 1
ATOM 2741 O O . GLU A 1 332 ? 13.956 -9.929 -32.119 1.00 95.50 332 GLU A O 1
ATOM 2746 N N . TYR A 1 333 ? 15.455 -11.583 -32.013 1.00 95.69 333 TYR A N 1
ATOM 2747 C CA . TYR A 1 333 ? 15.191 -12.148 -33.335 1.00 95.69 333 TYR A CA 1
ATOM 2748 C C . TYR A 1 333 ? 14.717 -13.600 -33.239 1.00 95.69 333 TYR A C 1
ATOM 2750 O O . TYR A 1 333 ? 15.192 -14.367 -32.403 1.00 95.69 333 TYR A O 1
ATOM 2758 N N . ASP A 1 334 ? 13.804 -14.011 -34.113 1.00 95.06 334 ASP A N 1
ATOM 2759 C CA . ASP A 1 334 ? 13.398 -15.404 -34.271 1.00 95.06 334 ASP A CA 1
ATOM 2760 C C . ASP A 1 334 ? 14.494 -16.249 -34.953 1.00 95.06 334 ASP A C 1
ATOM 2762 O O . ASP A 1 334 ? 15.558 -15.759 -35.338 1.00 95.06 334 ASP A O 1
ATOM 2766 N N . GLU A 1 335 ? 14.242 -17.550 -35.119 1.00 95.25 335 GLU A N 1
ATOM 2767 C CA . GLU A 1 335 ? 15.171 -18.473 -35.798 1.00 95.25 335 GLU A CA 1
ATOM 2768 C C . GLU A 1 335 ? 15.451 -18.083 -37.262 1.00 95.25 335 GLU A C 1
ATOM 2770 O O . GLU A 1 335 ? 16.451 -18.511 -37.834 1.00 95.25 335 GLU A O 1
ATOM 2775 N N . ASN A 1 336 ? 14.588 -17.260 -37.861 1.00 93.50 336 ASN A N 1
ATOM 2776 C CA . ASN A 1 336 ? 14.717 -16.758 -39.224 1.00 93.50 336 ASN A CA 1
ATOM 2777 C C . ASN A 1 336 ? 15.380 -15.365 -39.280 1.00 93.50 336 ASN A C 1
ATOM 2779 O O . ASN A 1 336 ? 15.504 -14.802 -40.369 1.00 93.50 336 ASN A O 1
ATOM 2783 N N . GLY A 1 337 ? 15.802 -14.805 -38.140 1.00 94.12 337 GLY A N 1
ATOM 2784 C CA . GLY A 1 337 ? 16.484 -13.515 -38.049 1.00 94.12 337 GLY A CA 1
ATOM 2785 C C . GLY A 1 337 ? 15.569 -12.287 -38.069 1.00 94.12 337 GLY A C 1
ATOM 2786 O O . GLY A 1 337 ? 16.056 -11.204 -38.394 1.00 94.12 337 GLY A O 1
ATOM 2787 N N . TRP A 1 338 ? 14.280 -12.429 -37.743 1.00 95.88 338 TRP A N 1
ATOM 2788 C CA . TRP A 1 338 ? 13.301 -11.333 -37.701 1.00 95.88 338 TRP A CA 1
ATOM 2789 C C . TRP A 1 338 ? 12.869 -11.009 -36.277 1.00 95.88 338 TRP A C 1
ATOM 2791 O O . TRP A 1 338 ? 12.593 -11.920 -35.503 1.00 95.88 338 TRP A O 1
ATOM 2801 N N . ASP A 1 339 ? 12.755 -9.726 -35.952 1.00 95.25 339 ASP A N 1
ATOM 2802 C CA . ASP A 1 339 ? 12.186 -9.266 -34.689 1.00 95.25 339 ASP A CA 1
ATOM 2803 C C . ASP A 1 339 ? 10.652 -9.399 -34.644 1.00 95.25 339 ASP A C 1
ATOM 2805 O O . ASP A 1 339 ? 10.000 -9.799 -35.619 1.00 95.25 339 ASP A O 1
ATOM 2809 N N . ILE A 1 340 ? 10.058 -9.032 -33.505 1.00 93.75 340 ILE A N 1
ATOM 2810 C CA . ILE A 1 340 ? 8.601 -9.053 -33.301 1.00 93.75 340 ILE A CA 1
ATOM 2811 C C . ILE A 1 340 ? 7.830 -8.180 -34.311 1.00 93.75 340 ILE A C 1
ATOM 2813 O O . ILE A 1 340 ? 6.664 -8.451 -34.599 1.00 93.75 340 ILE A O 1
ATOM 2817 N N . ASN A 1 341 ? 8.477 -7.161 -34.883 1.00 92.75 341 ASN A N 1
ATOM 2818 C CA . ASN A 1 341 ? 7.910 -6.260 -35.884 1.00 92.75 341 ASN A CA 1
ATOM 2819 C C . ASN A 1 341 ? 8.194 -6.721 -37.328 1.00 92.75 341 ASN A C 1
ATOM 2821 O O . ASN A 1 341 ? 7.763 -6.066 -38.279 1.00 92.75 341 ASN A O 1
ATOM 2825 N N . GLY A 1 342 ? 8.896 -7.842 -37.519 1.00 94.50 342 GLY A N 1
ATOM 2826 C CA . GLY A 1 342 ? 9.282 -8.346 -38.833 1.00 94.50 342 GLY A CA 1
ATOM 2827 C C . GLY A 1 342 ? 10.450 -7.587 -39.466 1.00 94.50 342 GLY A C 1
ATOM 2828 O O . GLY A 1 342 ? 10.500 -7.476 -40.693 1.00 94.50 342 GLY A O 1
ATOM 2829 N N . ILE A 1 343 ? 11.370 -7.073 -38.651 1.00 96.38 343 ILE A N 1
ATOM 2830 C CA . ILE A 1 343 ? 12.583 -6.357 -39.050 1.00 96.38 343 ILE A CA 1
ATOM 2831 C C . ILE A 1 343 ? 13.811 -7.210 -38.718 1.00 96.38 343 ILE A C 1
ATOM 2833 O O . ILE A 1 343 ? 13.907 -7.797 -37.644 1.00 96.38 343 ILE A O 1
ATOM 2837 N N . ASN A 1 344 ? 14.756 -7.318 -39.650 1.00 94.94 344 ASN A N 1
ATOM 2838 C CA . ASN A 1 344 ? 15.994 -8.058 -39.422 1.00 94.94 344 ASN A CA 1
ATOM 2839 C C . ASN A 1 344 ? 17.087 -7.187 -38.782 1.00 94.94 344 ASN A C 1
ATOM 2841 O O . ASN A 1 344 ? 16.975 -5.967 -38.693 1.00 94.94 344 ASN A O 1
ATOM 2845 N N . LYS A 1 345 ? 18.212 -7.804 -38.408 1.00 93.94 345 LYS A N 1
ATOM 2846 C CA . LYS A 1 345 ? 19.356 -7.115 -37.778 1.00 93.94 345 LYS A CA 1
ATOM 2847 C C . LYS A 1 345 ? 19.986 -5.996 -38.627 1.00 93.94 345 LYS A C 1
ATOM 2849 O O . LYS A 1 345 ? 20.684 -5.138 -38.098 1.00 93.94 345 LYS A O 1
ATOM 2854 N N . ARG A 1 346 ? 19.772 -6.010 -39.946 1.00 93.81 346 ARG A N 1
ATOM 2855 C CA . ARG A 1 346 ? 20.217 -4.960 -40.879 1.00 93.81 346 ARG A CA 1
ATOM 2856 C C . ARG A 1 346 ? 19.132 -3.894 -41.105 1.00 93.81 346 ARG A C 1
ATOM 2858 O O . ARG A 1 346 ? 19.252 -3.091 -42.026 1.00 93.81 346 ARG A O 1
ATOM 2865 N N . SER A 1 347 ? 18.083 -3.892 -40.282 1.00 96.00 347 SER A N 1
ATOM 2866 C CA . SER A 1 347 ? 16.945 -2.970 -40.319 1.00 96.00 347 SER A CA 1
ATOM 2867 C C . SER A 1 347 ? 16.075 -3.063 -41.572 1.00 96.00 347 SER A C 1
ATOM 2869 O O . SER A 1 347 ? 15.388 -2.105 -41.929 1.00 96.00 347 SER A O 1
ATOM 2871 N N . PHE A 1 348 ? 16.078 -4.205 -42.257 1.00 97.31 348 PHE A N 1
ATOM 2872 C CA . PHE A 1 348 ? 15.160 -4.461 -43.364 1.00 97.31 348 PHE A CA 1
ATOM 2873 C C . PHE A 1 348 ? 13.869 -5.080 -42.864 1.00 97.31 348 PHE A C 1
ATOM 2875 O O . PHE A 1 348 ? 13.907 -5.973 -42.023 1.00 97.31 348 PHE A O 1
ATOM 2882 N N . ASN A 1 349 ? 12.743 -4.657 -43.429 1.00 96.38 349 ASN A N 1
ATOM 2883 C CA . ASN A 1 349 ? 11.483 -5.377 -43.310 1.00 96.38 349 ASN A CA 1
ATOM 2884 C C . ASN A 1 349 ? 11.427 -6.563 -44.295 1.00 96.38 349 ASN A C 1
ATOM 2886 O O . ASN A 1 349 ? 12.315 -6.755 -45.132 1.00 96.38 349 ASN A O 1
ATOM 2890 N N . ARG A 1 350 ? 10.348 -7.349 -44.227 1.00 94.50 350 ARG A N 1
ATOM 2891 C CA . ARG A 1 350 ? 10.142 -8.517 -45.104 1.00 94.50 350 ARG A CA 1
ATOM 2892 C C . ARG A 1 350 ? 10.000 -8.185 -46.597 1.00 94.50 350 ARG A C 1
ATOM 2894 O O . ARG A 1 350 ? 10.207 -9.074 -47.415 1.00 94.50 350 ARG A O 1
ATOM 2901 N N . ASP A 1 351 ? 9.713 -6.932 -46.949 1.00 94.62 351 ASP A N 1
ATOM 2902 C CA . ASP A 1 351 ? 9.640 -6.457 -48.339 1.00 94.62 351 ASP A CA 1
ATOM 2903 C C . ASP A 1 351 ? 11.006 -5.984 -48.879 1.00 94.62 351 ASP A C 1
ATOM 2905 O O . ASP A 1 351 ? 11.099 -5.474 -49.998 1.00 94.62 351 ASP A O 1
ATOM 2909 N N . GLY A 1 352 ? 12.077 -6.108 -48.085 1.00 93.94 352 GLY A N 1
ATOM 2910 C CA . GLY A 1 352 ? 13.420 -5.656 -48.452 1.00 93.94 352 GLY A CA 1
ATOM 2911 C C . GLY A 1 352 ? 13.607 -4.136 -48.381 1.00 93.94 352 GLY A C 1
ATOM 2912 O O . GLY A 1 352 ? 14.545 -3.598 -48.968 1.00 93.94 352 GLY A O 1
ATOM 2913 N N . TRP A 1 353 ? 12.733 -3.423 -47.668 1.00 97.00 353 TRP A N 1
ATOM 2914 C CA . TRP A 1 353 ? 12.871 -1.995 -47.393 1.00 97.00 353 TRP A CA 1
ATOM 2915 C C . TRP A 1 353 ? 13.584 -1.764 -46.063 1.00 97.00 353 TRP A C 1
ATOM 2917 O O . TRP A 1 353 ? 13.189 -2.315 -45.035 1.00 97.00 353 TRP A O 1
ATOM 2927 N N . ASN A 1 354 ? 14.619 -0.928 -46.070 1.00 97.56 354 ASN A N 1
ATOM 2928 C CA . ASN A 1 354 ? 15.349 -0.547 -44.872 1.00 97.56 354 ASN A CA 1
ATOM 2929 C C . ASN A 1 354 ? 14.613 0.579 -44.136 1.00 97.56 354 ASN A C 1
ATOM 2931 O O . ASN A 1 354 ? 14.416 1.673 -44.677 1.00 97.56 354 ASN A O 1
ATOM 2935 N N . ILE A 1 355 ? 14.203 0.314 -42.897 1.00 96.06 355 ILE A N 1
ATOM 2936 C CA . ILE A 1 355 ? 13.405 1.254 -42.106 1.00 96.06 355 ILE A CA 1
ATOM 2937 C C . ILE A 1 355 ? 14.226 2.437 -41.569 1.00 96.06 355 ILE A C 1
ATOM 2939 O O . ILE A 1 355 ? 13.677 3.529 -41.431 1.00 96.06 355 ILE A O 1
ATOM 2943 N N . GLU A 1 356 ? 15.529 2.253 -41.338 1.00 95.31 356 GLU A N 1
ATOM 2944 C CA . GLU A 1 356 ? 16.420 3.282 -40.784 1.00 95.31 356 GLU A CA 1
ATOM 2945 C C . GLU A 1 356 ? 16.841 4.282 -41.863 1.00 95.31 356 GLU A C 1
ATOM 2947 O O . GLU A 1 356 ? 16.654 5.493 -41.726 1.00 95.31 356 GLU A O 1
ATOM 2952 N N . THR A 1 357 ? 17.345 3.783 -42.997 1.00 96.00 357 THR A N 1
ATOM 2953 C CA . THR A 1 357 ? 17.775 4.644 -44.113 1.00 96.00 357 THR A CA 1
ATOM 2954 C C . THR A 1 357 ? 16.608 5.146 -44.960 1.00 96.00 357 THR A C 1
ATOM 2956 O O . THR A 1 357 ? 16.793 6.041 -45.787 1.00 96.00 357 THR A O 1
ATOM 2959 N N . LYS A 1 358 ? 15.408 4.570 -44.780 1.00 96.19 358 LYS A N 1
ATOM 2960 C CA . LYS A 1 358 ? 14.217 4.820 -45.606 1.00 96.19 358 LYS A CA 1
ATOM 2961 C C . LYS A 1 358 ? 14.520 4.617 -47.093 1.00 96.19 358 LYS A C 1
ATOM 2963 O O . LYS A 1 358 ? 14.178 5.453 -47.932 1.00 96.19 358 LYS A O 1
ATOM 2968 N N . SER A 1 359 ? 15.193 3.515 -47.416 1.00 96.25 359 SER A N 1
ATOM 2969 C CA . SER A 1 359 ? 15.570 3.158 -48.783 1.00 96.25 359 SER A CA 1
ATOM 2970 C C . SER A 1 359 ? 15.645 1.637 -48.969 1.00 96.25 359 SER A C 1
ATOM 2972 O O . SER A 1 359 ? 15.447 0.879 -48.027 1.00 96.25 359 SER A O 1
ATOM 2974 N N . LYS A 1 360 ? 15.963 1.166 -50.181 1.00 96.56 360 LYS A N 1
ATOM 2975 C CA . LYS A 1 360 ? 16.234 -0.262 -50.445 1.00 96.56 360 LYS A CA 1
ATOM 2976 C C . LYS A 1 360 ? 17.603 -0.739 -49.944 1.00 96.56 360 LYS A C 1
ATOM 2978 O O . LYS A 1 360 ? 17.925 -1.902 -50.138 1.00 96.56 360 LYS A O 1
ATOM 2983 N N . TYR A 1 361 ? 18.410 0.142 -49.356 1.00 96.75 361 TYR A N 1
ATOM 2984 C CA . TYR A 1 361 ? 19.798 -0.132 -48.991 1.00 96.75 361 TYR A CA 1
ATOM 2985 C C . TYR A 1 361 ? 20.051 0.183 -47.515 1.00 96.75 361 TYR A C 1
ATOM 2987 O O . TYR A 1 361 ? 19.412 1.069 -46.952 1.00 96.75 361 TYR A O 1
ATOM 2995 N N . ASP A 1 362 ? 20.989 -0.508 -46.881 1.00 95.44 362 ASP A N 1
ATOM 2996 C CA . ASP A 1 362 ? 21.479 -0.158 -45.548 1.00 95.44 362 ASP A CA 1
ATOM 2997 C C . ASP A 1 362 ? 22.492 1.004 -45.595 1.00 95.44 362 ASP A C 1
ATOM 2999 O O . ASP A 1 362 ? 22.766 1.586 -46.649 1.00 95.44 362 ASP A O 1
ATOM 3003 N N . TYR A 1 363 ? 23.044 1.374 -44.436 1.00 92.69 363 TYR A N 1
ATOM 3004 C CA . TYR A 1 363 ? 24.042 2.445 -44.331 1.00 92.69 363 TYR A CA 1
ATOM 3005 C C . TYR A 1 363 ? 25.342 2.155 -45.091 1.00 92.69 363 TYR A C 1
ATOM 3007 O O . TYR A 1 363 ? 26.040 3.094 -45.468 1.00 92.69 363 TYR A O 1
ATOM 3015 N N . ALA A 1 364 ? 25.654 0.881 -45.332 1.00 91.62 364 ALA A N 1
ATOM 3016 C CA . ALA A 1 364 ? 26.802 0.456 -46.122 1.00 91.62 364 ALA A CA 1
ATOM 3017 C C . ALA A 1 364 ? 26.469 0.351 -47.623 1.00 91.62 364 ALA A C 1
ATOM 3019 O O . ALA A 1 364 ? 27.322 -0.007 -48.426 1.00 91.62 364 ALA A O 1
ATOM 3020 N N . GLY A 1 365 ? 25.243 0.702 -48.027 1.00 94.50 365 GLY A N 1
ATOM 3021 C CA . GLY A 1 365 ? 24.825 0.733 -49.424 1.00 94.50 365 GLY A CA 1
ATOM 3022 C C . GLY A 1 365 ? 24.426 -0.627 -49.992 1.00 94.50 365 GLY A C 1
ATOM 3023 O O . GLY A 1 365 ? 24.265 -0.730 -51.207 1.00 94.50 365 GLY A O 1
ATOM 3024 N N . PHE A 1 366 ? 24.242 -1.650 -49.158 1.00 96.75 366 PHE A N 1
ATOM 3025 C CA . PHE A 1 366 ? 23.817 -2.983 -49.586 1.00 96.75 366 PHE A CA 1
ATOM 3026 C C . PHE A 1 366 ? 22.312 -3.152 -49.467 1.00 96.75 366 PHE A C 1
ATOM 3028 O O . PHE A 1 366 ? 21.719 -2.712 -48.487 1.00 96.75 366 PHE A O 1
ATOM 3035 N N . ASP A 1 367 ? 21.687 -3.820 -50.431 1.00 96.31 367 ASP A N 1
ATOM 3036 C CA . ASP A 1 367 ? 20.276 -4.194 -50.340 1.00 96.31 367 ASP A CA 1
ATOM 3037 C C . ASP A 1 367 ? 20.050 -5.429 -49.452 1.00 96.31 367 ASP A C 1
ATOM 3039 O O . ASP A 1 367 ? 20.984 -5.986 -48.860 1.00 96.31 367 ASP A O 1
ATOM 3043 N N . PHE A 1 368 ? 18.792 -5.855 -49.334 1.00 95.12 368 PHE A N 1
ATOM 3044 C CA . PHE A 1 368 ? 18.409 -7.019 -48.537 1.00 95.12 368 PHE A CA 1
ATOM 3045 C C . PHE A 1 368 ? 19.154 -8.303 -48.944 1.00 95.12 368 PHE A C 1
ATOM 3047 O O . PHE A 1 368 ? 19.566 -9.066 -48.070 1.00 95.12 368 PHE A O 1
ATOM 3054 N N . GLU A 1 369 ? 19.395 -8.506 -50.243 1.00 94.62 369 GLU A N 1
ATOM 3055 C CA . GLU A 1 369 ? 20.135 -9.657 -50.785 1.00 94.62 369 GLU A CA 1
ATOM 3056 C C . GLU A 1 369 ? 21.657 -9.516 -50.613 1.00 94.62 369 GLU A C 1
ATOM 3058 O O . GLU A 1 369 ? 22.411 -10.455 -50.865 1.00 94.62 369 GLU A O 1
ATOM 3063 N N . GLY A 1 370 ? 22.117 -8.356 -50.139 1.00 94.62 370 GLY A N 1
ATOM 3064 C CA . GLY A 1 370 ? 23.526 -8.062 -49.924 1.00 94.62 370 GLY A CA 1
ATOM 3065 C C . GLY A 1 370 ? 24.235 -7.576 -51.182 1.00 94.62 370 GLY A C 1
ATOM 3066 O O . GLY A 1 370 ? 25.451 -7.715 -51.276 1.00 94.62 370 GLY A O 1
ATOM 3067 N N . ILE A 1 371 ? 23.511 -7.003 -52.144 1.00 96.69 371 ILE A N 1
ATOM 3068 C CA . ILE A 1 371 ? 24.078 -6.395 -53.346 1.00 96.69 371 ILE A CA 1
ATOM 3069 C C . ILE A 1 371 ? 24.288 -4.896 -53.121 1.00 96.69 371 ILE A C 1
ATOM 3071 O O . ILE A 1 371 ? 23.368 -4.158 -52.767 1.00 96.69 371 ILE A O 1
ATOM 3075 N N . HIS A 1 372 ? 25.515 -4.428 -53.343 1.00 97.25 372 HIS A N 1
ATOM 3076 C CA . HIS A 1 372 ? 25.879 -3.025 -53.193 1.00 97.25 372 HIS A CA 1
ATOM 3077 C C . HIS A 1 372 ? 25.303 -2.175 -54.333 1.00 97.25 372 HIS A C 1
ATOM 3079 O O . HIS A 1 372 ? 25.382 -2.531 -55.518 1.00 97.25 372 HIS A O 1
ATOM 3085 N N . LYS A 1 373 ? 24.753 -1.012 -53.976 1.00 95.19 373 LYS A N 1
ATOM 3086 C CA . LYS A 1 373 ? 24.020 -0.119 -54.881 1.00 95.19 373 LYS A CA 1
ATOM 3087 C C . LYS A 1 373 ? 24.840 0.332 -56.096 1.00 95.19 373 LYS A C 1
ATOM 3089 O O . LYS A 1 373 ? 24.263 0.419 -57.180 1.00 95.19 3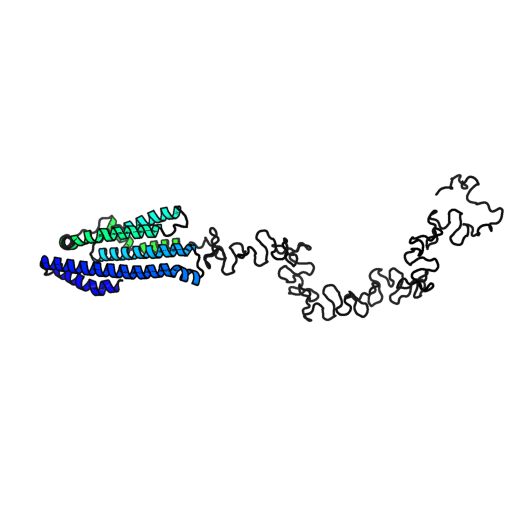73 LYS A O 1
ATOM 3094 N N . ASP A 1 374 ? 26.144 0.566 -55.940 1.00 94.38 374 ASP A N 1
ATOM 3095 C CA . ASP A 1 374 ? 26.994 1.141 -56.995 1.00 94.38 374 ASP A CA 1
ATOM 3096 C C . ASP A 1 374 ? 27.733 0.060 -57.793 1.00 94.38 374 ASP A C 1
ATOM 3098 O O . ASP A 1 374 ? 27.719 0.062 -59.022 1.00 94.38 374 ASP A O 1
ATOM 3102 N N . THR A 1 375 ? 28.318 -0.926 -57.107 1.00 95.19 375 THR A N 1
ATOM 3103 C CA . THR A 1 375 ? 29.139 -1.969 -57.745 1.00 95.19 375 THR A CA 1
ATOM 3104 C C . THR A 1 375 ? 28.300 -3.094 -58.348 1.00 95.19 375 THR A C 1
ATOM 3106 O O . THR A 1 375 ? 28.808 -3.824 -59.198 1.00 95.19 375 THR A O 1
ATOM 3109 N N . LYS A 1 376 ? 27.033 -3.249 -57.920 1.00 96.12 376 LYS A N 1
ATOM 3110 C CA . LYS A 1 376 ? 26.136 -4.371 -58.265 1.00 96.12 376 LYS A CA 1
ATOM 3111 C C . LYS A 1 376 ? 26.720 -5.745 -57.919 1.00 96.12 376 LYS A C 1
ATOM 3113 O O . LYS A 1 376 ? 26.426 -6.740 -58.576 1.00 96.12 376 LYS A O 1
ATOM 3118 N N . LYS A 1 377 ? 27.567 -5.794 -56.890 1.00 96.19 377 LYS A N 1
ATOM 3119 C CA . LYS A 1 377 ? 28.224 -7.006 -56.386 1.00 96.19 377 LYS A CA 1
ATOM 3120 C C . LYS A 1 377 ? 27.944 -7.180 -54.900 1.00 96.19 377 LYS A C 1
ATOM 3122 O O . LYS A 1 377 ? 27.443 -6.267 -54.255 1.00 96.19 377 LYS A O 1
ATOM 3127 N N . THR A 1 378 ? 28.340 -8.321 -54.345 1.00 95.50 378 THR A N 1
ATOM 3128 C CA . THR A 1 378 ? 28.241 -8.618 -52.906 1.00 95.50 378 THR A CA 1
ATOM 3129 C C . THR A 1 378 ? 29.274 -7.879 -52.043 1.00 95.50 378 THR A C 1
ATOM 3131 O O . THR A 1 378 ? 29.471 -8.229 -50.884 1.00 95.50 378 THR A O 1
ATOM 3134 N N . TYR A 1 379 ? 29.976 -6.898 -52.614 1.00 95.44 379 TYR A N 1
ATOM 3135 C CA . TYR A 1 379 ? 30.995 -6.093 -51.951 1.00 95.44 379 TYR A CA 1
ATOM 3136 C C . TYR A 1 379 ? 31.023 -4.665 -52.518 1.00 95.44 379 TYR A C 1
ATOM 3138 O O . TYR A 1 379 ? 30.647 -4.439 -53.675 1.00 95.44 379 TYR A O 1
ATOM 3146 N N . ASP A 1 380 ? 31.474 -3.710 -51.709 1.00 94.88 380 ASP A N 1
ATOM 3147 C CA . ASP A 1 380 ? 31.599 -2.291 -52.060 1.00 94.88 380 ASP A CA 1
ATOM 3148 C C . ASP A 1 380 ? 32.831 -1.998 -52.949 1.00 94.88 380 ASP A C 1
ATOM 3150 O O . ASP A 1 380 ? 33.541 -2.895 -53.398 1.00 94.88 380 ASP A O 1
ATOM 3154 N N . GLU A 1 381 ? 33.120 -0.728 -53.235 1.00 93.06 381 GLU A N 1
ATOM 3155 C CA . GLU A 1 381 ? 34.282 -0.344 -54.060 1.00 93.06 381 GLU A CA 1
ATOM 3156 C C . GLU A 1 381 ? 35.637 -0.705 -53.423 1.00 93.06 381 GLU A C 1
ATOM 3158 O O . GLU A 1 381 ? 36.641 -0.861 -54.123 1.00 93.06 381 GLU A O 1
ATOM 3163 N N . ARG A 1 382 ? 35.663 -0.876 -52.097 1.00 92.44 382 ARG A N 1
ATOM 3164 C CA . ARG A 1 382 ? 36.838 -1.249 -51.298 1.00 92.44 382 ARG A CA 1
ATOM 3165 C C . ARG A 1 382 ? 37.006 -2.757 -51.160 1.00 92.44 382 ARG A C 1
ATOM 3167 O O . ARG A 1 382 ? 38.077 -3.218 -50.759 1.00 92.44 382 ARG A O 1
ATOM 3174 N N . GLY A 1 383 ? 35.978 -3.523 -51.513 1.00 94.06 383 GLY A N 1
ATOM 3175 C CA . GLY A 1 383 ? 35.929 -4.971 -51.386 1.00 94.06 383 GLY A CA 1
ATOM 3176 C C . GLY A 1 383 ? 35.348 -5.469 -50.066 1.00 94.06 383 GLY A C 1
ATOM 3177 O O . GLY A 1 383 ? 35.473 -6.660 -49.805 1.00 94.06 383 GLY A O 1
ATOM 3178 N N . PHE A 1 384 ? 34.743 -4.618 -49.235 1.00 95.94 384 PHE A N 1
ATOM 3179 C CA . PHE A 1 384 ? 34.051 -5.055 -48.020 1.00 95.94 384 PHE A CA 1
ATOM 3180 C C . PHE A 1 384 ? 32.660 -5.588 -48.352 1.00 95.94 384 PHE A C 1
ATOM 3182 O O . PHE A 1 384 ? 31.955 -4.983 -49.153 1.00 95.94 384 PHE A O 1
ATOM 3189 N N . ASP A 1 385 ? 32.276 -6.715 -47.757 1.00 95.25 385 ASP A N 1
ATOM 3190 C CA . ASP A 1 385 ? 30.927 -7.279 -47.841 1.00 95.25 385 ASP A CA 1
ATOM 3191 C C . ASP A 1 385 ? 29.993 -6.736 -46.739 1.00 95.25 385 ASP A C 1
ATOM 3193 O O . ASP A 1 385 ? 30.374 -5.901 -45.916 1.00 95.25 385 ASP A O 1
ATOM 3197 N N . VAL A 1 386 ? 28.758 -7.248 -46.690 1.00 94.00 386 VAL A N 1
ATOM 3198 C CA . VAL A 1 386 ? 27.747 -6.886 -45.673 1.00 94.00 386 VAL A CA 1
ATOM 3199 C C . VAL A 1 386 ? 28.177 -7.157 -44.225 1.00 94.00 386 VAL A C 1
ATOM 3201 O O . VAL A 1 386 ? 27.582 -6.608 -43.301 1.00 94.00 386 VAL A O 1
ATOM 3204 N N . ASN A 1 387 ? 29.184 -8.008 -44.012 1.00 92.50 387 ASN A N 1
ATOM 3205 C CA . ASN A 1 387 ? 29.740 -8.338 -42.701 1.00 92.50 387 ASN A CA 1
ATOM 3206 C C . ASN A 1 387 ? 31.040 -7.569 -42.415 1.00 92.50 387 ASN A C 1
ATOM 3208 O O . ASN A 1 387 ? 31.727 -7.877 -41.440 1.00 92.50 387 ASN A O 1
ATOM 3212 N N . LEU A 1 388 ? 31.381 -6.575 -43.246 1.00 92.94 388 LEU A N 1
ATOM 3213 C CA . LEU A 1 388 ? 32.619 -5.796 -43.181 1.00 92.94 388 LEU A CA 1
ATOM 3214 C C . LEU A 1 388 ? 33.886 -6.650 -43.364 1.00 92.94 388 LEU A C 1
ATOM 3216 O O . LEU A 1 388 ? 34.973 -6.282 -42.908 1.00 92.94 388 LEU A O 1
ATOM 3220 N N . HIS A 1 389 ? 33.769 -7.787 -44.051 1.00 95.06 389 HIS A N 1
ATOM 3221 C CA . HIS A 1 389 ? 34.899 -8.628 -44.433 1.00 95.06 389 HIS A CA 1
ATOM 3222 C C . HIS A 1 389 ? 35.381 -8.255 -45.830 1.00 95.06 389 HIS A C 1
ATOM 3224 O O . HIS A 1 389 ? 34.584 -8.131 -46.758 1.00 95.06 389 HIS A O 1
ATOM 3230 N N . ASN A 1 390 ? 36.691 -8.072 -46.003 1.00 96.38 390 ASN A N 1
ATOM 3231 C CA . ASN A 1 390 ? 37.251 -7.736 -47.302 1.00 96.38 390 ASN A CA 1
ATOM 3232 C C . ASN A 1 390 ? 37.470 -8.999 -48.143 1.00 96.38 390 ASN A C 1
ATOM 3234 O O . ASN A 1 390 ? 38.328 -9.831 -47.833 1.00 96.38 390 ASN A O 1
ATOM 3238 N N . VAL A 1 391 ? 36.735 -9.125 -49.248 1.00 94.94 391 VAL A N 1
ATOM 3239 C CA . VAL A 1 391 ? 36.777 -10.308 -50.118 1.00 94.94 391 VAL A CA 1
ATOM 3240 C C . VAL A 1 391 ? 38.090 -10.446 -50.894 1.00 94.94 391 VAL A C 1
ATOM 3242 O O . VAL A 1 391 ? 38.420 -11.544 -51.336 1.00 94.94 391 VAL A O 1
ATOM 3245 N N . PHE A 1 392 ? 38.851 -9.359 -51.072 1.00 94.19 392 PHE A N 1
ATOM 3246 C CA . PHE A 1 392 ? 40.105 -9.381 -51.832 1.00 94.19 392 PHE A CA 1
ATOM 3247 C C . PHE A 1 392 ? 41.301 -9.793 -50.980 1.00 94.19 392 PHE A C 1
ATOM 3249 O O . PHE A 1 392 ? 42.171 -10.522 -51.451 1.00 94.19 392 PHE A O 1
ATOM 3256 N N . THR A 1 393 ? 41.361 -9.331 -49.731 1.00 94.81 393 THR A N 1
ATOM 3257 C CA . THR A 1 393 ? 42.456 -9.667 -48.806 1.00 94.81 393 THR A CA 1
ATOM 3258 C C . THR A 1 393 ? 42.127 -10.849 -47.900 1.00 94.81 393 THR A C 1
ATOM 3260 O O . THR A 1 393 ? 43.009 -11.341 -47.196 1.00 94.81 393 THR A O 1
ATOM 3263 N N . ASN A 1 394 ? 40.865 -11.291 -47.897 1.00 94.19 394 ASN A N 1
ATOM 3264 C CA . ASN A 1 394 ? 40.323 -12.263 -46.957 1.00 94.19 394 ASN A CA 1
ATOM 3265 C C . ASN A 1 394 ? 40.602 -11.877 -45.491 1.00 94.19 394 ASN A C 1
ATOM 3267 O O . ASN A 1 394 ? 41.022 -12.700 -44.675 1.00 94.19 394 ASN A O 1
ATOM 3271 N N . SER A 1 395 ? 40.408 -10.600 -45.161 1.00 94.81 395 SER A N 1
ATOM 3272 C CA . SER A 1 395 ? 40.621 -10.056 -43.819 1.00 94.81 395 SER A CA 1
ATOM 3273 C C . SER A 1 395 ? 39.689 -8.874 -43.549 1.00 94.81 395 SER A C 1
ATOM 3275 O O . SER A 1 395 ? 39.028 -8.380 -44.453 1.00 94.81 395 SER A O 1
ATOM 3277 N N . SER A 1 396 ? 39.680 -8.346 -42.325 1.00 94.81 396 SER A N 1
ATOM 3278 C CA . SER A 1 396 ? 38.942 -7.117 -41.984 1.00 94.81 396 SER A CA 1
ATOM 3279 C C . SER A 1 396 ? 39.576 -5.827 -42.529 1.00 94.81 396 SER A C 1
ATOM 3281 O O . SER A 1 396 ? 39.156 -4.740 -42.142 1.00 94.81 396 SER A O 1
ATOM 3283 N N . TYR A 1 397 ? 40.601 -5.922 -43.382 1.00 95.62 397 TYR A N 1
ATOM 3284 C CA . TYR A 1 397 ? 41.356 -4.788 -43.913 1.00 95.62 397 TYR A CA 1
ATOM 3285 C C . TYR A 1 397 ? 41.406 -4.832 -45.438 1.00 95.62 397 TYR A C 1
ATOM 3287 O O . TYR A 1 397 ? 41.513 -5.902 -46.029 1.00 95.62 397 TYR A O 1
ATOM 3295 N N . ASP A 1 398 ? 41.371 -3.679 -46.091 1.00 94.25 398 ASP A N 1
ATOM 3296 C CA . ASP A 1 398 ? 41.578 -3.575 -47.531 1.00 94.25 398 ASP A CA 1
ATOM 3297 C C . ASP A 1 398 ? 43.052 -3.781 -47.924 1.00 94.25 398 ASP A C 1
ATOM 3299 O O . ASP A 1 398 ? 43.935 -4.002 -47.090 1.00 94.25 398 ASP A O 1
ATOM 3303 N N . LYS A 1 399 ? 43.330 -3.717 -49.231 1.00 91.94 399 LYS A N 1
ATOM 3304 C CA . LYS A 1 399 ? 44.682 -3.879 -49.793 1.00 91.94 399 LYS A CA 1
ATOM 3305 C C . LYS A 1 399 ? 45.711 -2.876 -49.248 1.00 91.94 399 LYS A C 1
ATOM 3307 O O . LYS A 1 399 ? 46.903 -3.158 -49.309 1.00 91.94 399 LYS A O 1
ATOM 3312 N N . ASN A 1 400 ? 45.254 -1.732 -48.740 1.00 90.81 400 ASN A N 1
ATOM 3313 C CA . ASN A 1 400 ? 46.087 -0.673 -48.179 1.00 90.81 400 ASN A CA 1
ATOM 3314 C C . ASN A 1 400 ? 46.190 -0.791 -46.646 1.00 90.81 400 ASN A C 1
ATOM 3316 O O . ASN A 1 400 ? 46.785 0.065 -46.004 1.00 90.81 400 ASN A O 1
ATOM 3320 N N . GLY A 1 401 ? 45.620 -1.843 -46.049 1.00 94.25 401 GLY A N 1
ATOM 3321 C CA . GLY A 1 401 ? 45.703 -2.111 -44.619 1.00 94.25 401 GLY A CA 1
ATOM 3322 C C . GLY A 1 401 ? 44.687 -1.353 -43.767 1.00 94.25 401 GLY A C 1
ATOM 3323 O O . GLY A 1 401 ? 44.847 -1.345 -42.548 1.00 94.25 401 GLY A O 1
ATOM 3324 N N . PHE A 1 402 ? 43.652 -0.740 -44.350 1.00 96.00 402 PHE A N 1
ATOM 3325 C CA . PHE A 1 402 ? 42.614 -0.016 -43.605 1.00 96.00 402 PHE A CA 1
ATOM 3326 C C . PHE A 1 402 ? 41.358 -0.862 -43.414 1.00 96.00 402 PHE A C 1
ATOM 3328 O O . PHE A 1 402 ? 40.923 -1.538 -44.342 1.00 96.00 402 PHE A O 1
ATOM 3335 N N . ASN A 1 403 ? 40.746 -0.819 -42.229 1.00 94.94 403 ASN A N 1
ATOM 3336 C CA . ASN A 1 403 ? 39.440 -1.439 -41.998 1.00 94.94 403 ASN A CA 1
ATOM 3337 C C . ASN A 1 403 ? 38.310 -0.611 -42.643 1.00 94.94 403 ASN A C 1
ATOM 3339 O O . ASN A 1 403 ? 38.555 0.464 -43.202 1.00 94.94 403 ASN A O 1
ATOM 3343 N N . TYR A 1 404 ? 37.064 -1.086 -42.556 1.00 92.81 404 TYR A N 1
ATOM 3344 C CA . TYR A 1 404 ? 35.909 -0.371 -43.114 1.00 92.81 404 TYR A CA 1
ATOM 3345 C C . TYR A 1 404 ? 35.785 1.073 -42.589 1.00 92.81 404 TYR A C 1
ATOM 3347 O O . TYR A 1 404 ? 35.532 1.989 -43.367 1.00 92.81 404 TYR A O 1
ATOM 3355 N N . GLU A 1 405 ? 36.086 1.306 -41.311 1.00 93.38 405 GLU A N 1
ATOM 3356 C CA . GLU A 1 405 ? 36.070 2.636 -40.678 1.00 93.38 405 GLU A CA 1
ATOM 3357 C C . GLU A 1 405 ? 37.244 3.541 -41.099 1.00 93.38 405 GLU A C 1
ATOM 3359 O O . GLU A 1 405 ? 37.257 4.725 -40.777 1.00 93.38 405 GLU A O 1
ATOM 3364 N N . GLY A 1 406 ? 38.228 3.012 -41.830 1.00 93.31 406 GLY A N 1
ATOM 3365 C CA . GLY A 1 406 ? 39.409 3.759 -42.262 1.00 93.31 406 GLY A CA 1
ATOM 3366 C C . GLY A 1 406 ? 40.558 3.751 -41.253 1.00 93.31 406 GLY A C 1
ATOM 3367 O O . GLY A 1 406 ? 41.453 4.581 -41.360 1.00 93.31 406 GLY A O 1
ATOM 3368 N N . ILE A 1 407 ? 40.575 2.820 -40.297 1.00 96.19 407 ILE A N 1
ATOM 3369 C CA . ILE A 1 407 ? 41.667 2.622 -39.335 1.00 96.19 407 ILE A CA 1
ATOM 3370 C C . ILE A 1 407 ? 42.694 1.633 -39.886 1.00 96.19 407 ILE A C 1
ATOM 3372 O O . ILE A 1 407 ? 42.365 0.503 -40.255 1.00 96.19 407 ILE A O 1
ATOM 3376 N N . HIS A 1 408 ? 43.956 2.051 -39.911 1.00 96.75 408 HIS A N 1
ATOM 3377 C CA . HIS A 1 408 ? 45.066 1.260 -40.421 1.00 96.75 408 HIS A CA 1
ATOM 3378 C C . HIS A 1 408 ? 45.533 0.203 -39.410 1.00 96.75 408 HIS A C 1
ATOM 3380 O O . HIS A 1 408 ? 45.751 0.489 -38.230 1.00 96.75 408 HIS A O 1
ATOM 3386 N N . LYS A 1 409 ? 45.745 -1.024 -39.894 1.00 95.19 409 LYS A N 1
ATOM 3387 C CA . LYS A 1 409 ? 46.071 -2.218 -39.100 1.00 95.19 409 LYS A CA 1
ATOM 3388 C C . LYS A 1 409 ? 47.289 -2.053 -38.189 1.00 95.19 409 LYS A C 1
ATOM 3390 O O . LYS A 1 409 ? 47.290 -2.595 -37.089 1.00 95.19 409 LYS A O 1
ATOM 3395 N N . ILE A 1 410 ? 48.331 -1.366 -38.661 1.00 94.12 410 ILE A N 1
ATOM 3396 C CA . ILE A 1 410 ? 49.620 -1.274 -37.951 1.00 94.12 410 ILE A CA 1
ATOM 3397 C C . ILE A 1 410 ? 49.651 -0.072 -37.008 1.00 94.12 410 ILE A C 1
ATOM 3399 O O . ILE A 1 410 ? 50.092 -0.184 -35.869 1.00 94.12 410 ILE A O 1
ATOM 3403 N N . THR A 1 411 ? 49.184 1.086 -37.473 1.00 94.62 411 THR A N 1
ATOM 3404 C CA . THR A 1 411 ? 49.273 2.335 -36.704 1.00 94.62 411 THR A CA 1
ATOM 3405 C C . THR A 1 411 ? 48.124 2.486 -35.711 1.00 94.62 411 THR A C 1
ATOM 3407 O O . THR A 1 411 ? 48.255 3.268 -34.773 1.00 94.62 411 THR A O 1
ATOM 3410 N N . GLY A 1 412 ? 47.001 1.784 -35.916 1.00 94.38 412 GLY A N 1
ATOM 3411 C CA . GLY A 1 412 ? 45.786 1.929 -35.108 1.00 94.38 412 GLY A CA 1
ATOM 3412 C C . GLY A 1 412 ? 45.123 3.303 -35.246 1.00 94.38 412 GLY A C 1
ATOM 3413 O O . GLY A 1 412 ? 44.356 3.704 -34.376 1.00 94.38 412 GLY A O 1
ATOM 3414 N N . ARG A 1 413 ? 45.449 4.050 -36.307 1.00 95.00 413 ARG A N 1
ATOM 3415 C CA . ARG A 1 413 ? 44.961 5.411 -36.580 1.00 95.00 413 ARG A CA 1
ATOM 3416 C C . ARG A 1 413 ? 44.355 5.485 -37.980 1.00 95.00 413 ARG A C 1
ATOM 3418 O O . ARG A 1 413 ? 44.534 4.572 -38.778 1.00 95.00 413 ARG A O 1
ATOM 3425 N N . GLU A 1 414 ? 43.717 6.606 -38.303 1.00 95.25 414 GLU A N 1
ATOM 3426 C CA . GLU A 1 414 ? 43.189 6.896 -39.649 1.00 95.25 414 GLU A CA 1
ATOM 3427 C C . GLU A 1 414 ? 44.269 7.020 -40.739 1.00 95.25 414 GLU A C 1
ATOM 3429 O O . GLU A 1 414 ? 43.947 7.117 -41.918 1.00 95.25 414 GLU A O 1
ATOM 3434 N N . TYR A 1 415 ? 45.548 7.042 -40.356 1.00 95.44 415 TYR A N 1
ATOM 3435 C CA . TYR A 1 415 ? 46.686 7.234 -41.251 1.00 95.44 415 TYR A CA 1
ATOM 3436 C C . TYR A 1 415 ? 47.642 6.040 -41.183 1.00 95.44 415 TYR A C 1
ATOM 3438 O O . TYR A 1 415 ? 47.912 5.522 -40.094 1.00 95.44 415 TYR A O 1
ATOM 3446 N N . ASP A 1 416 ? 48.181 5.634 -42.330 1.00 94.38 416 ASP A N 1
ATOM 3447 C CA . ASP A 1 416 ? 49.231 4.623 -42.444 1.00 94.38 416 ASP A CA 1
ATOM 3448 C C . ASP A 1 416 ? 50.586 5.119 -41.896 1.00 94.38 416 ASP A C 1
ATOM 3450 O O . ASP A 1 416 ? 50.719 6.219 -41.351 1.00 94.38 416 ASP A O 1
ATOM 3454 N N . GLU A 1 417 ? 51.621 4.288 -42.018 1.00 94.12 417 GLU A N 1
ATOM 3455 C CA . GLU A 1 417 ? 52.986 4.621 -41.583 1.00 94.12 417 GLU A CA 1
ATOM 3456 C C . GLU A 1 417 ? 53.607 5.790 -42.370 1.00 94.12 417 GLU A C 1
ATOM 3458 O O . GLU A 1 417 ? 54.499 6.474 -41.866 1.00 94.12 417 GLU A O 1
ATOM 3463 N N . ASN A 1 418 ? 53.112 6.048 -43.583 1.00 91.56 418 ASN A N 1
ATOM 3464 C CA . ASN A 1 418 ? 53.553 7.129 -44.461 1.00 91.56 418 ASN A CA 1
ATOM 3465 C C . ASN A 1 418 ? 52.724 8.414 -44.286 1.00 91.56 418 ASN A C 1
ATOM 3467 O O . ASN A 1 418 ? 53.008 9.417 -44.942 1.00 91.56 418 ASN A O 1
ATOM 3471 N N . GLY A 1 419 ? 51.733 8.406 -43.390 1.00 93.56 419 GLY A N 1
ATOM 3472 C CA . GLY A 1 419 ? 50.865 9.539 -43.102 1.00 93.56 419 GLY A CA 1
ATOM 3473 C C . GLY A 1 419 ? 49.693 9.699 -44.068 1.00 93.56 419 GLY A C 1
ATOM 3474 O O . GLY A 1 419 ? 49.099 10.770 -44.079 1.00 93.56 419 GLY A O 1
ATOM 3475 N N . TRP A 1 420 ? 49.337 8.702 -44.875 1.00 94.31 420 TRP A N 1
ATOM 3476 C CA . TRP A 1 420 ? 48.174 8.744 -45.770 1.00 94.31 420 TRP A CA 1
ATOM 3477 C C . TRP A 1 420 ? 46.967 8.078 -45.129 1.00 94.31 420 TRP A C 1
ATOM 3479 O O . TRP A 1 420 ? 47.106 7.024 -44.522 1.00 94.31 420 TRP A O 1
ATOM 3489 N N . ASN A 1 421 ? 45.779 8.663 -45.266 1.00 93.25 421 ASN A N 1
ATOM 3490 C CA . ASN A 1 421 ? 44.539 7.959 -44.943 1.00 93.25 421 ASN A CA 1
ATOM 3491 C C . ASN A 1 421 ? 44.007 7.186 -46.155 1.00 93.25 421 ASN A C 1
ATOM 3493 O O . ASN A 1 421 ? 44.500 7.341 -47.274 1.00 93.25 421 ASN A O 1
ATOM 3497 N N . TYR A 1 422 ? 42.956 6.394 -45.946 1.00 90.25 422 TYR A N 1
ATOM 3498 C CA . TYR A 1 422 ? 42.334 5.609 -47.014 1.00 90.25 422 TYR A CA 1
ATOM 3499 C C . TYR A 1 422 ? 41.873 6.458 -48.227 1.00 90.25 422 TYR A C 1
ATOM 3501 O O . TYR A 1 422 ? 41.945 5.993 -49.362 1.00 90.25 422 TYR A O 1
ATOM 3509 N N . TYR A 1 423 ? 41.459 7.715 -48.020 1.00 88.69 423 TYR A N 1
ATOM 3510 C CA . TYR A 1 423 ? 41.068 8.628 -49.106 1.00 88.69 423 TYR A CA 1
ATOM 3511 C C . TYR A 1 423 ? 42.260 9.210 -49.887 1.00 88.69 423 TYR A C 1
ATOM 3513 O O . TYR A 1 423 ? 42.057 9.922 -50.868 1.00 88.69 423 TYR A O 1
ATOM 3521 N N . GLY A 1 424 ? 43.497 8.959 -49.452 1.00 89.25 424 GLY A N 1
ATOM 3522 C CA . GLY A 1 424 ? 44.697 9.569 -50.018 1.00 89.25 424 GLY A CA 1
ATOM 3523 C C . GLY A 1 424 ? 44.981 10.981 -49.496 1.00 89.25 424 GLY A C 1
ATOM 3524 O O . GLY A 1 424 ? 45.720 11.720 -50.135 1.00 89.25 424 GLY A O 1
ATOM 3525 N N . LEU A 1 425 ? 44.418 11.382 -48.352 1.00 92.19 425 LEU A N 1
ATOM 3526 C CA . LEU A 1 425 ? 44.729 12.637 -47.662 1.00 92.19 425 LEU A CA 1
ATOM 3527 C C . LEU A 1 425 ? 45.921 12.444 -46.717 1.00 92.19 425 LEU A C 1
ATOM 3529 O O . LEU A 1 425 ? 45.930 11.521 -45.903 1.00 92.19 425 LEU A O 1
ATOM 3533 N N . HIS A 1 426 ? 46.898 13.345 -46.770 1.00 93.75 426 HIS A N 1
ATOM 3534 C CA . HIS A 1 426 ? 48.091 13.267 -45.936 1.00 93.75 426 HIS A CA 1
ATOM 3535 C C . HIS A 1 426 ? 47.915 13.971 -44.574 1.00 93.75 426 HIS A C 1
ATOM 3537 O O . HIS A 1 426 ? 47.400 15.089 -44.484 1.00 93.75 426 HIS A O 1
ATOM 3543 N N . GLU A 1 427 ? 48.403 13.347 -43.499 1.00 93.31 427 GLU A N 1
ATOM 3544 C CA . GLU A 1 427 ? 48.203 13.736 -42.097 1.00 93.31 427 GLU A CA 1
ATOM 3545 C C . GLU A 1 427 ? 48.681 15.161 -41.808 1.00 93.31 427 GLU A C 1
ATOM 3547 O O . GLU A 1 427 ? 47.989 15.907 -41.112 1.00 93.31 427 GLU A O 1
ATOM 3552 N N . LYS A 1 428 ? 49.846 15.546 -42.346 1.00 91.44 428 LYS A N 1
ATOM 3553 C CA . LYS A 1 428 ? 50.496 16.835 -42.040 1.00 91.44 428 LYS A CA 1
ATOM 3554 C C . LYS A 1 428 ? 49.998 18.001 -42.882 1.00 91.44 428 LYS A C 1
ATOM 3556 O O . LYS A 1 428 ? 49.890 19.105 -42.372 1.00 91.44 428 LYS A O 1
ATOM 3561 N N . THR A 1 429 ? 49.764 17.766 -44.167 1.00 90.06 429 THR A N 1
ATOM 3562 C CA . THR A 1 429 ? 49.401 18.814 -45.133 1.00 90.06 429 THR A CA 1
ATOM 3563 C C . THR A 1 429 ? 47.894 18.977 -45.233 1.00 90.06 429 THR A C 1
ATOM 3565 O O . THR A 1 429 ? 47.435 19.998 -45.722 1.00 90.06 429 THR A O 1
ATOM 3568 N N . LYS A 1 430 ? 47.117 17.969 -44.805 1.00 90.25 430 LYS A N 1
ATOM 3569 C CA . LYS A 1 430 ? 45.664 17.910 -45.003 1.00 90.25 430 LYS A CA 1
ATOM 3570 C C . LYS A 1 430 ? 45.277 18.109 -46.476 1.00 90.25 430 LYS A C 1
ATOM 3572 O O . LYS A 1 430 ? 44.222 18.657 -46.778 1.00 90.25 430 LYS A O 1
ATOM 3577 N N . THR A 1 431 ? 46.128 17.644 -47.391 1.00 90.81 431 THR A N 1
ATOM 3578 C CA . THR A 1 431 ? 45.891 17.628 -48.841 1.00 90.81 431 THR A CA 1
ATOM 3579 C C . THR A 1 431 ? 46.218 16.252 -49.417 1.00 90.81 431 THR A C 1
ATOM 3581 O O . THR A 1 431 ? 46.771 15.397 -48.726 1.00 90.81 431 THR A O 1
ATOM 3584 N N . TYR A 1 432 ? 45.910 16.038 -50.698 1.00 89.94 432 TYR A N 1
ATOM 3585 C CA . TYR A 1 432 ? 46.293 14.828 -51.437 1.00 89.94 432 TYR A CA 1
ATOM 3586 C C . TYR A 1 432 ? 47.793 14.758 -51.778 1.00 89.94 432 TYR A C 1
ATOM 3588 O O . TYR A 1 432 ? 48.196 13.923 -52.579 1.00 89.94 432 TYR A O 1
ATOM 3596 N N . TYR A 1 433 ? 48.622 15.633 -51.197 1.00 87.75 433 TYR A N 1
ATOM 3597 C CA . TYR A 1 433 ? 50.061 15.711 -51.438 1.00 87.75 433 TYR A CA 1
ATOM 3598 C C . TYR A 1 433 ? 50.821 15.742 -50.108 1.00 87.75 433 TYR A C 1
ATOM 3600 O O . TYR A 1 433 ? 50.438 16.448 -49.176 1.00 87.75 433 TYR A O 1
ATOM 3608 N N . ASN A 1 434 ? 51.923 15.003 -50.011 1.00 88.56 434 ASN A N 1
ATOM 3609 C CA . ASN A 1 434 ? 52.826 15.049 -48.862 1.00 88.56 434 ASN A CA 1
ATOM 3610 C C . ASN A 1 434 ? 53.633 16.373 -48.833 1.00 88.56 434 ASN A C 1
ATOM 3612 O O . ASN A 1 434 ? 53.580 17.152 -49.787 1.00 88.56 434 ASN A O 1
ATOM 3616 N N . PRO A 1 435 ? 54.428 16.658 -47.780 1.00 89.94 435 PRO A N 1
ATOM 3617 C CA . PRO A 1 435 ? 55.242 17.877 -47.700 1.00 89.94 435 PRO A CA 1
ATOM 3618 C C . PRO A 1 435 ? 56.272 18.042 -48.829 1.00 89.94 435 PRO A C 1
ATOM 3620 O O . PRO A 1 435 ? 56.803 19.132 -49.019 1.00 89.94 435 PRO A O 1
ATOM 3623 N N . GLN A 1 436 ? 56.582 16.970 -49.562 1.00 85.62 436 GLN A N 1
ATOM 3624 C CA . GLN A 1 436 ? 57.463 16.978 -50.728 1.00 85.62 436 GLN A CA 1
ATOM 3625 C C . GLN A 1 436 ? 56.712 17.249 -52.044 1.00 85.62 436 GLN A C 1
ATOM 3627 O O . GLN A 1 436 ? 57.361 17.356 -53.081 1.00 85.62 436 GLN A O 1
ATOM 3632 N N . GLY A 1 437 ? 55.382 17.379 -52.009 1.00 86.56 437 GLY A N 1
ATOM 3633 C CA . GLY A 1 437 ? 54.541 17.704 -53.160 1.00 86.56 437 GLY A CA 1
ATOM 3634 C C . GLY A 1 437 ? 54.074 16.504 -53.986 1.00 86.56 437 GLY A C 1
ATOM 3635 O O . GLY A 1 437 ? 53.655 16.716 -55.119 1.00 86.56 437 GLY A O 1
ATOM 3636 N N . TYR A 1 438 ? 54.135 15.278 -53.452 1.00 85.75 438 TYR A N 1
ATOM 3637 C CA . TYR A 1 438 ? 53.739 14.051 -54.159 1.00 85.75 438 TYR A CA 1
ATOM 3638 C C . TYR A 1 438 ? 52.506 13.397 -53.530 1.00 85.75 438 TYR A C 1
ATOM 3640 O O . TYR A 1 438 ? 52.373 13.400 -52.305 1.00 85.75 438 TYR A O 1
ATOM 3648 N N . ASN A 1 439 ? 51.628 12.830 -54.356 1.00 88.94 439 ASN A N 1
ATOM 3649 C CA . ASN A 1 439 ? 50.452 12.076 -53.926 1.00 88.94 439 ASN A CA 1
ATOM 3650 C C . ASN A 1 439 ? 50.808 10.657 -53.437 1.00 88.94 439 ASN A C 1
ATOM 3652 O O . ASN A 1 439 ? 51.980 10.270 -53.428 1.00 88.94 439 ASN A O 1
ATOM 3656 N N . VAL A 1 440 ? 49.796 9.878 -53.037 1.00 87.25 440 VAL A N 1
ATOM 3657 C CA . VAL A 1 440 ? 49.969 8.490 -52.562 1.00 87.25 440 VAL A CA 1
ATOM 3658 C C . VAL A 1 440 ? 50.627 7.572 -53.608 1.00 87.25 440 VAL A C 1
ATOM 3660 O O . VAL A 1 440 ? 51.368 6.664 -53.243 1.00 87.25 440 VAL A O 1
ATOM 3663 N N . ASP A 1 441 ? 50.451 7.866 -54.901 1.00 87.00 441 ASP A N 1
ATOM 3664 C CA . ASP A 1 441 ? 51.081 7.148 -56.021 1.00 87.00 441 ASP A CA 1
ATOM 3665 C C . ASP A 1 441 ? 52.504 7.653 -56.347 1.00 87.00 441 ASP A C 1
ATOM 3667 O O . ASP A 1 441 ? 53.165 7.149 -57.257 1.00 87.00 441 ASP A O 1
ATOM 3671 N N . GLY A 1 442 ? 53.002 8.661 -55.622 1.00 86.31 442 GLY A N 1
ATOM 3672 C CA . GLY A 1 442 ? 54.329 9.242 -55.824 1.00 86.31 442 GLY A CA 1
ATOM 3673 C C . GLY A 1 442 ? 54.430 10.228 -56.994 1.00 86.31 442 GLY A C 1
ATOM 3674 O O . GLY A 1 442 ? 55.536 10.458 -57.494 1.00 86.31 442 GLY A O 1
ATOM 3675 N N . LEU A 1 443 ? 53.310 10.812 -57.427 1.00 85.12 443 LEU A N 1
ATOM 3676 C CA . LEU A 1 443 ? 53.214 11.793 -58.513 1.00 85.12 443 LEU A CA 1
ATOM 3677 C C . LEU A 1 443 ? 53.042 13.213 -57.974 1.00 85.12 443 LEU A C 1
ATOM 3679 O O . LEU A 1 443 ? 52.306 13.432 -57.013 1.00 85.12 443 LEU A O 1
ATOM 3683 N N . ASP A 1 444 ? 53.716 14.181 -58.593 1.00 82.38 444 ASP A N 1
ATOM 3684 C CA . ASP A 1 444 ? 53.496 15.595 -58.304 1.00 82.38 444 ASP A CA 1
ATOM 3685 C C . ASP A 1 444 ? 52.147 16.087 -58.859 1.00 82.38 444 ASP A C 1
ATOM 3687 O O . ASP A 1 444 ? 51.429 15.362 -59.551 1.00 82.38 444 ASP A O 1
ATOM 3691 N N . LYS A 1 445 ? 51.788 17.339 -58.559 1.00 79.25 445 LYS A N 1
ATOM 3692 C CA . LYS A 1 445 ? 50.530 17.951 -59.028 1.00 79.25 445 LYS A CA 1
ATOM 3693 C C . LYS A 1 445 ? 50.359 18.005 -60.555 1.00 79.25 445 LYS A C 1
ATOM 3695 O O . LYS A 1 445 ? 49.239 18.184 -61.021 1.00 79.25 445 LYS A O 1
ATOM 3700 N N . ASP A 1 446 ? 51.447 17.860 -61.311 1.00 78.25 446 ASP A N 1
ATOM 3701 C CA . ASP A 1 446 ? 51.451 17.868 -62.773 1.00 78.25 446 ASP A CA 1
ATOM 3702 C C . ASP A 1 446 ? 51.534 16.430 -63.335 1.00 78.25 446 ASP A C 1
ATOM 3704 O O . ASP A 1 446 ? 51.639 16.235 -64.546 1.00 78.25 446 ASP A O 1
ATOM 3708 N N . GLY A 1 447 ? 51.469 15.413 -62.464 1.00 81.25 447 GLY A N 1
ATOM 3709 C CA . GLY A 1 447 ? 51.466 13.995 -62.815 1.00 81.25 447 GLY A CA 1
ATOM 3710 C C . GLY A 1 447 ? 52.854 13.371 -62.982 1.00 81.25 447 GLY A C 1
ATOM 3711 O O . GLY A 1 447 ? 52.951 12.250 -63.486 1.00 81.25 447 GLY A O 1
ATOM 3712 N N . TYR A 1 448 ? 53.937 14.045 -62.579 1.00 78.06 448 TYR A N 1
ATOM 3713 C CA . TYR A 1 448 ? 55.299 13.526 -62.741 1.00 78.06 448 TYR A CA 1
ATOM 3714 C C . TYR A 1 448 ? 55.813 12.833 -61.482 1.00 78.06 448 TYR A C 1
ATOM 3716 O O . TYR A 1 448 ? 55.775 13.369 -60.376 1.00 78.06 448 TYR A O 1
ATOM 3724 N N . ALA A 1 449 ? 56.386 11.642 -61.664 1.00 82.25 449 ALA A N 1
ATOM 3725 C CA . ALA A 1 449 ? 57.103 10.952 -60.600 1.00 82.25 449 ALA A CA 1
ATOM 3726 C C . ALA A 1 449 ? 58.383 11.708 -60.208 1.00 82.25 449 ALA A C 1
ATOM 3728 O O . ALA A 1 449 ? 59.017 12.379 -61.033 1.00 82.25 449 ALA A O 1
ATOM 3729 N N . LYS A 1 450 ? 58.817 11.535 -58.957 1.00 79.44 450 LYS A N 1
ATOM 3730 C CA . LYS A 1 450 ? 60.037 12.156 -58.423 1.00 79.44 450 LYS A CA 1
ATOM 3731 C C . LYS A 1 450 ? 61.244 11.954 -59.351 1.00 79.44 450 LYS A C 1
ATOM 3733 O O . LYS A 1 450 ? 61.626 10.828 -59.658 1.00 79.44 450 LYS A O 1
ATOM 3738 N N . GLY A 1 451 ? 61.856 13.058 -59.785 1.00 74.62 451 GLY A N 1
ATOM 3739 C CA . GLY A 1 451 ? 63.040 13.054 -60.658 1.00 74.62 451 GLY A CA 1
ATOM 3740 C C . GLY A 1 451 ? 62.768 12.808 -62.149 1.00 74.62 451 GLY A C 1
ATOM 3741 O O . GLY A 1 451 ? 63.712 12.818 -62.931 1.00 74.62 451 GLY A O 1
ATOM 3742 N N . LYS A 1 452 ? 61.505 12.622 -62.560 1.00 77.31 452 LYS A N 1
ATOM 3743 C CA . LYS A 1 452 ? 61.098 12.491 -63.973 1.00 77.31 452 LYS A CA 1
ATOM 3744 C C . LYS A 1 452 ? 60.471 13.763 -64.553 1.00 77.31 452 LYS A C 1
ATOM 3746 O O . LYS A 1 452 ? 59.953 13.733 -65.666 1.00 77.31 452 LYS A O 1
ATOM 3751 N N . ARG A 1 453 ? 60.517 14.873 -63.811 1.00 70.19 453 ARG A N 1
ATOM 3752 C CA . ARG A 1 453 ? 60.022 16.175 -64.267 1.00 70.19 453 ARG A CA 1
ATOM 3753 C C . ARG A 1 453 ? 60.961 16.738 -65.350 1.00 70.19 453 ARG A C 1
ATOM 3755 O O . ARG A 1 453 ? 62.167 16.814 -65.097 1.00 70.19 453 ARG A O 1
ATOM 3762 N N . PRO A 1 454 ? 60.455 17.125 -66.535 1.00 72.00 454 PRO A N 1
ATOM 3763 C CA . PRO A 1 454 ? 61.277 17.716 -67.586 1.00 72.00 454 PRO A CA 1
ATOM 3764 C C . PRO A 1 454 ? 62.008 18.986 -67.106 1.00 72.00 454 PRO A C 1
ATOM 3766 O O . PRO A 1 454 ? 61.390 19.823 -66.439 1.00 72.00 454 PRO A O 1
ATOM 3769 N N . PRO A 1 455 ? 63.300 19.173 -67.445 1.00 62.06 455 PRO A N 1
ATOM 3770 C CA . PRO A 1 455 ? 64.018 20.407 -67.140 1.00 62.06 455 PRO A CA 1
ATOM 3771 C C . PRO A 1 455 ? 63.360 21.600 -67.850 1.00 62.06 455 PRO A C 1
ATOM 3773 O O . PRO A 1 455 ? 63.175 21.561 -69.063 1.00 62.06 455 PRO A O 1
ATOM 3776 N N . GLY A 1 456 ? 63.025 22.660 -67.106 1.00 60.72 456 GLY A N 1
ATOM 3777 C CA . GLY A 1 456 ? 62.495 23.917 -67.662 1.00 60.72 456 GLY A CA 1
ATOM 3778 C C . GLY A 1 456 ? 60.999 24.181 -67.450 1.00 60.72 456 GLY A C 1
ATOM 3779 O O . GLY A 1 456 ? 60.533 25.257 -67.805 1.00 60.72 456 GLY A O 1
ATOM 3780 N N . LEU A 1 457 ? 60.251 23.258 -66.837 1.00 56.81 457 LEU A N 1
ATOM 3781 C CA . LEU A 1 457 ? 58.886 23.521 -66.362 1.00 56.81 457 LEU A CA 1
ATOM 3782 C C . LEU A 1 457 ? 58.943 24.180 -64.974 1.00 56.81 457 LEU A C 1
ATOM 3784 O O . LEU A 1 457 ? 58.898 23.481 -63.956 1.00 56.81 457 LEU A O 1
ATOM 3788 N N . GLU A 1 458 ? 59.090 25.510 -64.929 1.00 54.59 458 GLU A N 1
ATOM 3789 C CA . GLU A 1 458 ? 58.883 26.276 -63.691 1.00 54.59 458 GLU A CA 1
ATOM 3790 C C . GLU A 1 458 ? 57.475 26.010 -63.141 1.00 54.59 458 GLU A C 1
ATOM 3792 O O . GLU A 1 458 ? 56.518 25.805 -63.890 1.00 54.59 458 GLU A O 1
ATOM 3797 N N . ASP A 1 459 ? 57.350 25.996 -61.814 1.00 52.31 459 ASP A N 1
ATOM 3798 C CA . ASP A 1 459 ? 56.064 26.013 -61.130 1.00 52.31 459 ASP A CA 1
ATOM 3799 C C . ASP A 1 459 ? 55.282 27.259 -61.577 1.00 52.31 459 ASP A C 1
ATOM 3801 O O . ASP A 1 459 ? 55.445 28.330 -61.007 1.00 52.31 459 ASP A O 1
ATOM 3805 N N . GLU A 1 460 ? 54.416 27.147 -62.591 1.00 53.31 460 GLU A N 1
ATOM 3806 C CA . GLU A 1 460 ? 53.693 28.281 -63.210 1.00 53.31 460 GLU A CA 1
ATOM 3807 C C . GLU A 1 460 ? 52.800 29.105 -62.248 1.00 53.31 460 GLU A C 1
ATOM 3809 O O . GLU A 1 460 ? 52.141 30.073 -62.649 1.00 53.31 460 GLU A O 1
ATOM 3814 N N . TRP A 1 461 ? 52.776 28.743 -60.969 1.00 55.41 461 TRP A N 1
ATOM 3815 C CA . TRP A 1 461 ? 51.946 29.290 -59.910 1.00 55.41 461 TRP A CA 1
ATOM 3816 C C . TRP A 1 461 ? 52.752 29.960 -58.784 1.00 55.41 461 TRP A C 1
ATOM 3818 O O . TRP A 1 461 ? 52.114 30.671 -58.008 1.00 55.41 461 TRP A O 1
ATOM 3828 N N . MET A 1 462 ? 54.092 29.825 -58.704 1.00 57.53 462 MET A N 1
ATOM 3829 C CA . MET A 1 462 ? 54.931 30.514 -57.702 1.00 57.53 462 MET A CA 1
ATOM 3830 C C . MET A 1 462 ? 56.367 30.836 -58.151 1.00 57.53 462 MET A C 1
ATOM 3832 O O . MET A 1 462 ? 57.007 30.052 -58.839 1.00 57.53 462 MET A O 1
ATOM 3836 N N . ASP A 1 463 ? 56.899 31.971 -57.691 1.00 61.66 463 ASP A N 1
ATOM 3837 C CA . ASP A 1 463 ? 58.294 32.371 -57.881 1.00 61.66 463 ASP A CA 1
ATOM 3838 C C . ASP A 1 463 ? 59.259 31.716 -56.868 1.00 61.66 463 ASP A C 1
ATOM 3840 O O . ASP A 1 463 ? 58.863 31.134 -55.853 1.00 61.66 463 ASP A O 1
ATOM 3844 N N . LYS A 1 464 ? 60.570 31.855 -57.119 1.00 58.44 464 LYS A N 1
ATOM 3845 C CA . LYS A 1 464 ? 61.662 31.328 -56.273 1.00 58.44 464 LYS A CA 1
ATOM 3846 C C . LYS A 1 464 ? 61.665 31.833 -54.820 1.00 58.44 464 LYS A C 1
ATOM 3848 O O . LYS A 1 464 ? 62.381 31.275 -53.989 1.00 58.44 464 LYS A O 1
ATOM 3853 N N . ASN A 1 465 ? 60.887 32.871 -54.515 1.00 59.59 465 ASN A N 1
ATOM 3854 C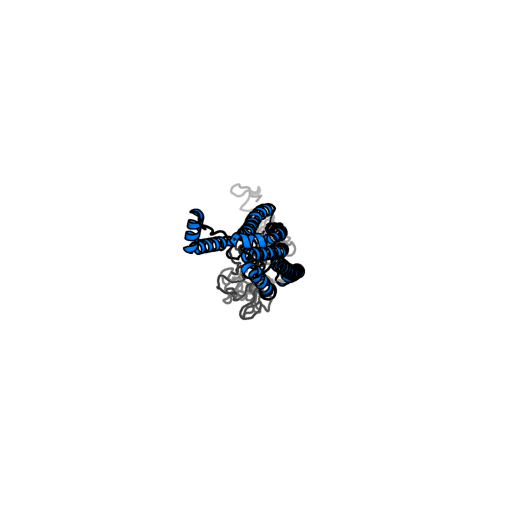 CA . ASN A 1 465 ? 60.753 33.458 -53.186 1.00 59.59 465 ASN A CA 1
ATOM 3855 C C . ASN A 1 465 ? 59.450 33.024 -52.482 1.00 59.59 465 ASN A C 1
ATOM 3857 O O . ASN A 1 465 ? 59.231 33.407 -51.335 1.00 59.59 465 ASN A O 1
ATOM 3861 N N . GLY A 1 466 ? 58.620 32.188 -53.119 1.00 57.91 466 GLY A N 1
ATOM 3862 C CA . GLY A 1 466 ? 57.401 31.619 -52.540 1.00 57.91 466 GLY A CA 1
ATOM 3863 C C . GLY A 1 466 ? 56.138 32.452 -52.761 1.00 57.91 466 GLY A C 1
ATOM 3864 O O . GLY A 1 466 ? 55.197 32.309 -51.980 1.00 57.91 466 GLY A O 1
ATOM 3865 N N . PHE A 1 467 ? 56.107 33.312 -53.784 1.00 61.84 467 PHE A N 1
ATOM 3866 C CA . PHE A 1 467 ? 54.965 34.173 -54.103 1.00 61.84 467 PHE A CA 1
ATOM 3867 C C . PHE A 1 467 ? 54.264 33.758 -55.397 1.00 61.84 467 PHE A C 1
ATOM 3869 O O . PHE A 1 467 ? 54.926 33.439 -56.378 1.00 61.84 467 PHE A O 1
ATOM 3876 N N . ASN A 1 468 ? 52.929 33.819 -55.455 1.00 66.06 468 ASN A N 1
ATOM 3877 C CA . ASN A 1 468 ? 52.216 33.640 -56.729 1.00 66.06 468 ASN A CA 1
ATOM 3878 C C . ASN A 1 468 ? 52.329 34.848 -57.669 1.00 66.06 468 ASN A C 1
ATOM 3880 O O . ASN A 1 468 ? 52.802 35.916 -57.290 1.00 66.06 468 ASN A O 1
ATOM 3884 N N . LYS A 1 469 ? 51.773 34.719 -58.884 1.00 56.91 469 LYS A N 1
ATOM 3885 C CA . LYS A 1 469 ? 51.682 35.799 -59.891 1.00 56.91 469 LYS A CA 1
ATOM 3886 C C . LYS A 1 469 ? 50.967 37.081 -59.411 1.00 56.91 469 LYS A C 1
ATOM 3888 O O . LYS A 1 469 ? 50.990 38.079 -60.122 1.00 56.91 469 LYS A O 1
ATOM 3893 N N . LYS A 1 470 ? 50.324 37.072 -58.235 1.00 57.50 470 LYS A N 1
ATOM 3894 C CA . LYS A 1 470 ? 49.697 38.239 -57.587 1.00 57.50 470 LYS A CA 1
ATOM 3895 C C . LYS A 1 470 ? 50.515 38.792 -56.407 1.00 57.50 470 LYS A C 1
ATOM 3897 O O . LYS A 1 470 ? 50.035 39.690 -55.725 1.00 57.50 470 LYS A O 1
ATOM 3902 N N . GLY A 1 471 ? 51.717 38.271 -56.151 1.00 52.84 471 GLY A N 1
ATOM 3903 C CA . GLY A 1 471 ? 52.578 38.711 -55.051 1.00 52.84 471 GLY A CA 1
ATOM 3904 C C . GLY A 1 471 ? 52.137 38.216 -53.670 1.00 52.84 471 GLY A C 1
ATOM 3905 O O . GLY A 1 471 ? 52.448 38.857 -52.671 1.00 52.84 471 GLY A O 1
ATOM 3906 N N . ILE A 1 472 ? 51.409 37.096 -53.587 1.00 52.38 472 ILE A N 1
ATOM 3907 C CA . ILE A 1 472 ? 50.954 36.509 -52.314 1.00 52.38 472 ILE A CA 1
ATOM 3908 C C . ILE A 1 472 ? 51.889 35.369 -51.915 1.00 52.38 472 ILE A C 1
ATOM 3910 O O . ILE A 1 472 ? 52.059 34.437 -52.699 1.00 52.38 472 ILE A O 1
ATOM 3914 N N . TYR A 1 473 ? 52.457 35.437 -50.707 1.00 59.19 473 TYR A N 1
ATOM 3915 C CA . TYR A 1 473 ? 53.313 34.394 -50.134 1.00 59.19 473 TYR A CA 1
ATOM 3916 C C . TYR A 1 473 ? 52.480 33.153 -49.795 1.00 59.19 473 TYR A C 1
ATOM 3918 O O . TYR A 1 473 ? 51.548 33.250 -48.999 1.00 59.19 473 TYR A O 1
ATOM 3926 N N . ILE A 1 474 ? 52.793 31.998 -50.389 1.00 61.25 474 ILE A N 1
ATOM 3927 C CA . ILE A 1 474 ? 52.014 30.752 -50.211 1.00 61.25 474 ILE A CA 1
ATOM 3928 C C . ILE A 1 474 ? 52.819 29.662 -49.489 1.00 61.25 474 ILE A C 1
ATOM 3930 O O . ILE A 1 474 ? 52.362 28.533 -49.322 1.00 61.25 474 ILE A O 1
ATOM 3934 N N . LYS A 1 475 ? 54.032 29.968 -49.022 1.00 47.44 475 LYS A N 1
ATOM 3935 C CA . LYS A 1 475 ? 54.845 28.998 -48.284 1.00 47.44 475 LYS A CA 1
ATOM 3936 C C . LYS A 1 475 ? 54.463 28.993 -46.801 1.00 47.44 475 LYS A C 1
ATOM 3938 O O . LYS A 1 475 ? 55.170 29.533 -45.959 1.00 47.44 475 LYS A O 1
ATOM 3943 N N . GLY A 1 476 ? 53.323 28.382 -46.499 1.00 53.03 476 GLY A N 1
ATOM 3944 C CA . GLY A 1 476 ? 52.850 28.188 -45.131 1.00 53.03 476 GLY A CA 1
ATOM 3945 C C . GLY A 1 476 ? 51.338 28.266 -45.023 1.00 53.03 476 GLY A C 1
ATOM 3946 O O . GLY A 1 476 ? 50.833 29.263 -44.521 1.00 53.03 476 GLY A O 1
ATOM 3947 N N . TYR A 1 477 ? 50.658 27.215 -45.478 1.00 35.09 477 TYR A N 1
ATOM 3948 C CA . TYR A 1 477 ? 49.357 26.773 -44.978 1.00 35.09 477 TYR A CA 1
ATOM 3949 C C . TYR A 1 477 ? 49.307 25.251 -45.024 1.00 35.09 477 TYR A C 1
ATOM 3951 O O . TYR A 1 477 ? 49.776 24.692 -46.044 1.00 35.09 477 TYR A O 1
#

Organism: NCBI:txid556264

Foldseek 3Di:
DVVLCVPQLVVLVVLLCCQLPPPHDPVRNVVSLVVNVVSVVVVLVVVLVVLVVVLVVCLVCLVVVCVVLLHDPLVNLLSNLVSLLVSLQVSLVVLLVVCVVLVVNVLSVVLVVQLVVQLVVQQVVQVVVDSSSHSVSSSVSSNVSSVVSVVVVVVVSVCSSVCVVVVVPDPDPPDDPVVVVVVVCVVVVVVVVVVVVVVCVVVPPPVQADPQQAGPPPQARPVSRHQAGPVQAGPVQAHPVQAHPLQAHPVCAHNPPRHQADPLQAGPVFQHPPVRHQADPQQQTSVQARPVVRGQAGPQQATPVCQHPPPRHNADPQQAHPVQQGNPPRHQADPVQAGPQQAHPQQAHPVFARPPVRGQAGPQQATPVCQHPPPRDQADPQQQGPVQARPVVRGQAGPQQAGPVFQHPPPRHQADPQQATPVQQGNPPRHQADPVQAGPVQAHPVGDHPPRDDPPPDPQQADPVQAGPVRDRPPDD

Sequence (477 aa):
MPFFLETKFLPVYKEYYKKICKTGTYSEIENSLSKMKQTLYQEILYGMELQFLISLTCVLLANAVFTYFDMDIYLLDLFRISVFSTYCATFVSILITLYLYFDLRIHGICIAFFLLFSNFFFTYIFGRLGKQYTGVGFFIASFLTFGIAIFVFPKVFRNLNYSTMFWQNFEYKVGGNFVKNITKLFNKKIYLGIILLFLLLFGGCTSYYSKNGFNNNTKHNWHTMGMYGKDGLDSEGYAANGFNQEGFNRKHMNQSTKTAYDSNGFDYKGIHKDTKKPYDERGFNAKSYNVFTNSPYDKDGFNQEGIHKVTGKPYNENGWDVYGINEKTKTEYDENGWDINGINKRSFNRDGWNIETKSKYDYAGFDFEGIHKDTKKTYDERGFDVNLHNVFTNSSYDKNGFNYEGIHKITGREYDENGWNYYGLHEKTKTYYNPQGYNVDGLDKDGYAKGKRPPGLEDEWMDKNGFNKKGIYIKGY